Protein AF-0000000072982745 (afdb_homodimer)

Organism: Lacticaseibacillus paracasei (strain ATCC 334 / BCRC 17002 / CCUG 31169 / CIP 107868 / KCTC 3260 / NRRL B-441) (NCBI:txid321967)

Solvent-accessible surface area (backbone atoms only — not comparable to full-atom values): 36542 Å² total; per-residue (Å²): 115,51,32,34,25,36,32,66,61,39,81,75,46,74,99,35,74,64,31,53,52,52,49,51,51,50,49,48,46,58,71,74,31,54,87,50,39,45,79,38,74,70,51,89,58,75,29,40,25,26,40,28,63,46,82,43,60,72,55,54,62,47,67,76,43,86,42,35,50,31,30,34,32,49,54,87,74,50,70,87,73,48,62,64,61,42,76,58,57,64,68,56,49,50,43,41,42,52,41,52,49,56,51,58,69,69,33,65,31,33,41,26,55,40,71,76,48,50,66,56,44,35,74,74,71,41,58,64,92,33,50,41,75,55,64,69,61,41,53,56,89,74,29,46,62,68,50,70,67,56,34,52,50,52,29,50,76,71,74,43,59,94,81,54,51,28,39,28,30,69,49,56,64,38,75,52,42,20,48,67,52,54,50,50,50,39,65,73,34,70,82,37,37,32,37,37,37,31,31,70,77,73,56,89,66,54,80,64,41,53,66,53,54,51,49,61,75,62,46,53,92,40,43,44,74,68,26,73,69,58,71,75,58,46,47,51,50,42,48,52,24,61,30,35,44,45,51,34,76,66,72,72,73,61,61,64,58,48,46,26,16,31,24,32,18,19,40,36,33,42,67,46,80,63,31,58,88,77,42,47,88,34,36,49,68,20,85,45,66,69,46,41,52,54,51,50,53,49,41,76,75,27,66,65,58,41,50,52,28,22,49,29,9,43,53,46,25,60,73,30,20,36,77,60,48,47,53,52,51,52,54,46,53,53,51,46,42,56,56,47,78,101,114,50,33,34,24,36,32,67,62,38,82,76,44,76,97,34,74,63,31,54,53,52,49,51,52,49,50,50,46,58,72,74,32,54,86,51,38,46,77,38,74,69,52,90,58,74,30,39,27,25,40,28,62,47,83,42,60,70,55,54,63,47,69,76,44,86,41,33,51,30,31,33,30,48,55,86,74,51,69,88,71,49,63,63,62,42,75,59,55,64,69,58,50,50,43,41,41,51,41,52,50,54,51,58,68,68,33,66,31,34,38,27,54,39,70,74,48,51,65,55,43,36,75,74,72,41,58,64,92,33,50,42,76,56,64,69,60,42,53,56,87,76,31,46,62,70,51,72,67,55,35,52,51,51,29,51,76,70,73,44,58,95,81,55,51,28,39,29,28,69,47,56,65,39,75,51,42,19,49,66,52,53,50,50,51,39,65,73,35,70,83,37,38,33,37,38,38,31,30,71,78,71,57,90,67,51,79,63,40,53,66,55,52,52,49,60,75,62,44,52,93,40,42,45,75,67,27,72,67,58,70,74,58,47,48,51,48,41,49,53,23,62,30,35,46,45,53,34,76,64,71,72,74,61,63,64,57,48,46,25,15,32,23,33,18,18,38,34,33,40,66,45,80,61,31,58,87,76,42,48,88,35,36,49,69,21,88,46,63,67,45,41,51,54,50,50,54,51,42,76,74,26,67,66,58,41,51,52,28,21,51,29,9,42,54,46,25,59,73,31,19,35,77,61,50,47,53,52,52,52,53,47,52,53,50,45,42,57,56,47,80,101

Radius of gyration: 29.01 Å; Cα contacts (8 Å, |Δi|>4): 1207; chains: 2; bounding box: 67×76×63 Å

Sequence (684 aa):
MIVINMFSSANKVAGQGVGAVYTELMGLLKHDFSNEFEVNVNRYTRSDISHYHTIDPKFYLSTFSKKRGRKIGFVHFVPSTLDASLKLPRVARWTLDKYTLAFYKRMDQLVVVNPNFIPKLEAYGISRDKVTYIPNFVSQRTFHPVSTEKRQALRHANGFKPDDFVIFGAGQVQDRKGVSDFIKLAKQNPEFRFVWAGGFSFGRITEGYDHLKKAVAEAPANLDFTGIMPRETMIDYYNMADVFLLPSYEELFPMSVLEAFATGTPVMVRDLELYHQIITPYAITAVDVDDMQSRLRALADDHDLLATYATKSRQAAEVYDESRLEKVWHDFYLHQAALGKHMIVINMFSSANKVAGQGVGAVYTELMGLLKHDFSNEFEVNVNRYTRSDISHYHTIDPKFYLSTFSKKRGRKIGFVHFVPSTLDASLKLPRVARWTLDKYTLAFYKRMDQLVVVNPNFIPKLEAYGISRDKVTYIPNFVSQRTFHPVSTEKRQALRHANGFKPDDFVIFGAGQVQDRKGVSDFIKLAKQNPEFRFVWAGGFSFGRITEGYDHLKKAVAEAPANLDFTGIMPRETMIDYYNMADVFLLPSYEELFPMSVLEAFATGTPVMVRDLELYHQIITPYAITAVDVDDMQSRLRALADDHDLLATYATKSRQAAEVYDESRLEKVWHDFYLHQAALGKH

pLDDT: mean 91.13, std 11.52, range [41.47, 98.88]

Foldseek 3Di:
DFEEEEEDPVVVVPQDPLVVQVVLVVCLCVPPPVVPYHYHYPDLAAGQAYEYSDQDPVVQVSLVDPRHRAYEYEDPDALVQPDPVPPDDPVVSVVVNVSVLSSLVSHQAYEYQFPVCLVVNVVVVDDSVRYHYQHAFDALVQFAADDPVVLCVLCVVVPHDPLAQEEEEEDAQDVQQVVVLLLVLCVVCVRHAYEYEAYHPDDPPCPVCPVSVVSQVPRDPRYYYPHHDDSNVVSSSLNNHLEYEGAGNDDQHDPVLLSNLSNLHAYEYEDDPSCVVQPVQQHHYAPDSVRVNVVSVVCSVDVVVSNSSSVSSPVSNVVRYSVVSSVVVVVVSVVSSVVSVD/DFEEEEEDPVVVVPQDQLVVQVVLVVCLCVPPPVVPYHYHYPDLAAGQAYEYSDQDPVVQVSLVDPRHRAYEYEDPDALVQPDPVPPDDPVVSVVVNVSVLSSVVSHQAYEYQFPVCLVVNVVVVDDSVRYHYQHAFDALVQFAADDPVVLCVLCVVVPHDPLAQEEEEEGAQDVQQVVVLLLVLCVVCVRHAYEYEAYHPDDPPCPVCPVVVVSQVVRDPRYYYPHHDDSNVVSSSLNNHLEYEGAGNDDQHDVVLLSNLSNLHAYEYEDDPSCVVQPVQQHHYAPDSVRVNVVSVVCSVDVVVSNSSSVSSPVSNVVRYSVVSSVVVVVVSVVSSVVSVD

Structure (mmCIF, N/CA/C/O backbone):
data_AF-0000000072982745-model_v1
#
loop_
_entity.id
_entity.type
_entity.pdbx_description
1 polymer Glycosyltransferase
#
loop_
_atom_site.group_PDB
_atom_site.id
_atom_site.type_symbol
_atom_site.label_atom_id
_atom_site.label_alt_id
_atom_site.label_comp_id
_atom_site.label_asym_id
_atom_site.label_entity_id
_atom_site.label_seq_id
_atom_site.pdbx_PDB_ins_code
_atom_site.Cartn_x
_atom_site.Cartn_y
_atom_site.Cartn_z
_atom_site.occupancy
_atom_site.B_iso_or_equiv
_atom_site.auth_seq_id
_atom_site.auth_comp_id
_atom_site.auth_asym_id
_atom_site.auth_atom_id
_atom_site.pdbx_PDB_model_num
ATOM 1 N N . MET A 1 1 ? -25.141 -32.125 -8.477 1 93.06 1 MET A N 1
ATOM 2 C CA . MET A 1 1 ? -23.984 -31.281 -8.812 1 93.06 1 MET A CA 1
ATOM 3 C C . MET A 1 1 ? -23.75 -30.219 -7.746 1 93.06 1 MET A C 1
ATOM 5 O O . MET A 1 1 ? -24.703 -29.656 -7.207 1 93.06 1 MET A O 1
ATOM 9 N N . ILE A 1 2 ? -22.562 -30.125 -7.34 1 96.88 2 ILE A N 1
ATOM 10 C CA . ILE A 1 2 ? -22.188 -29.062 -6.414 1 96.88 2 ILE A CA 1
ATOM 11 C C . ILE A 1 2 ? -22.047 -27.75 -7.172 1 96.88 2 ILE A C 1
ATOM 13 O O . ILE A 1 2 ? -21.312 -27.656 -8.156 1 96.88 2 ILE A O 1
ATOM 17 N N . VAL A 1 3 ? -22.766 -26.734 -6.77 1 97.62 3 VAL A N 1
ATOM 18 C CA . VAL A 1 3 ? -22.719 -25.438 -7.414 1 97.62 3 VAL A CA 1
ATOM 19 C C . VAL A 1 3 ? -21.656 -24.562 -6.766 1 97.62 3 VAL A C 1
ATOM 21 O O . VAL A 1 3 ? -21.688 -24.312 -5.559 1 97.62 3 VAL A O 1
ATOM 24 N N . ILE A 1 4 ? -20.672 -24.172 -7.547 1 98.06 4 ILE A N 1
ATOM 25 C CA . ILE A 1 4 ? -19.578 -23.344 -7.082 1 98.06 4 ILE A CA 1
ATOM 26 C C . ILE A 1 4 ? -19.609 -22 -7.809 1 98.06 4 ILE A C 1
ATOM 28 O O . ILE A 1 4 ? -19.438 -21.938 -9.031 1 98.06 4 ILE A O 1
ATOM 32 N N . ASN A 1 5 ? -19.875 -20.891 -7.109 1 97.94 5 ASN A N 1
ATOM 33 C CA . ASN A 1 5 ? -19.703 -19.547 -7.645 1 97.94 5 ASN A CA 1
ATOM 34 C C . ASN A 1 5 ? -18.281 -19.031 -7.398 1 97.94 5 ASN A C 1
ATOM 36 O O . ASN A 1 5 ? -17.859 -18.891 -6.246 1 97.94 5 ASN A O 1
ATOM 40 N N . MET A 1 6 ? -17.594 -18.828 -8.484 1 97.12 6 MET A N 1
ATOM 41 C CA . MET A 1 6 ? -16.25 -18.234 -8.438 1 97.12 6 MET A CA 1
ATOM 42 C C . MET A 1 6 ? -16.328 -16.719 -8.523 1 97.12 6 MET A C 1
ATOM 44 O O . MET A 1 6 ? -16.922 -16.172 -9.453 1 97.12 6 MET A O 1
ATOM 48 N N . PHE A 1 7 ? -15.711 -16.031 -7.516 1 96.5 7 PHE A N 1
ATOM 49 C CA . PHE A 1 7 ? -15.688 -14.578 -7.508 1 96.5 7 PHE A CA 1
ATOM 50 C C . PHE A 1 7 ? -14.281 -14.047 -7.746 1 96.5 7 PHE A C 1
ATOM 52 O O . PHE A 1 7 ? -13.383 -14.273 -6.93 1 96.5 7 PHE A O 1
ATOM 59 N N . SER A 1 8 ? -14.07 -13.43 -8.883 1 94.19 8 SER A N 1
ATOM 60 C CA . SER A 1 8 ? -12.75 -12.922 -9.227 1 94.19 8 SER A CA 1
ATOM 61 C C . SER A 1 8 ? -12.852 -11.695 -10.141 1 94.19 8 SER A C 1
ATOM 63 O O . SER A 1 8 ? -13.688 -11.664 -11.047 1 94.19 8 SER A O 1
ATOM 65 N N . SER A 1 9 ? -12.062 -10.695 -9.758 1 88.56 9 SER A N 1
ATOM 66 C CA . SER A 1 9 ? -11.844 -9.578 -10.672 1 88.56 9 SER A CA 1
ATOM 67 C C . SER A 1 9 ? -10.445 -9.625 -11.273 1 88.56 9 SER A C 1
ATOM 69 O O . SER A 1 9 ? -9.922 -8.609 -11.734 1 88.56 9 SER A O 1
ATOM 71 N N . ALA A 1 10 ? -9.773 -10.758 -11.172 1 71.62 10 ALA A N 1
ATOM 72 C CA . ALA A 1 10 ? -8.383 -10.984 -11.539 1 71.62 10 ALA A CA 1
ATOM 73 C C . ALA A 1 10 ? -8.125 -10.578 -12.992 1 71.62 10 ALA A C 1
ATOM 75 O O . ALA A 1 10 ? -7.016 -10.172 -13.344 1 71.62 10 ALA A O 1
ATOM 76 N N . ASN A 1 11 ? -9.039 -10.859 -13.836 1 65 11 ASN A N 1
ATOM 77 C CA . ASN A 1 11 ? -8.836 -10.5 -15.234 1 65 11 ASN A CA 1
ATOM 78 C C . ASN A 1 11 ? -8.68 -8.992 -15.406 1 65 11 ASN A C 1
ATOM 80 O O . ASN A 1 11 ? -8.188 -8.523 -16.438 1 65 11 ASN A O 1
ATOM 84 N N . LYS A 1 12 ? -9.008 -8.297 -14.406 1 56.19 12 LYS A N 1
ATOM 85 C CA . LYS A 1 12 ? -8.898 -6.844 -14.453 1 56.19 12 LYS A CA 1
ATOM 86 C C . LYS A 1 12 ? -7.512 -6.379 -14.031 1 56.19 12 LYS A C 1
ATOM 88 O O . LYS A 1 12 ? -7.152 -5.219 -14.234 1 56.19 12 LYS A O 1
ATOM 93 N N . VAL A 1 13 ? -6.832 -7.32 -13.602 1 53.06 13 VAL A N 1
ATOM 94 C CA . VAL A 1 13 ? -5.449 -7.043 -13.227 1 53.06 13 VAL A CA 1
ATOM 95 C C . VAL A 1 13 ? -4.504 -7.789 -14.164 1 53.06 13 VAL A C 1
ATOM 97 O O . VAL A 1 13 ? -4.258 -8.984 -13.992 1 53.06 13 VAL A O 1
ATOM 100 N N . ALA A 1 14 ? -4.363 -7.469 -15.562 1 45.66 14 ALA A N 1
ATOM 101 C CA . ALA A 1 14 ? -3.574 -8.133 -16.594 1 45.66 14 ALA A CA 1
ATOM 102 C C . ALA A 1 14 ? -2.164 -8.438 -16.109 1 45.66 14 ALA A C 1
ATOM 104 O O . ALA A 1 14 ? -1.559 -7.629 -15.398 1 45.66 14 ALA A O 1
ATOM 105 N N . GLY A 1 15 ? -1.65 -9.68 -16.641 1 47.94 15 GLY A N 1
ATOM 106 C CA . GLY A 1 15 ? -0.237 -10 -16.531 1 47.94 15 GLY A CA 1
ATOM 107 C C . GLY A 1 15 ? 0.178 -10.383 -15.117 1 47.94 15 GLY A C 1
ATOM 108 O O . GLY A 1 15 ? 1.363 -10.336 -14.781 1 47.94 15 GLY A O 1
ATOM 109 N N . GLN A 1 16 ? -0.94 -10.75 -14.242 1 55.97 16 GLN A N 1
ATOM 110 C CA . GLN A 1 16 ? -0.576 -10.875 -12.836 1 55.97 16 GLN A CA 1
ATOM 111 C C . GLN A 1 16 ? -0.688 -12.32 -12.359 1 55.97 16 GLN A C 1
ATOM 113 O O . GLN A 1 16 ? -1.409 -13.125 -12.961 1 55.97 16 GLN A O 1
ATOM 118 N N . GLY A 1 17 ? 0.248 -12.75 -11.562 1 63.53 17 GLY A N 1
ATOM 119 C CA . GLY A 1 17 ? 0.296 -14.062 -10.93 1 63.53 17 GLY A CA 1
ATOM 120 C C . GLY A 1 17 ? -1.056 -14.531 -10.422 1 63.53 17 GLY A C 1
ATOM 121 O O . GLY A 1 17 ? -1.412 -15.695 -10.586 1 63.53 17 GLY A O 1
ATOM 122 N N . VAL A 1 18 ? -1.959 -13.547 -10.125 1 66.44 18 VAL A N 1
ATOM 123 C CA . VAL A 1 18 ? -3.264 -13.906 -9.57 1 66.44 18 VAL A CA 1
ATOM 124 C C . VAL A 1 18 ? -4.18 -14.391 -10.695 1 66.44 18 VAL A C 1
ATOM 126 O O . VAL A 1 18 ? -4.941 -15.344 -10.508 1 66.44 18 VAL A O 1
ATOM 129 N N . GLY A 1 19 ? -3.992 -13.797 -11.805 1 74.06 19 GLY A N 1
ATOM 130 C CA . GLY A 1 19 ? -4.777 -14.219 -12.953 1 74.06 19 GLY A CA 1
ATOM 131 C C . GLY A 1 19 ? -4.414 -15.602 -13.461 1 74.06 19 GLY A C 1
ATOM 132 O O . GLY A 1 19 ? -5.293 -16.391 -13.812 1 74.06 19 GLY A O 1
ATOM 133 N N . ALA A 1 20 ? -3.15 -15.875 -13.406 1 74.62 20 ALA A N 1
ATOM 134 C CA . ALA A 1 20 ? -2.684 -17.172 -13.875 1 74.62 20 ALA A CA 1
ATOM 135 C C . ALA A 1 20 ? -3.178 -18.297 -12.977 1 74.62 20 ALA A C 1
ATOM 137 O O . ALA A 1 20 ? -3.594 -19.359 -13.453 1 74.62 20 ALA A O 1
ATOM 138 N N . VAL A 1 21 ? -3.188 -18.047 -11.711 1 79.94 21 VAL A N 1
ATOM 139 C CA . VAL A 1 21 ? -3.633 -19.047 -10.742 1 79.94 21 VAL A CA 1
ATOM 140 C C . VAL A 1 21 ? -5.121 -19.328 -10.93 1 79.94 21 VAL A C 1
ATOM 142 O O . VAL A 1 21 ? -5.543 -20.484 -10.984 1 79.94 21 VAL A O 1
ATOM 145 N N . TYR A 1 22 ? -5.891 -18.266 -11.055 1 84.94 22 TYR A N 1
ATOM 146 C CA . TYR A 1 22 ? -7.328 -18.375 -11.281 1 84.94 22 TYR A CA 1
ATOM 147 C C . TYR A 1 22 ? -7.625 -19.125 -12.57 1 84.94 22 TYR A C 1
ATOM 149 O O . TYR A 1 22 ? -8.461 -20.031 -12.594 1 84.94 22 TYR A O 1
ATOM 157 N N . THR A 1 23 ? -6.863 -18.844 -13.578 1 81.81 23 THR A N 1
ATOM 158 C CA . THR A 1 23 ? -7.07 -19.453 -14.891 1 81.81 23 THR A CA 1
ATOM 159 C C . THR A 1 23 ? -6.75 -20.953 -14.844 1 81.81 23 THR A C 1
ATOM 161 O O . THR A 1 23 ? -7.477 -21.766 -15.414 1 81.81 23 THR A O 1
ATOM 164 N N . GLU A 1 24 ? -5.684 -21.312 -14.18 1 83.31 24 GLU A N 1
ATOM 165 C CA . GLU A 1 24 ? -5.309 -22.719 -14.07 1 83.31 24 GLU A CA 1
ATOM 166 C C . GLU A 1 24 ? -6.363 -23.516 -13.312 1 83.31 24 GLU A C 1
ATOM 168 O O . GLU A 1 24 ? -6.723 -24.625 -13.719 1 83.31 24 GLU A O 1
ATOM 173 N N . LEU A 1 25 ? -6.824 -22.922 -12.273 1 89.06 25 LEU A N 1
ATOM 174 C CA . LEU A 1 25 ? -7.836 -23.609 -11.484 1 89.06 25 LEU A CA 1
ATOM 175 C C . LEU A 1 25 ? -9.141 -23.75 -12.266 1 89.06 25 LEU A C 1
ATOM 177 O O . LEU A 1 25 ? -9.75 -24.812 -12.281 1 89.06 25 LEU A O 1
ATOM 181 N N . MET A 1 26 ? -9.539 -22.719 -12.922 1 88.75 26 MET A N 1
ATOM 182 C CA . MET A 1 26 ? -10.758 -22.734 -13.734 1 88.75 26 MET A CA 1
ATOM 183 C C . MET A 1 26 ? -10.656 -23.781 -14.836 1 88.75 26 MET A C 1
ATOM 185 O O . MET A 1 26 ? -11.609 -24.531 -15.086 1 88.75 26 MET A O 1
ATOM 189 N N . GLY A 1 27 ? -9.492 -23.781 -15.453 1 85.88 27 GLY A N 1
ATOM 190 C CA . GLY A 1 27 ? -9.266 -24.781 -16.469 1 85.88 27 GLY A CA 1
ATOM 191 C C . GLY A 1 27 ? -9.391 -26.203 -15.945 1 85.88 27 GLY A C 1
ATOM 192 O O . GLY A 1 27 ? -10.016 -27.062 -16.578 1 85.88 27 GLY A O 1
ATOM 193 N N . LEU A 1 28 ? -8.836 -26.391 -14.828 1 87.62 28 LEU A N 1
ATOM 194 C CA . LEU A 1 28 ? -8.883 -27.688 -14.18 1 87.62 28 LEU A CA 1
ATOM 195 C C . LEU A 1 28 ? -10.32 -28.109 -13.883 1 87.62 28 LEU A C 1
ATOM 197 O O . LEU A 1 28 ? -10.727 -29.219 -14.188 1 87.62 28 LEU A O 1
ATOM 201 N N . LEU A 1 29 ? -11.156 -27.219 -13.32 1 90.69 29 LEU A N 1
ATOM 202 C CA . LEU A 1 29 ? -12.523 -27.516 -12.906 1 90.69 29 LEU A CA 1
ATOM 203 C C . LEU A 1 29 ? -13.414 -27.75 -14.117 1 90.69 29 LEU A C 1
ATOM 205 O O . LEU A 1 29 ? -14.25 -28.656 -14.109 1 90.69 29 LEU A O 1
ATOM 209 N N . LYS A 1 30 ? -13.172 -27.016 -15.148 1 87 30 LYS A N 1
ATOM 210 C CA . LYS A 1 30 ? -14 -27.109 -16.344 1 87 30 LYS A CA 1
ATOM 211 C C . LYS A 1 30 ? -13.648 -28.359 -17.156 1 87 30 LYS A C 1
ATOM 213 O O . LYS A 1 30 ? -14.523 -29 -17.734 1 87 30 LYS A O 1
ATOM 218 N N . HIS A 1 31 ? -12.453 -28.641 -17.188 1 85.44 31 HIS A N 1
ATOM 219 C CA . HIS A 1 31 ? -12 -29.75 -18.016 1 85.44 31 HIS A CA 1
ATOM 220 C C . HIS A 1 31 ? -12.234 -31.094 -17.328 1 85.44 31 HIS A C 1
ATOM 222 O O . HIS A 1 31 ? -12.648 -32.062 -17.984 1 85.44 31 HIS A O 1
ATOM 228 N N . ASP A 1 32 ? -12.094 -31.141 -16.062 1 88.06 32 ASP A N 1
ATOM 229 C CA . ASP A 1 32 ? -11.977 -32.469 -15.445 1 88.06 32 ASP A CA 1
ATOM 230 C C . ASP A 1 32 ? -13.195 -32.75 -14.57 1 88.06 32 ASP A C 1
ATOM 232 O O . ASP A 1 32 ? -13.445 -33.906 -14.227 1 88.06 32 ASP A O 1
ATOM 236 N N . PHE A 1 33 ? -13.984 -31.703 -14.219 1 92 33 PHE A N 1
ATOM 237 C CA . PHE A 1 33 ? -15.023 -31.984 -13.234 1 92 33 PHE A CA 1
ATOM 238 C C . PHE A 1 33 ? -16.344 -31.344 -13.656 1 92 33 PHE A C 1
ATOM 240 O O . PHE A 1 33 ? -17.156 -30.984 -12.805 1 92 33 PHE A O 1
ATOM 247 N N . SER A 1 34 ? -16.531 -31.156 -14.875 1 90 34 SER A N 1
ATOM 248 C CA . SER A 1 34 ? -17.719 -30.484 -15.375 1 90 34 SER A CA 1
ATOM 249 C C . SER A 1 34 ? -18.984 -31.281 -15.078 1 90 34 SER A C 1
ATOM 251 O O . SER A 1 34 ? -20.094 -30.734 -15.062 1 90 34 SER A O 1
ATOM 253 N N . ASN A 1 35 ? -18.844 -32.531 -14.836 1 93.31 35 ASN A N 1
ATOM 254 C CA . ASN A 1 35 ? -19.984 -33.375 -14.547 1 93.31 35 ASN A CA 1
ATOM 255 C C . ASN A 1 35 ? -20.312 -33.375 -13.055 1 93.31 35 ASN A C 1
ATOM 257 O O . ASN A 1 35 ? -21.391 -33.844 -12.656 1 93.31 35 ASN A O 1
ATOM 261 N N . GLU A 1 36 ? -19.469 -32.875 -12.227 1 96 36 GLU A N 1
ATOM 262 C CA . GLU A 1 36 ? -19.641 -32.906 -10.781 1 96 36 GLU A CA 1
ATOM 263 C C . GLU A 1 36 ? -19.844 -31.5 -10.211 1 96 36 GLU A C 1
ATOM 265 O O . GLU A 1 36 ? -20.516 -31.328 -9.195 1 96 36 GLU A O 1
ATOM 270 N N . PHE A 1 37 ? -19.25 -30.609 -10.867 1 97.25 37 PHE A N 1
ATOM 271 C CA . PHE A 1 37 ? -19.281 -29.234 -10.375 1 97.25 37 PHE A CA 1
ATOM 272 C C . PHE A 1 37 ? -19.906 -28.312 -11.406 1 97.25 37 PHE A C 1
ATOM 274 O O . PHE A 1 37 ? -19.516 -28.328 -12.578 1 97.25 37 PHE A O 1
ATOM 281 N N . GLU A 1 38 ? -20.891 -27.562 -11.016 1 96.94 38 GLU A N 1
ATOM 282 C CA . GLU A 1 38 ? -21.375 -26.422 -11.781 1 96.94 38 GLU A CA 1
ATOM 283 C C . GLU A 1 38 ? -20.672 -25.141 -11.352 1 96.94 38 GLU A C 1
ATOM 285 O O . GLU A 1 38 ? -20.922 -24.609 -10.266 1 96.94 38 GLU A O 1
ATOM 290 N N . VAL A 1 39 ? -19.844 -24.672 -12.219 1 96.88 39 VAL A N 1
ATOM 291 C CA . VAL A 1 39 ? -19.016 -23.531 -11.867 1 96.88 39 VAL A CA 1
ATOM 292 C C . VAL A 1 39 ? -19.562 -22.266 -12.539 1 96.88 39 VAL A C 1
ATOM 294 O O . VAL A 1 39 ? -19.719 -22.234 -13.758 1 96.88 39 VAL A O 1
ATOM 297 N N . ASN A 1 40 ? -19.922 -21.25 -11.75 1 96.12 40 ASN A N 1
ATOM 298 C CA . ASN A 1 40 ? -20.359 -19.938 -12.227 1 96.12 40 ASN A CA 1
ATOM 299 C C . ASN A 1 40 ? -19.375 -18.844 -11.828 1 96.12 40 ASN A C 1
ATOM 301 O O . ASN A 1 40 ? -18.75 -18.922 -10.773 1 96.12 40 ASN A O 1
ATOM 305 N N . VAL A 1 41 ? -19.266 -17.875 -12.727 1 95.94 41 VAL A N 1
ATOM 306 C CA . VAL A 1 41 ? -18.312 -16.812 -12.477 1 95.94 41 VAL A CA 1
ATOM 307 C C . VAL A 1 41 ? -19.062 -15.516 -12.133 1 95.94 41 VAL A C 1
ATOM 309 O O . VAL A 1 41 ? -19.906 -15.055 -12.906 1 95.94 41 VAL A O 1
ATOM 312 N N . ASN A 1 42 ? -18.812 -15.031 -10.992 1 96.69 42 ASN A N 1
ATOM 313 C CA . ASN A 1 42 ? -19.312 -13.742 -10.523 1 96.69 42 ASN A CA 1
ATOM 314 C C . ASN A 1 42 ? -20.844 -13.688 -10.57 1 96.69 42 ASN A C 1
ATOM 316 O O . ASN A 1 42 ? -21.422 -12.695 -11.031 1 96.69 42 ASN A O 1
ATOM 320 N N . ARG A 1 43 ? -21.438 -14.766 -10.305 1 97.25 43 ARG A N 1
ATOM 321 C CA . ARG A 1 43 ? -22.875 -14.828 -10.148 1 97.25 43 ARG A CA 1
ATOM 322 C C . ARG A 1 43 ? -23.266 -14.844 -8.672 1 97.25 43 ARG A C 1
ATOM 324 O O . ARG A 1 43 ? -22.641 -15.531 -7.867 1 97.25 43 ARG A O 1
ATOM 331 N N . TYR A 1 44 ? -24.266 -14.094 -8.383 1 97.44 44 TYR A N 1
ATOM 332 C CA . TYR A 1 44 ? -24.672 -13.945 -6.984 1 97.44 44 TYR A CA 1
ATOM 333 C C . TYR A 1 44 ? -25.859 -14.844 -6.664 1 97.44 44 TYR A C 1
ATOM 335 O O . TYR A 1 44 ? -26.578 -14.602 -5.691 1 97.44 44 TYR A O 1
ATOM 343 N N . THR A 1 45 ? -26.062 -15.828 -7.445 1 97.69 45 THR A N 1
ATOM 344 C CA . THR A 1 45 ? -27.109 -16.812 -7.215 1 97.69 45 THR A CA 1
ATOM 345 C C . THR A 1 45 ? -26.734 -17.75 -6.074 1 97.69 45 THR A C 1
ATOM 347 O O . THR A 1 45 ? -25.594 -17.734 -5.609 1 97.69 45 THR A O 1
ATOM 350 N N . ARG A 1 46 ? -27.719 -18.484 -5.672 1 97.81 46 ARG A N 1
ATOM 351 C CA . ARG A 1 46 ? -27.469 -19.438 -4.602 1 97.81 46 ARG A CA 1
ATOM 352 C C . ARG A 1 46 ? -26.422 -20.469 -5.023 1 97.81 46 ARG A C 1
ATOM 354 O O . ARG A 1 46 ? -26.438 -20.953 -6.156 1 97.81 46 ARG A O 1
ATOM 361 N N . SER A 1 47 ? -25.531 -20.844 -4.109 1 98.25 47 SER A N 1
ATOM 362 C CA . SER A 1 47 ? -24.469 -21.797 -4.375 1 98.25 47 SER A CA 1
ATOM 363 C C . SER A 1 47 ? -24.172 -22.656 -3.143 1 98.25 47 SER A C 1
ATOM 365 O O . SER A 1 47 ? -24.578 -22.312 -2.031 1 98.25 47 SER A O 1
ATOM 367 N N . ASP A 1 48 ? -23.578 -23.797 -3.402 1 98.25 48 ASP A N 1
ATOM 368 C CA . ASP A 1 48 ? -23.047 -24.594 -2.305 1 98.25 48 ASP A CA 1
ATOM 369 C C . ASP A 1 48 ? -21.75 -24.016 -1.769 1 98.25 48 ASP A C 1
ATOM 371 O O . ASP A 1 48 ? -21.484 -24.062 -0.566 1 98.25 48 ASP A O 1
ATOM 375 N N . ILE A 1 49 ? -20.938 -23.547 -2.688 1 98.44 49 ILE A N 1
ATOM 376 C CA . ILE A 1 49 ? -19.641 -22.953 -2.369 1 98.44 49 ILE A CA 1
ATOM 377 C C . ILE A 1 49 ? -19.484 -21.625 -3.096 1 98.44 49 ILE A C 1
ATOM 379 O O . ILE A 1 49 ? -19.859 -21.5 -4.27 1 98.44 49 ILE A O 1
ATOM 383 N N . SER A 1 50 ? -19.062 -20.594 -2.432 1 98.56 50 SER A N 1
ATOM 384 C CA . SER A 1 50 ? -18.562 -19.359 -3.016 1 98.56 50 SER A CA 1
ATOM 385 C C . SER A 1 50 ? -17.062 -19.203 -2.797 1 98.56 50 SER A C 1
ATOM 387 O O . SER A 1 50 ? -16.594 -19.109 -1.657 1 98.56 50 SER A O 1
ATOM 389 N N . HIS A 1 51 ? -16.312 -19.297 -3.857 1 98.38 51 HIS A N 1
ATOM 390 C CA . HIS A 1 51 ? -14.859 -19.203 -3.805 1 98.38 51 HIS A CA 1
ATOM 391 C C . HIS A 1 51 ? -14.367 -17.844 -4.281 1 98.38 51 HIS A C 1
ATOM 393 O O . HIS A 1 51 ? -14.43 -17.547 -5.477 1 98.38 51 HIS A O 1
ATOM 399 N N . TYR A 1 52 ? -13.852 -17.062 -3.33 1 97.5 52 TYR A N 1
ATOM 400 C CA . TYR A 1 52 ? -13.406 -15.703 -3.604 1 97.5 52 TYR A CA 1
ATOM 401 C C . TYR A 1 52 ? -11.914 -15.672 -3.928 1 97.5 52 TYR A C 1
ATOM 403 O O . TYR A 1 52 ? -11.078 -15.977 -3.072 1 97.5 52 TYR A O 1
ATOM 411 N N . HIS A 1 53 ? -11.609 -15.234 -5.105 1 95.06 53 HIS A N 1
ATOM 412 C CA . HIS A 1 53 ? -10.227 -15.188 -5.566 1 95.06 53 HIS A CA 1
ATOM 413 C C . HIS A 1 53 ? -9.648 -13.781 -5.434 1 95.06 53 HIS A C 1
ATOM 415 O O . HIS A 1 53 ? -8.43 -13.602 -5.5 1 95.06 53 HIS A O 1
ATOM 421 N N . THR A 1 54 ? -10.469 -12.82 -5.352 1 93.94 54 THR A N 1
ATOM 422 C CA . THR A 1 54 ? -10.109 -11.445 -5.035 1 93.94 54 THR A CA 1
ATOM 423 C C . THR A 1 54 ? -11.023 -10.883 -3.947 1 93.94 54 THR A C 1
ATOM 425 O O . THR A 1 54 ? -12.078 -11.445 -3.664 1 93.94 54 THR A O 1
ATOM 428 N N . ILE A 1 55 ? -10.586 -9.797 -3.334 1 95.81 55 ILE A N 1
ATOM 429 C CA . ILE A 1 55 ? -11.312 -9.32 -2.162 1 95.81 55 ILE A CA 1
ATOM 430 C C . ILE A 1 55 ? -11.93 -7.957 -2.455 1 95.81 55 ILE A C 1
ATOM 432 O O . ILE A 1 55 ? -11.781 -7.02 -1.665 1 95.81 55 ILE A O 1
ATOM 436 N N . ASP A 1 56 ? -12.797 -7.949 -3.443 1 94.31 56 ASP A N 1
ATOM 437 C CA . ASP A 1 56 ? -13.539 -6.762 -3.855 1 94.31 56 ASP A CA 1
ATOM 438 C C . ASP A 1 56 ? -14.555 -6.348 -2.791 1 94.31 56 ASP A C 1
ATOM 440 O O . ASP A 1 56 ? -15.148 -7.199 -2.129 1 94.31 56 ASP A O 1
ATOM 444 N N . PRO A 1 57 ? -14.812 -5.016 -2.766 1 95.38 57 PRO A N 1
ATOM 445 C CA . PRO A 1 57 ? -15.836 -4.57 -1.82 1 95.38 57 PRO A CA 1
ATOM 446 C C . PRO A 1 57 ? -17.219 -5.176 -2.109 1 95.38 57 PRO A C 1
ATOM 448 O O . PRO A 1 57 ? -17.953 -5.496 -1.181 1 95.38 57 PRO A O 1
ATOM 451 N N . LYS A 1 58 ? -17.547 -5.297 -3.383 1 95.69 58 LYS A N 1
ATOM 452 C CA . LYS A 1 58 ? -18.812 -5.934 -3.73 1 95.69 58 LYS A CA 1
ATOM 453 C C . LYS A 1 58 ? -18.844 -7.387 -3.262 1 95.69 58 LYS A C 1
ATOM 455 O O . LYS A 1 58 ? -19.891 -7.875 -2.809 1 95.69 58 LYS A O 1
ATOM 460 N N . PHE A 1 59 ? -17.703 -8.07 -3.43 1 97.69 59 PHE A N 1
ATOM 461 C CA . PHE A 1 59 ? -17.609 -9.438 -2.932 1 97.69 59 PHE A CA 1
ATOM 462 C C . PHE A 1 59 ? -17.75 -9.477 -1.415 1 97.69 59 PHE A C 1
ATOM 464 O O . PHE A 1 59 ? -18.453 -10.336 -0.871 1 97.69 59 PHE A O 1
ATOM 471 N N . TYR A 1 60 ? -17.109 -8.531 -0.736 1 97.88 60 TYR A N 1
ATOM 472 C CA . TYR A 1 60 ? -17.203 -8.438 0.716 1 97.88 60 TYR A CA 1
ATOM 473 C C . TYR A 1 60 ? -18.656 -8.344 1.163 1 97.88 60 TYR A C 1
ATOM 475 O O . TYR A 1 60 ? -19.094 -9.086 2.045 1 97.88 60 TYR A O 1
ATOM 483 N N . LEU A 1 61 ? -19.438 -7.438 0.49 1 96.94 61 LEU A N 1
ATOM 484 C CA . LEU A 1 61 ? -20.859 -7.246 0.818 1 96.94 61 LEU A CA 1
ATOM 485 C C . LEU A 1 61 ? -21.641 -8.531 0.583 1 96.94 61 LEU A C 1
ATOM 487 O O . LEU A 1 61 ? -22.562 -8.844 1.344 1 96.94 61 LEU A O 1
ATOM 491 N N . SER A 1 62 ? -21.219 -9.312 -0.421 1 97.44 62 SER A N 1
ATOM 492 C CA . SER A 1 62 ? -21.953 -10.523 -0.771 1 97.44 62 SER A CA 1
ATOM 493 C C . SER A 1 62 ? -21.797 -11.602 0.298 1 97.44 62 SER A C 1
ATOM 495 O O . SER A 1 62 ? -22.609 -12.516 0.39 1 97.44 62 SER A O 1
ATOM 497 N N . THR A 1 63 ? -20.703 -11.492 1.109 1 97.88 63 THR A N 1
ATOM 498 C CA . THR A 1 63 ? -20.422 -12.539 2.09 1 97.88 63 THR A CA 1
ATOM 499 C C . THR A 1 63 ? -21.469 -12.539 3.199 1 97.88 63 THR A C 1
ATOM 501 O O . THR A 1 63 ? -21.562 -13.492 3.975 1 97.88 63 THR A O 1
ATOM 504 N N . PHE A 1 64 ? -22.281 -11.508 3.27 1 97.06 64 PHE A N 1
ATOM 505 C CA . PHE A 1 64 ? -23.281 -11.422 4.328 1 97.06 64 PHE A CA 1
ATOM 506 C C . PHE A 1 64 ? -24.578 -12.078 3.895 1 97.06 64 PHE A C 1
ATOM 508 O O . PHE A 1 64 ? -25.5 -12.242 4.703 1 97.06 64 PHE A O 1
ATOM 515 N N . SER A 1 65 ? -24.656 -12.492 2.637 1 96.62 65 SER A N 1
ATOM 516 C CA . SER A 1 65 ? -25.844 -13.172 2.117 1 96.62 65 SER A CA 1
ATOM 517 C C . SER A 1 65 ? -25.875 -14.641 2.537 1 96.62 65 SER A C 1
ATOM 519 O O . SER A 1 65 ? -24.844 -15.312 2.525 1 96.62 65 SER A O 1
ATOM 521 N N . LYS A 1 66 ? -27 -15.156 2.77 1 95.19 66 LYS A N 1
ATOM 522 C CA . LYS A 1 66 ? -27.172 -16.562 3.115 1 95.19 66 LYS A CA 1
ATOM 523 C C . LYS A 1 66 ? -27.109 -17.453 1.872 1 95.19 66 LYS A C 1
ATOM 525 O O . LYS A 1 66 ? -27.094 -18.672 1.977 1 95.19 66 LYS A O 1
ATOM 530 N N . LYS A 1 67 ? -26.984 -16.844 0.746 1 96.88 67 LYS A N 1
ATOM 531 C CA . LYS A 1 67 ? -26.984 -17.578 -0.518 1 96.88 67 LYS A CA 1
ATOM 532 C C . LYS A 1 67 ? -25.578 -18.031 -0.893 1 96.88 67 LYS A C 1
ATOM 534 O O . LYS A 1 67 ? -25.391 -18.719 -1.899 1 96.88 67 LYS A O 1
ATOM 539 N N . ARG A 1 68 ? -24.578 -17.75 -0.095 1 97.69 68 ARG A N 1
ATOM 540 C CA . ARG A 1 68 ? -23.188 -17.922 -0.504 1 97.69 68 ARG A CA 1
ATOM 541 C C . ARG A 1 68 ? -22.688 -19.328 -0.17 1 97.69 68 ARG A C 1
ATOM 543 O O . ARG A 1 68 ? -21.641 -19.766 -0.664 1 97.69 68 ARG A O 1
ATOM 550 N N . GLY A 1 69 ? -23.5 -20.141 0.625 1 97.44 69 GLY A N 1
ATOM 551 C CA . GLY A 1 69 ? -23 -21.422 1.058 1 97.44 69 GLY A CA 1
ATOM 552 C C . GLY A 1 69 ? -21.688 -21.328 1.817 1 97.44 69 GLY A C 1
ATOM 553 O O . GLY A 1 69 ? -21.516 -20.438 2.648 1 97.44 69 GLY A O 1
ATOM 554 N N . ARG A 1 70 ? -20.812 -22.391 1.612 1 98.38 70 ARG A N 1
ATOM 555 C CA . ARG A 1 70 ? -19.484 -22.359 2.209 1 98.38 70 ARG A CA 1
ATOM 556 C C . ARG A 1 70 ? -18.594 -21.328 1.53 1 98.38 70 ARG A C 1
ATOM 558 O O . ARG A 1 70 ? -18.391 -21.375 0.315 1 98.38 70 ARG A O 1
ATOM 565 N N . LYS A 1 71 ? -18.094 -20.422 2.271 1 98.5 71 LYS A N 1
ATOM 566 C CA . LYS A 1 71 ? -17.281 -19.344 1.718 1 98.5 71 LYS A CA 1
ATOM 567 C C . LYS A 1 71 ? -15.797 -19.688 1.799 1 98.5 71 LYS A C 1
ATOM 569 O O . LYS A 1 71 ? -15.25 -19.844 2.893 1 98.5 71 LYS A O 1
ATOM 574 N N . ILE A 1 72 ? -15.164 -19.75 0.632 1 98.75 72 ILE A N 1
ATOM 575 C CA . ILE A 1 72 ? -13.734 -20.047 0.521 1 98.75 72 ILE A CA 1
ATOM 576 C C . ILE A 1 72 ? -12.992 -18.812 0.03 1 98.75 72 ILE A C 1
ATOM 578 O O . ILE A 1 72 ? -13.422 -18.156 -0.919 1 98.75 72 ILE A O 1
ATOM 582 N N . GLY A 1 73 ? -11.922 -18.469 0.715 1 98 73 GLY A N 1
ATOM 583 C CA . GLY A 1 73 ? -11.102 -17.344 0.285 1 98 73 GLY A CA 1
ATOM 584 C C . GLY A 1 73 ? -9.703 -17.766 -0.138 1 98 73 GLY A C 1
ATOM 585 O O . GLY A 1 73 ? -9.055 -18.562 0.541 1 98 73 GLY A O 1
ATOM 586 N N . PHE A 1 74 ? -9.352 -17.25 -1.259 1 94.94 74 PHE A N 1
ATOM 587 C CA . PHE A 1 74 ? -7.977 -17.438 -1.712 1 94.94 74 PHE A CA 1
ATOM 588 C C . PHE A 1 74 ? -7.086 -16.312 -1.2 1 94.94 74 PHE A C 1
ATOM 590 O O . PHE A 1 74 ? -7.41 -15.125 -1.37 1 94.94 74 PHE A O 1
ATOM 597 N N . VAL A 1 75 ? -5.977 -16.625 -0.568 1 93.94 75 VAL A N 1
ATOM 598 C CA . VAL A 1 75 ? -5.117 -15.633 0.061 1 93.94 75 VAL A CA 1
ATOM 599 C C . VAL A 1 75 ? -3.947 -15.305 -0.864 1 93.94 75 VAL A C 1
ATOM 601 O O . VAL A 1 75 ? -3.072 -16.141 -1.094 1 93.94 75 VAL A O 1
ATOM 604 N N . HIS A 1 76 ? -3.941 -14.062 -1.28 1 86.69 76 HIS A N 1
ATOM 605 C CA . HIS A 1 76 ? -2.869 -13.625 -2.168 1 86.69 76 HIS A CA 1
ATOM 606 C C . HIS A 1 76 ? -1.774 -12.898 -1.394 1 86.69 76 HIS A C 1
ATOM 608 O O . HIS A 1 76 ? -0.651 -12.758 -1.883 1 86.69 76 HIS A O 1
ATOM 614 N N . PHE A 1 77 ? -2.088 -12.391 -0.344 1 86.62 77 PHE A N 1
ATOM 615 C CA . PHE A 1 77 ? -1.136 -11.695 0.514 1 86.62 77 PHE A CA 1
ATOM 616 C C . PHE A 1 77 ? -1.644 -11.633 1.949 1 86.62 77 PHE A C 1
ATOM 618 O O . PHE A 1 77 ? -2.836 -11.828 2.201 1 86.62 77 PHE A O 1
ATOM 625 N N . VAL A 1 78 ? -0.72 -11.516 2.818 1 89.81 78 VAL A N 1
ATOM 626 C CA . VAL A 1 78 ? -1.006 -11.258 4.227 1 89.81 78 VAL A CA 1
ATOM 627 C C . VAL A 1 78 ? -0.38 -9.938 4.652 1 89.81 78 VAL A C 1
ATOM 629 O O . VAL A 1 78 ? 0.762 -9.633 4.293 1 89.81 78 VAL A O 1
ATOM 632 N N . PRO A 1 79 ? -1.119 -9.117 5.355 1 86.94 79 PRO A N 1
ATOM 633 C CA . PRO A 1 79 ? -0.637 -7.777 5.711 1 86.94 79 PRO A CA 1
ATOM 634 C C . PRO A 1 79 ? 0.789 -7.789 6.254 1 86.94 79 PRO A C 1
ATOM 636 O O . PRO A 1 79 ? 1.611 -6.957 5.863 1 86.94 79 PRO A O 1
ATOM 639 N N . SER A 1 80 ? 1.099 -8.742 7.023 1 82.38 80 SER A N 1
ATOM 640 C CA . SER A 1 80 ? 2.408 -8.789 7.668 1 82.38 80 SER A CA 1
ATOM 641 C C . SER A 1 80 ? 3.504 -9.133 6.66 1 82.38 80 SER A C 1
ATOM 643 O O . SER A 1 80 ? 4.691 -8.977 6.953 1 82.38 80 SER A O 1
ATOM 645 N N . THR A 1 81 ? 3.088 -9.609 5.512 1 76.94 81 THR A N 1
ATOM 646 C CA . THR A 1 81 ? 4.082 -10 4.52 1 76.94 81 THR A CA 1
ATOM 647 C C . THR A 1 81 ? 4.371 -8.852 3.561 1 76.94 81 THR A C 1
ATOM 649 O O . THR A 1 81 ? 5.297 -8.93 2.748 1 76.94 81 THR A O 1
ATOM 652 N N . LEU A 1 82 ? 3.549 -7.855 3.6 1 75.81 82 LEU A N 1
ATOM 653 C CA . LEU A 1 82 ? 3.779 -6.68 2.764 1 75.81 82 LEU A CA 1
ATOM 654 C C . LEU A 1 82 ? 4.965 -5.871 3.277 1 75.81 82 LEU A C 1
ATOM 656 O O . LEU A 1 82 ? 5.168 -5.758 4.488 1 75.81 82 LEU A O 1
ATOM 660 N N . ASP A 1 83 ? 5.719 -5.422 2.285 1 64.81 83 ASP A N 1
ATOM 661 C CA . ASP A 1 83 ? 6.926 -4.676 2.631 1 64.81 83 ASP A CA 1
ATOM 662 C C . ASP A 1 83 ? 6.598 -3.49 3.537 1 64.81 83 ASP A C 1
ATOM 664 O O . ASP A 1 83 ? 5.781 -2.637 3.18 1 64.81 83 ASP A O 1
ATOM 668 N N . ALA A 1 84 ? 7.18 -3.541 4.664 1 55.69 84 ALA A N 1
ATOM 669 C CA . ALA A 1 84 ? 6.961 -2.502 5.664 1 55.69 84 ALA A CA 1
ATOM 670 C C . ALA A 1 84 ? 7.574 -1.176 5.227 1 55.69 84 ALA A C 1
ATOM 672 O O . ALA A 1 84 ? 7.195 -0.114 5.723 1 55.69 84 ALA A O 1
ATOM 673 N N . SER A 1 85 ? 8.578 -1.448 4.391 1 51.16 85 SER A N 1
ATOM 674 C CA . SER A 1 85 ? 9.25 -0.226 3.969 1 51.16 85 SER A CA 1
ATOM 675 C C . SER A 1 85 ? 8.398 0.565 2.984 1 51.16 85 SER A C 1
ATOM 677 O O . SER A 1 85 ? 8.781 1.662 2.568 1 51.16 85 SER A O 1
ATOM 679 N N . LEU A 1 86 ? 7.23 -0.011 2.793 1 56.59 86 LEU A N 1
ATOM 680 C CA . LEU A 1 86 ? 6.32 0.622 1.844 1 56.59 86 LEU A CA 1
ATOM 681 C C . LEU A 1 86 ? 6.004 2.055 2.264 1 56.59 86 LEU A C 1
ATOM 683 O O . LEU A 1 86 ? 5.785 2.324 3.447 1 56.59 86 LEU A O 1
ATOM 687 N N . LYS A 1 87 ? 6.293 2.943 1.384 1 62.97 87 LYS A N 1
ATOM 688 C CA . LYS A 1 87 ? 6.102 4.387 1.501 1 62.97 87 LYS A CA 1
ATOM 689 C C . LYS A 1 87 ? 4.617 4.746 1.491 1 62.97 87 LYS A C 1
ATOM 691 O O . LYS A 1 87 ? 4.23 5.797 0.974 1 62.97 87 LYS A O 1
ATOM 696 N N . LEU A 1 88 ? 3.762 3.785 1.963 1 71.75 88 LEU A N 1
ATOM 697 C CA . LEU A 1 88 ? 2.34 4.102 2.055 1 71.75 88 LEU A CA 1
ATOM 698 C C . LEU A 1 88 ? 2.053 4.961 3.281 1 71.75 88 LEU A C 1
ATOM 700 O O . LEU A 1 88 ? 2.625 4.738 4.352 1 71.75 88 LEU A O 1
ATOM 704 N N . PRO A 1 89 ? 1.214 6 3.059 1 75.94 89 PRO A N 1
ATOM 705 C CA . PRO A 1 89 ? 0.737 6.672 4.27 1 75.94 89 PRO A CA 1
ATOM 706 C C . PRO A 1 89 ? 0.15 5.703 5.293 1 75.94 89 PRO A C 1
ATOM 708 O O . PRO A 1 89 ? -0.503 4.727 4.918 1 75.94 89 PRO A O 1
ATOM 711 N N . ARG A 1 90 ? 0.417 5.887 6.48 1 78.56 90 ARG A N 1
ATOM 712 C CA . ARG A 1 90 ? 0.027 4.984 7.559 1 78.56 90 ARG A CA 1
ATOM 713 C C . ARG A 1 90 ? -1.468 4.691 7.512 1 78.56 90 ARG A C 1
ATOM 715 O O . ARG A 1 90 ? -1.891 3.557 7.746 1 78.56 90 ARG A O 1
ATOM 722 N N . VAL A 1 91 ? -2.225 5.723 7.25 1 82.31 91 VAL A N 1
ATOM 723 C CA . VAL A 1 91 ? -3.672 5.551 7.23 1 82.31 91 VAL A CA 1
ATOM 724 C C . VAL A 1 91 ? -4.062 4.598 6.102 1 82.31 91 VAL A C 1
ATOM 726 O O . VAL A 1 91 ? -4.977 3.783 6.254 1 82.31 91 VAL A O 1
ATOM 729 N N . ALA A 1 92 ? -3.461 4.738 5.012 1 86.06 92 ALA A N 1
ATOM 730 C CA . ALA A 1 92 ? -3.734 3.852 3.883 1 86.06 92 ALA A CA 1
ATOM 731 C C . ALA A 1 92 ? -3.34 2.414 4.207 1 86.06 92 ALA A C 1
ATOM 733 O O . ALA A 1 92 ? -4.09 1.478 3.92 1 86.06 92 ALA A O 1
ATOM 734 N N . ARG A 1 93 ? -2.146 2.219 4.766 1 85.31 93 ARG A N 1
ATOM 735 C CA . ARG A 1 93 ? -1.688 0.892 5.168 1 85.31 93 ARG A CA 1
ATOM 736 C C . ARG A 1 93 ? -2.648 0.261 6.172 1 85.31 93 ARG A C 1
ATOM 738 O O . ARG A 1 93 ? -3.027 -0.904 6.027 1 85.31 93 ARG A O 1
ATOM 745 N N . TRP A 1 94 ? -2.99 1.04 7.109 1 87.31 94 TRP A N 1
ATOM 746 C CA . TRP A 1 94 ? -3.922 0.581 8.133 1 87.31 94 TRP A CA 1
ATOM 747 C C . TRP A 1 94 ? -5.246 0.148 7.512 1 87.31 94 TRP A C 1
ATOM 749 O O . TRP A 1 94 ? -5.793 -0.896 7.867 1 87.31 94 TRP A O 1
ATOM 759 N N . THR A 1 95 ? -5.738 0.915 6.602 1 91.06 95 THR A N 1
ATOM 760 C CA . THR A 1 95 ? -6.984 0.623 5.902 1 91.06 95 THR A CA 1
ATOM 761 C C . THR A 1 95 ? -6.883 -0.697 5.145 1 91.06 95 THR A C 1
ATOM 763 O O . THR A 1 95 ? -7.773 -1.547 5.25 1 91.06 95 THR A O 1
ATOM 766 N N . LEU A 1 96 ? -5.816 -0.83 4.438 1 91.56 96 LEU A N 1
ATOM 767 C CA . LEU A 1 96 ? -5.605 -2.055 3.676 1 91.56 96 LEU A CA 1
ATOM 768 C C . LEU A 1 96 ? -5.594 -3.271 4.594 1 91.56 96 LEU A C 1
ATOM 770 O O . LEU A 1 96 ? -6.266 -4.27 4.32 1 91.56 96 LEU A O 1
ATOM 774 N N . ASP A 1 97 ? -4.84 -3.191 5.676 1 91.69 97 ASP A N 1
ATOM 775 C CA . ASP A 1 97 ? -4.715 -4.297 6.621 1 91.69 97 ASP A CA 1
ATOM 776 C C . ASP A 1 97 ? -6.07 -4.656 7.227 1 91.69 97 ASP A C 1
ATOM 778 O O . ASP A 1 97 ? -6.453 -5.828 7.246 1 91.69 97 ASP A O 1
ATOM 782 N N . LYS A 1 98 ? -6.781 -3.658 7.668 1 93.88 98 LYS A N 1
ATOM 783 C CA . LYS A 1 98 ? -8.07 -3.881 8.32 1 93.88 98 LYS A CA 1
ATOM 784 C C . LYS A 1 98 ? -9.078 -4.496 7.355 1 93.88 98 LYS A C 1
ATOM 786 O O . LYS A 1 98 ? -9.805 -5.422 7.715 1 93.88 98 LYS A O 1
ATOM 791 N N . TYR A 1 99 ? -9.086 -3.977 6.148 1 96.75 99 TYR A N 1
ATOM 792 C CA . TYR A 1 99 ? -10.023 -4.492 5.16 1 96.75 99 TYR A CA 1
ATOM 793 C C . TYR A 1 99 ? -9.688 -5.93 4.785 1 96.75 99 TYR A C 1
ATOM 795 O O . TYR A 1 99 ? -10.578 -6.789 4.734 1 96.75 99 TYR A O 1
ATOM 803 N N . THR A 1 100 ? -8.43 -6.156 4.527 1 96.81 100 THR A N 1
ATOM 804 C CA . THR A 1 100 ? -7.992 -7.492 4.145 1 96.81 100 THR A CA 1
ATOM 805 C C . THR A 1 100 ? -8.367 -8.508 5.215 1 96.81 100 THR A C 1
ATOM 807 O O . THR A 1 100 ? -8.969 -9.547 4.914 1 96.81 100 THR A O 1
ATOM 810 N N . LEU A 1 101 ? -8.117 -8.172 6.473 1 96.69 101 LEU A N 1
ATOM 811 C CA . LEU A 1 101 ? -8.391 -9.086 7.574 1 96.69 101 LEU A CA 1
ATOM 812 C C . LEU A 1 101 ? -9.891 -9.266 7.777 1 96.69 101 LEU A C 1
ATOM 814 O O . LEU A 1 101 ? -10.352 -10.375 8.078 1 96.69 101 LEU A O 1
ATOM 818 N N . ALA A 1 102 ? -10.641 -8.18 7.613 1 97.44 102 ALA A N 1
ATOM 819 C CA . ALA A 1 102 ? -12.094 -8.289 7.715 1 97.44 102 ALA A CA 1
ATOM 820 C C . ALA A 1 102 ? -12.641 -9.273 6.684 1 97.44 102 ALA A C 1
ATOM 822 O O . ALA A 1 102 ? -13.523 -10.078 6.992 1 97.44 102 ALA A O 1
ATOM 823 N N . PHE A 1 103 ? -12.078 -9.188 5.469 1 98.06 103 PHE A N 1
ATOM 824 C CA . PHE A 1 103 ? -12.516 -10.086 4.406 1 98.06 103 PHE A CA 1
ATOM 825 C C . PHE A 1 103 ? -12.148 -11.531 4.734 1 98.06 103 PHE A C 1
ATOM 827 O O . PHE A 1 103 ? -13 -12.422 4.66 1 98.06 103 PHE A O 1
ATOM 834 N N . TYR A 1 104 ? -10.891 -11.766 5.133 1 98.19 104 TYR A N 1
ATOM 835 C CA . TYR A 1 104 ? -10.414 -13.109 5.43 1 98.19 104 TYR A CA 1
ATOM 836 C C . TYR A 1 104 ? -11.203 -13.734 6.574 1 98.19 104 TYR A C 1
ATOM 838 O O . TYR A 1 104 ? -11.531 -14.922 6.539 1 98.19 104 TYR A O 1
ATOM 846 N N . LYS A 1 105 ? -11.586 -12.898 7.527 1 97.69 105 LYS A N 1
ATOM 847 C CA . LYS A 1 105 ? -12.289 -13.406 8.703 1 97.69 105 LYS A CA 1
ATOM 848 C C . LYS A 1 105 ? -13.734 -13.773 8.367 1 97.69 105 LYS A C 1
ATOM 850 O O . LYS A 1 105 ? -14.383 -14.508 9.117 1 97.69 105 LYS A O 1
ATOM 855 N N . ARG A 1 106 ? -14.266 -13.305 7.223 1 97.5 106 ARG A N 1
ATOM 856 C CA . ARG A 1 106 ? -15.617 -13.633 6.773 1 97.5 106 ARG A CA 1
ATOM 857 C C . ARG A 1 106 ? -15.648 -15.008 6.105 1 97.5 106 ARG A C 1
ATOM 859 O O . ARG A 1 106 ? -16.719 -15.57 5.871 1 97.5 106 ARG A O 1
ATOM 866 N N . MET A 1 107 ? -14.492 -15.57 5.758 1 98.38 107 MET A N 1
ATOM 867 C CA . MET A 1 107 ? -14.43 -16.859 5.07 1 98.38 107 MET A CA 1
ATOM 868 C C . MET A 1 107 ? -14.578 -18.016 6.055 1 98.38 107 MET A C 1
ATOM 870 O O . MET A 1 107 ? -14.148 -17.906 7.203 1 98.38 107 MET A O 1
ATOM 874 N N . ASP A 1 108 ? -15.188 -19.047 5.559 1 98.19 108 ASP A N 1
ATOM 875 C CA . ASP A 1 108 ? -15.25 -20.281 6.328 1 98.19 108 ASP A CA 1
ATOM 876 C C . ASP A 1 108 ? -13.938 -21.047 6.227 1 98.19 108 ASP A C 1
ATOM 878 O O . ASP A 1 108 ? -13.555 -21.766 7.156 1 98.19 108 ASP A O 1
ATOM 882 N N . GLN A 1 109 ? -13.305 -20.953 5.145 1 98.44 109 GLN A N 1
ATOM 883 C CA . GLN A 1 109 ? -12.023 -21.578 4.855 1 98.44 109 GLN A CA 1
ATOM 884 C C . GLN A 1 109 ? -11.156 -20.688 3.969 1 98.44 109 GLN A C 1
ATOM 886 O O . GLN A 1 109 ? -11.656 -20.078 3.021 1 98.44 109 GLN A O 1
ATOM 891 N N . LEU A 1 110 ? -9.906 -20.641 4.309 1 98.62 110 LEU A N 1
ATOM 892 C CA . LEU A 1 110 ? -8.922 -19.953 3.48 1 98.62 110 LEU A CA 1
ATOM 893 C C . LEU A 1 110 ? -7.984 -20.953 2.807 1 98.62 110 LEU A C 1
ATOM 895 O O . LEU A 1 110 ? -7.617 -21.969 3.402 1 98.62 110 LEU A O 1
ATOM 899 N N . VAL A 1 111 ? -7.684 -20.656 1.549 1 97.75 111 VAL A N 1
ATOM 900 C CA . VAL A 1 111 ? -6.684 -21.438 0.828 1 97.75 111 VAL A CA 1
ATOM 901 C C . VAL A 1 111 ? -5.426 -20.594 0.619 1 97.75 111 VAL A C 1
ATOM 903 O O . VAL A 1 111 ? -5.496 -19.484 0.086 1 97.75 111 VAL A O 1
ATOM 906 N N . VAL A 1 112 ? -4.285 -21.094 1.082 1 95.94 112 VAL A N 1
ATOM 907 C CA . VAL A 1 112 ? -3.004 -20.422 0.883 1 95.94 112 VAL A CA 1
ATOM 908 C C . VAL A 1 112 ? -2.137 -21.234 -0.07 1 95.94 112 VAL A C 1
ATOM 910 O O . VAL A 1 112 ? -2.205 -22.469 -0.077 1 95.94 112 VAL A O 1
ATOM 913 N N . VAL A 1 113 ? -1.354 -20.531 -0.828 1 92 113 VAL A N 1
ATOM 914 C CA . VAL A 1 113 ? -0.484 -21.219 -1.771 1 92 113 VAL A CA 1
ATOM 915 C C . VAL A 1 113 ? 0.904 -21.406 -1.16 1 92 113 VAL A C 1
ATOM 917 O O . VAL A 1 113 ? 1.762 -22.078 -1.738 1 92 113 VAL A O 1
ATOM 920 N N . ASN A 1 114 ? 1.151 -20.766 -0.05 1 92.88 114 ASN A N 1
ATOM 921 C CA . ASN A 1 114 ? 2.393 -20.844 0.713 1 92.88 114 ASN A CA 1
ATOM 922 C C . ASN A 1 114 ? 2.129 -21.156 2.182 1 92.88 114 ASN A C 1
ATOM 924 O O . ASN A 1 114 ? 1.453 -20.406 2.877 1 92.88 114 ASN A O 1
ATOM 928 N N . PRO A 1 115 ? 2.627 -22.328 2.625 1 93.75 115 PRO A N 1
ATOM 929 C CA . PRO A 1 115 ? 2.342 -22.734 4.004 1 93.75 115 PRO A CA 1
ATOM 930 C C . PRO A 1 115 ? 2.869 -21.75 5.035 1 93.75 115 PRO A C 1
ATOM 932 O O . PRO A 1 115 ? 2.404 -21.734 6.18 1 93.75 115 PRO A O 1
ATOM 935 N N . ASN A 1 116 ? 3.754 -20.875 4.668 1 91.19 116 ASN A N 1
ATOM 936 C CA . ASN A 1 116 ? 4.297 -19.859 5.57 1 91.19 116 ASN A CA 1
ATOM 937 C C . ASN A 1 116 ? 3.232 -18.859 5.992 1 91.19 116 ASN A C 1
ATOM 939 O O . ASN A 1 116 ? 3.424 -18.109 6.953 1 91.19 116 ASN A O 1
ATOM 943 N N . PHE A 1 117 ? 2.141 -18.844 5.277 1 92.75 117 PHE A N 1
ATOM 944 C CA . PHE A 1 117 ? 1.074 -17.906 5.586 1 92.75 117 PHE A CA 1
ATOM 945 C C . PHE A 1 117 ? 0.247 -18.391 6.77 1 92.75 117 PHE A C 1
ATOM 947 O O . PHE A 1 117 ? -0.441 -17.594 7.422 1 92.75 117 PHE A O 1
ATOM 954 N N . ILE A 1 118 ? 0.307 -19.672 7.039 1 95.75 118 ILE A N 1
ATOM 955 C CA . ILE A 1 118 ? -0.595 -20.281 8.023 1 95.75 118 ILE A CA 1
ATOM 956 C C . ILE A 1 118 ? -0.318 -19.688 9.398 1 95.75 118 ILE A C 1
ATOM 958 O O . ILE A 1 118 ? -1.217 -19.125 10.039 1 95.75 118 ILE A O 1
ATOM 962 N N . PRO A 1 119 ? 0.961 -19.672 9.883 1 95.06 119 PRO A N 1
ATOM 963 C CA . PRO A 1 119 ? 1.203 -19.062 11.195 1 95.06 119 PRO A CA 1
ATOM 964 C C . PRO A 1 119 ? 0.911 -17.562 11.227 1 95.06 119 PRO A C 1
ATOM 966 O O . PRO A 1 119 ? 0.505 -17.031 12.266 1 95.06 119 PRO A O 1
ATOM 969 N N . LYS A 1 120 ? 1.077 -16.922 10.141 1 93.25 120 LYS A N 1
ATOM 970 C CA . LYS A 1 120 ? 0.82 -15.484 10.078 1 93.25 120 LYS A CA 1
ATOM 971 C C . LYS A 1 120 ? -0.671 -15.188 10.203 1 93.25 120 LYS A C 1
ATOM 973 O O . LYS A 1 120 ? -1.066 -14.266 10.914 1 93.25 120 LYS A O 1
ATOM 978 N N . LEU A 1 121 ? -1.468 -15.953 9.516 1 96.75 121 LEU A N 1
ATOM 979 C CA . LEU A 1 121 ? -2.916 -15.812 9.617 1 96.75 121 LEU A CA 1
ATOM 980 C C . LEU A 1 121 ? -3.404 -16.156 11.016 1 96.75 121 LEU A C 1
ATOM 982 O O . LEU A 1 121 ? -4.305 -15.508 11.547 1 96.75 121 LEU A O 1
ATOM 986 N N . GLU A 1 122 ? -2.766 -17.156 11.648 1 97.19 122 GLU A N 1
ATOM 987 C CA . GLU A 1 122 ? -3.092 -17.516 13.023 1 97.19 122 GLU A CA 1
ATOM 988 C C . GLU A 1 122 ? -2.816 -16.359 13.984 1 97.19 122 GLU A C 1
ATOM 990 O O . GLU A 1 122 ? -3.6 -16.109 14.898 1 97.19 122 GLU A O 1
ATOM 995 N N . ALA A 1 123 ? -1.77 -15.695 13.734 1 95.38 123 ALA A N 1
ATOM 996 C CA . ALA A 1 123 ? -1.389 -14.555 14.57 1 95.38 123 ALA A CA 1
ATOM 997 C C . ALA A 1 123 ? -2.428 -13.438 14.484 1 95.38 123 ALA A C 1
ATOM 999 O O . ALA A 1 123 ? -2.543 -12.625 15.398 1 95.38 123 ALA A O 1
ATOM 1000 N N . TYR A 1 124 ? -3.174 -13.414 13.383 1 95.38 124 TYR A N 1
ATOM 1001 C CA . TYR A 1 124 ? -4.211 -12.398 13.211 1 95.38 124 TYR A CA 1
ATOM 1002 C C . TYR A 1 124 ? -5.547 -12.891 13.758 1 95.38 124 TYR A C 1
ATOM 1004 O O . TYR A 1 124 ? -6.582 -12.25 13.547 1 95.38 124 TYR A O 1
ATOM 1012 N N . GLY A 1 125 ? -5.578 -14.086 14.344 1 96.62 125 GLY A N 1
ATOM 1013 C CA . GLY A 1 125 ? -6.777 -14.594 14.992 1 96.62 125 GLY A CA 1
ATOM 1014 C C . GLY A 1 125 ? -7.586 -15.516 14.102 1 96.62 125 GLY A C 1
ATOM 1015 O O . GLY A 1 125 ? -8.742 -15.82 14.398 1 96.62 125 GLY A O 1
ATOM 1016 N N . ILE A 1 126 ? -7.051 -15.953 12.992 1 97.5 126 ILE A N 1
ATOM 1017 C CA . ILE A 1 126 ? -7.699 -16.922 12.125 1 97.5 126 ILE A CA 1
ATOM 1018 C C . ILE A 1 126 ? -7.203 -18.328 12.469 1 97.5 126 ILE A C 1
ATOM 1020 O O . ILE A 1 126 ? -6.02 -18.641 12.305 1 97.5 126 ILE A O 1
ATOM 1024 N N . SER A 1 127 ? -8.094 -19.109 12.906 1 97.19 127 SER A N 1
ATOM 1025 C CA . SER A 1 127 ? -7.727 -20.438 13.383 1 97.19 127 SER A CA 1
ATOM 1026 C C . SER A 1 127 ? -7.035 -21.25 12.281 1 97.19 127 SER A C 1
ATOM 1028 O O . SER A 1 127 ? -7.438 -21.188 11.117 1 97.19 127 SER A O 1
ATOM 1030 N N . ARG A 1 128 ? -6.086 -22.078 12.68 1 96.5 128 ARG A N 1
ATOM 1031 C CA . ARG A 1 128 ? -5.332 -22.906 11.75 1 96.5 128 ARG A CA 1
ATOM 1032 C C . ARG A 1 128 ? -6.258 -23.859 11 1 96.5 128 ARG A C 1
ATOM 1034 O O . ARG A 1 128 ? -6.027 -24.156 9.828 1 96.5 128 ARG A O 1
ATOM 1041 N N . ASP A 1 129 ? -7.297 -24.344 11.641 1 96.25 129 ASP A N 1
ATOM 1042 C CA . ASP A 1 129 ? -8.227 -25.297 11.039 1 96.25 129 ASP A CA 1
ATOM 1043 C C . ASP A 1 129 ? -9.008 -24.656 9.891 1 96.25 129 ASP A C 1
ATOM 1045 O O . ASP A 1 129 ? -9.609 -25.359 9.078 1 96.25 129 ASP A O 1
ATOM 1049 N N . LYS A 1 130 ? -8.93 -23.344 9.773 1 97.5 130 LYS A N 1
ATOM 1050 C CA . LYS A 1 130 ? -9.641 -22.609 8.719 1 97.5 130 LYS A CA 1
ATOM 1051 C C . LYS A 1 130 ? -8.711 -22.281 7.555 1 97.5 130 LYS A C 1
ATOM 1053 O O . LYS A 1 130 ? -9.086 -21.547 6.641 1 97.5 130 LYS A O 1
ATOM 1058 N N . VAL A 1 131 ? -7.523 -22.797 7.59 1 98.25 131 VAL A N 1
ATOM 1059 C CA . VAL A 1 131 ? -6.559 -22.5 6.539 1 98.25 131 VAL A CA 1
ATOM 1060 C C . VAL A 1 131 ? -6.031 -23.781 5.926 1 98.25 131 VAL A C 1
ATOM 1062 O O . VAL A 1 131 ? -5.559 -24.672 6.641 1 98.25 131 VAL A O 1
ATOM 1065 N N . THR A 1 132 ? -6.191 -23.922 4.66 1 97.88 132 THR A N 1
ATOM 1066 C CA . THR A 1 132 ? -5.711 -25.078 3.922 1 97.88 132 THR A CA 1
ATOM 1067 C C . THR A 1 132 ? -4.633 -24.672 2.922 1 97.88 132 THR A C 1
ATOM 1069 O O . THR A 1 132 ? -4.781 -23.688 2.211 1 97.88 132 THR A O 1
ATOM 1072 N N . TYR A 1 133 ? -3.557 -25.438 2.949 1 96.5 133 TYR A N 1
ATOM 1073 C CA . TYR A 1 133 ? -2.5 -25.234 1.967 1 96.5 133 TYR A CA 1
ATOM 1074 C C . TYR A 1 133 ? -2.748 -26.062 0.711 1 96.5 133 TYR A C 1
ATOM 1076 O O . TYR A 1 133 ? -2.811 -27.281 0.771 1 96.5 133 TYR A O 1
ATOM 1084 N N . ILE A 1 134 ? -2.975 -25.406 -0.418 1 95.88 134 ILE A N 1
ATOM 1085 C CA . ILE A 1 134 ? -2.99 -26.016 -1.747 1 95.88 134 ILE A CA 1
ATOM 1086 C C . ILE A 1 134 ? -2.066 -25.234 -2.68 1 95.88 134 ILE A C 1
ATOM 1088 O O . ILE A 1 134 ? -2.381 -24.109 -3.076 1 95.88 134 ILE A O 1
ATOM 1092 N N . PRO A 1 135 ? -0.92 -25.766 -3.031 1 94.25 135 PRO A N 1
ATOM 1093 C CA . PRO A 1 135 ? 0.042 -25.016 -3.846 1 94.25 135 PRO A CA 1
ATOM 1094 C C . PRO A 1 135 ? -0.461 -24.75 -5.266 1 94.25 135 PRO A C 1
ATOM 1096 O O . PRO A 1 135 ? -1.411 -25.406 -5.715 1 94.25 135 PRO A O 1
ATOM 1099 N N . ASN A 1 136 ? 0.185 -23.797 -5.914 1 91.88 136 ASN A N 1
ATOM 1100 C CA . ASN A 1 136 ? -0.031 -23.609 -7.344 1 91.88 136 ASN A CA 1
ATOM 1101 C C . ASN A 1 136 ? 0.459 -24.812 -8.148 1 91.88 136 ASN A C 1
ATOM 1103 O O . ASN A 1 136 ? 1.225 -25.641 -7.637 1 91.88 136 ASN A O 1
ATOM 1107 N N . PHE A 1 137 ? -0.034 -24.922 -9.258 1 92.75 137 PHE A N 1
ATOM 1108 C CA . PHE A 1 137 ? 0.356 -26.016 -10.133 1 92.75 137 PHE A CA 1
ATOM 1109 C C . PHE A 1 137 ? 0.496 -25.531 -11.57 1 92.75 137 PHE A C 1
ATOM 1111 O O . PHE A 1 137 ? 0.022 -24.453 -11.922 1 92.75 137 PHE A O 1
ATOM 1118 N N . VAL A 1 138 ? 1.208 -26.266 -12.289 1 89.31 138 VAL A N 1
ATOM 1119 C CA . VAL A 1 138 ? 1.386 -26.031 -13.719 1 89.31 138 VAL A CA 1
ATOM 1120 C C . VAL A 1 138 ? 1.044 -27.297 -14.5 1 89.31 138 VAL A C 1
ATOM 1122 O O . VAL A 1 138 ? 1.389 -28.406 -14.086 1 89.31 138 VAL A O 1
ATOM 1125 N N . SER A 1 139 ? 0.32 -27.062 -15.602 1 87.19 139 SER A N 1
ATOM 1126 C CA . SER A 1 139 ? -0.008 -28.203 -16.453 1 87.19 139 SER A CA 1
ATOM 1127 C C . SER A 1 139 ? 1.225 -28.719 -17.188 1 87.19 139 SER A C 1
ATOM 1129 O O . SER A 1 139 ? 1.837 -27.984 -17.969 1 87.19 139 SER A O 1
ATOM 1131 N N . GLN A 1 140 ? 1.447 -29.969 -17.062 1 88.5 140 GLN A N 1
ATOM 1132 C CA . GLN A 1 140 ? 2.592 -30.562 -17.75 1 88.5 140 GLN A CA 1
ATOM 1133 C C . GLN A 1 140 ? 2.242 -30.922 -19.188 1 88.5 140 GLN A C 1
ATOM 1135 O O . GLN A 1 140 ? 3.121 -31.266 -19.984 1 88.5 140 GLN A O 1
ATOM 1140 N N . ARG A 1 141 ? 0.994 -30.797 -19.469 1 86.31 141 ARG A N 1
ATOM 1141 C CA . ARG A 1 141 ? 0.6 -30.922 -20.875 1 86.31 141 ARG A CA 1
ATOM 1142 C C . ARG A 1 141 ? 1.119 -29.75 -21.703 1 86.31 141 ARG A C 1
ATOM 1144 O O . ARG A 1 141 ? 1.447 -29.906 -22.875 1 86.31 141 ARG A O 1
ATOM 1151 N N . THR A 1 142 ? 1.187 -28.672 -21.031 1 87.56 142 THR A N 1
ATOM 1152 C CA . THR A 1 142 ? 1.63 -27.438 -21.688 1 87.56 142 THR A CA 1
ATOM 1153 C C . THR A 1 142 ? 3.121 -27.219 -21.453 1 87.56 142 THR A C 1
ATOM 1155 O O . THR A 1 142 ? 3.869 -26.953 -22.391 1 87.56 142 THR A O 1
ATOM 1158 N N . PHE A 1 143 ? 3.523 -27.328 -20.219 1 92.75 143 PHE A N 1
ATOM 1159 C CA . PHE A 1 143 ? 4.922 -27.125 -19.859 1 92.75 143 PHE A CA 1
ATOM 1160 C C . PHE A 1 143 ? 5.605 -28.469 -19.609 1 92.75 143 PHE A C 1
ATOM 1162 O O . PHE A 1 143 ? 5.32 -29.141 -18.609 1 92.75 143 PHE A O 1
ATOM 1169 N N . HIS A 1 144 ? 6.441 -28.812 -20.453 1 94.88 144 HIS A N 1
ATOM 1170 C CA . HIS A 1 144 ? 7.184 -30.062 -20.344 1 94.88 144 HIS A CA 1
ATOM 1171 C C . HIS A 1 144 ? 8.492 -30 -21.125 1 94.88 144 HIS A C 1
ATOM 1173 O O . HIS A 1 144 ? 8.625 -29.203 -22.062 1 94.88 144 HIS A O 1
ATOM 1179 N N . PRO A 1 145 ? 9.43 -30.875 -20.734 1 96.75 145 PRO A N 1
ATOM 1180 C CA . PRO A 1 145 ? 10.688 -30.891 -21.469 1 96.75 145 PRO A CA 1
ATOM 1181 C C . PRO A 1 145 ? 10.516 -31.344 -22.922 1 96.75 145 PRO A C 1
ATOM 1183 O O . PRO A 1 145 ? 9.609 -32.125 -23.219 1 96.75 145 PRO A O 1
ATOM 1186 N N . VAL A 1 146 ? 11.328 -30.828 -23.766 1 96.38 146 VAL A N 1
ATOM 1187 C CA . VAL A 1 146 ? 11.352 -31.266 -25.156 1 96.38 146 VAL A CA 1
ATOM 1188 C C . VAL A 1 146 ? 12.594 -32.125 -25.406 1 96.38 146 VAL A C 1
ATOM 1190 O O . VAL A 1 146 ? 13.5 -32.156 -24.578 1 96.38 146 VAL A O 1
ATOM 1193 N N . SER A 1 147 ? 12.617 -32.656 -26.562 1 96.12 147 SER A N 1
ATOM 1194 C CA . SER A 1 147 ? 13.773 -33.469 -26.922 1 96.12 147 SER A CA 1
ATOM 1195 C C . SER A 1 147 ? 15.008 -32.594 -27.141 1 96.12 147 SER A C 1
ATOM 1197 O O . SER A 1 147 ? 14.898 -31.406 -27.375 1 96.12 147 SER A O 1
ATOM 1199 N N . THR A 1 148 ? 16.141 -33.281 -27.016 1 94.31 148 THR A N 1
ATOM 1200 C CA . THR A 1 148 ? 17.406 -32.562 -27.25 1 94.31 148 THR A CA 1
ATOM 1201 C C . THR A 1 148 ? 17.438 -31.969 -28.656 1 94.31 148 THR A C 1
ATOM 1203 O O . THR A 1 148 ? 17.906 -30.859 -28.844 1 94.31 148 THR A O 1
ATOM 1206 N N . GLU A 1 149 ? 16.938 -32.719 -29.594 1 96.06 149 GLU A N 1
ATOM 1207 C CA . GLU A 1 149 ? 16.906 -32.25 -30.984 1 96.06 149 GLU A CA 1
ATOM 1208 C C . GLU A 1 149 ? 16.031 -31.016 -31.125 1 96.06 149 GLU A C 1
ATOM 1210 O O . GLU A 1 149 ? 16.422 -30.031 -31.766 1 96.06 149 GLU A O 1
ATOM 1215 N N . LYS A 1 150 ? 14.875 -31.062 -30.531 1 96.56 150 LYS A N 1
ATOM 1216 C CA . LYS A 1 150 ? 13.969 -29.922 -30.594 1 96.56 150 LYS A CA 1
ATOM 1217 C C . LYS A 1 150 ? 14.562 -28.703 -29.875 1 96.56 150 LYS A C 1
ATOM 1219 O O . LYS A 1 150 ? 14.422 -27.578 -30.328 1 96.56 150 LYS A O 1
ATOM 1224 N N . ARG A 1 151 ? 15.18 -28.969 -28.734 1 96.75 151 ARG A N 1
ATOM 1225 C CA . ARG A 1 151 ? 15.844 -27.891 -28 1 96.75 151 ARG A CA 1
ATOM 1226 C C . ARG A 1 151 ? 16.891 -27.203 -28.875 1 96.75 151 ARG A C 1
ATOM 1228 O O . ARG A 1 151 ? 16.938 -25.969 -28.922 1 96.75 151 ARG A O 1
ATOM 1235 N N . GLN A 1 152 ? 17.672 -27.938 -29.578 1 95.94 152 GLN A N 1
ATOM 1236 C CA . GLN A 1 152 ? 18.703 -27.375 -30.438 1 95.94 152 GLN A CA 1
ATOM 1237 C C . GLN A 1 152 ? 18.094 -26.594 -31.594 1 95.94 152 GLN A C 1
ATOM 1239 O O . GLN A 1 152 ? 18.594 -25.547 -31.984 1 95.94 152 GLN A O 1
ATOM 1244 N N . ALA A 1 153 ? 17.047 -27.141 -32.125 1 96.88 153 ALA A N 1
ATOM 1245 C CA . ALA A 1 153 ? 16.344 -26.453 -33.219 1 96.88 153 ALA A CA 1
ATOM 1246 C C . ALA A 1 153 ? 15.789 -25.109 -32.75 1 96.88 153 ALA A C 1
ATOM 1248 O O . ALA A 1 153 ? 15.867 -24.109 -33.469 1 96.88 153 ALA A O 1
ATOM 1249 N N . LEU A 1 154 ? 15.203 -25.109 -31.562 1 96.44 154 LEU A N 1
ATOM 1250 C CA . LEU A 1 154 ? 14.664 -23.875 -30.984 1 96.44 154 LEU A CA 1
ATOM 1251 C C . LEU A 1 154 ? 15.766 -22.859 -30.766 1 96.44 154 LEU A C 1
ATOM 1253 O O . LEU A 1 154 ? 15.594 -21.672 -31.062 1 96.44 154 LEU A O 1
ATOM 1257 N N . ARG A 1 155 ? 16.906 -23.297 -30.203 1 97.25 155 ARG A N 1
ATOM 1258 C CA . ARG A 1 155 ? 18.031 -22.406 -29.969 1 97.25 155 ARG A CA 1
ATOM 1259 C C . ARG A 1 155 ? 18.531 -21.781 -31.281 1 97.25 155 ARG A C 1
ATOM 1261 O O . ARG A 1 155 ? 18.719 -20.578 -31.375 1 97.25 155 ARG A O 1
ATOM 1268 N N . HIS A 1 156 ? 18.625 -22.609 -32.312 1 96.62 156 HIS A N 1
ATOM 1269 C CA . HIS A 1 156 ? 19.047 -22.125 -33.625 1 96.62 156 HIS A CA 1
ATOM 1270 C C . HIS A 1 156 ? 18.062 -21.109 -34.188 1 96.62 156 HIS A C 1
ATOM 1272 O O . HIS A 1 156 ? 18.469 -20.047 -34.656 1 96.62 156 HIS A O 1
ATOM 1278 N N . ALA A 1 157 ? 16.844 -21.391 -34.094 1 95.62 157 ALA A N 1
ATOM 1279 C CA . ALA A 1 157 ? 15.781 -20.531 -34.625 1 95.62 157 ALA A CA 1
ATOM 1280 C C . ALA A 1 157 ? 15.75 -19.188 -33.906 1 95.62 157 ALA A C 1
ATOM 1282 O O . ALA A 1 157 ? 15.305 -18.188 -34.469 1 95.62 157 ALA A O 1
ATOM 1283 N N . ASN A 1 158 ? 16.266 -19.172 -32.656 1 94.69 158 ASN A N 1
ATOM 1284 C CA . ASN A 1 158 ? 16.219 -17.938 -31.859 1 94.69 158 ASN A CA 1
ATOM 1285 C C . ASN A 1 158 ? 17.594 -17.281 -31.766 1 94.69 158 ASN A C 1
ATOM 1287 O O . ASN A 1 158 ? 17.812 -16.438 -30.891 1 94.69 158 ASN A O 1
ATOM 1291 N N . GLY A 1 159 ? 18.547 -17.75 -32.594 1 94.69 159 GLY A N 1
ATOM 1292 C CA . GLY A 1 159 ? 19.812 -17.078 -32.75 1 94.69 159 GLY A CA 1
ATOM 1293 C C . GLY A 1 159 ? 20.844 -17.453 -31.703 1 94.69 159 GLY A C 1
ATOM 1294 O O . GLY A 1 159 ? 21.812 -16.719 -31.5 1 94.69 159 GLY A O 1
ATOM 1295 N N . PHE A 1 160 ? 20.609 -18.516 -31.016 1 96.81 160 PHE A N 1
ATOM 1296 C CA . PHE A 1 160 ? 21.578 -18.984 -30.031 1 96.81 160 PHE A CA 1
ATOM 1297 C C . PHE A 1 160 ? 22.562 -19.953 -30.672 1 96.81 160 PHE A C 1
ATOM 1299 O O . PHE A 1 160 ? 22.203 -20.734 -31.547 1 96.81 160 PHE A O 1
ATOM 1306 N N . LYS A 1 161 ? 23.75 -19.906 -30.219 1 95.56 161 LYS A N 1
ATOM 1307 C CA . LYS A 1 161 ? 24.734 -20.906 -30.594 1 95.56 161 LYS A CA 1
ATOM 1308 C C . LYS A 1 161 ? 24.562 -22.188 -29.766 1 95.56 161 LYS A C 1
ATOM 1310 O O . LYS A 1 161 ? 24.047 -22.141 -28.641 1 95.56 161 LYS A O 1
ATOM 1315 N N . PRO A 1 162 ? 25.031 -23.281 -30.234 1 92.12 162 PRO A N 1
ATOM 1316 C CA . PRO A 1 162 ? 24.859 -24.562 -29.531 1 92.12 162 PRO A CA 1
ATOM 1317 C C . PRO A 1 162 ? 25.531 -24.562 -28.156 1 92.1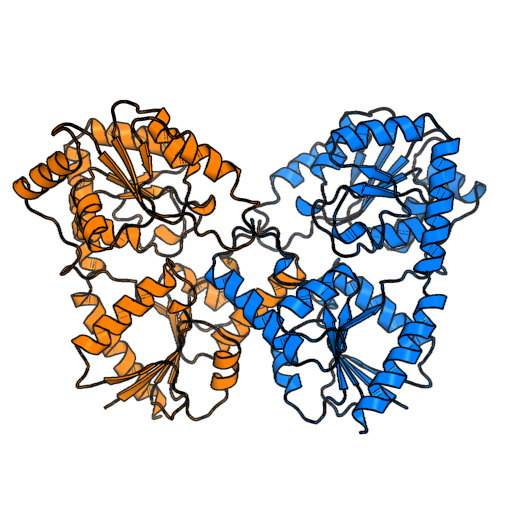2 162 PRO A C 1
ATOM 1319 O O . PRO A 1 162 ? 25.047 -25.234 -27.234 1 92.12 162 PRO A O 1
ATOM 1322 N N . ASP A 1 163 ? 26.594 -23.781 -28.062 1 92.31 163 ASP A N 1
ATOM 1323 C CA . ASP A 1 163 ? 27.344 -23.844 -26.812 1 92.31 163 ASP A CA 1
ATOM 1324 C C . ASP A 1 163 ? 27.047 -22.641 -25.922 1 92.31 163 ASP A C 1
ATOM 1326 O O . ASP A 1 163 ? 27.688 -22.469 -24.891 1 92.31 163 ASP A O 1
ATOM 1330 N N . AS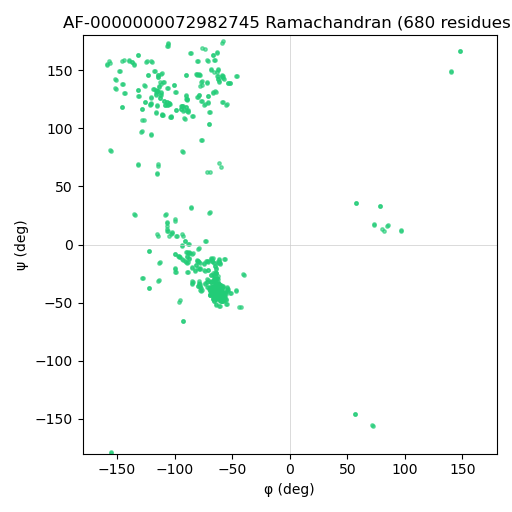P A 1 164 ? 26.078 -21.844 -26.281 1 97.19 164 ASP A N 1
ATOM 1331 C CA . ASP A 1 164 ? 25.719 -20.703 -25.453 1 97.19 164 ASP A CA 1
ATOM 1332 C C . ASP A 1 164 ? 25.172 -21.156 -24.094 1 97.19 164 ASP A C 1
ATOM 1334 O O . ASP A 1 164 ? 24.406 -22.109 -24.016 1 97.19 164 ASP A O 1
ATOM 1338 N N . PHE A 1 165 ? 25.656 -20.578 -23.078 1 98.44 165 PHE A N 1
ATOM 1339 C CA . PHE A 1 165 ? 25.016 -20.719 -21.766 1 98.44 165 PHE A CA 1
ATOM 1340 C C . PHE A 1 165 ? 23.891 -19.703 -21.609 1 98.44 165 PHE A C 1
ATOM 1342 O O . PHE A 1 165 ? 24.141 -18.5 -21.484 1 98.44 165 PHE A O 1
ATOM 1349 N N . VAL A 1 166 ? 22.625 -20.141 -21.594 1 98.69 166 VAL A N 1
ATOM 1350 C CA . VAL A 1 166 ? 21.469 -19.266 -21.703 1 98.69 166 VAL A CA 1
ATOM 1351 C C . VAL A 1 166 ? 20.781 -19.141 -20.344 1 98.69 166 VAL A C 1
ATOM 1353 O O . VAL A 1 166 ? 20.391 -20.141 -19.75 1 98.69 166 VAL A O 1
ATOM 1356 N N . ILE A 1 167 ? 20.703 -17.938 -19.844 1 98.88 167 ILE A N 1
ATOM 1357 C CA . ILE A 1 167 ? 19.984 -17.609 -18.609 1 98.88 167 ILE A CA 1
ATOM 1358 C C . ILE A 1 167 ? 18.672 -16.906 -18.938 1 98.88 167 ILE A C 1
ATOM 1360 O O . ILE A 1 167 ? 18.656 -15.883 -19.625 1 98.88 167 ILE A O 1
ATOM 1364 N N . PHE A 1 168 ? 17.578 -17.516 -18.469 1 98.69 168 PHE A N 1
ATOM 1365 C CA . PHE A 1 168 ? 16.25 -17 -18.75 1 98.69 168 PHE A CA 1
ATOM 1366 C C . PHE A 1 168 ? 15.586 -16.469 -17.484 1 98.69 168 PHE A C 1
ATOM 1368 O O . PHE A 1 168 ? 15.641 -17.125 -16.438 1 98.69 168 PHE A O 1
ATOM 1375 N N . GLY A 1 169 ? 15.086 -15.273 -17.516 1 97.88 169 GLY A N 1
ATOM 1376 C CA . GLY A 1 169 ? 14.242 -14.695 -16.484 1 97.88 169 GLY A CA 1
ATOM 1377 C C . GLY A 1 169 ? 12.883 -14.281 -16.984 1 97.88 169 GLY A C 1
ATOM 1378 O O . GLY A 1 169 ? 12.695 -14.086 -18.188 1 97.88 169 GLY A O 1
ATOM 1379 N N . ALA A 1 170 ? 11.945 -14.188 -16.016 1 94.62 170 ALA A N 1
ATOM 1380 C CA . ALA A 1 170 ? 10.594 -13.812 -16.438 1 94.62 170 ALA A CA 1
ATOM 1381 C C . ALA A 1 170 ? 9.859 -13.094 -15.305 1 94.62 170 ALA A C 1
ATOM 1383 O O . ALA A 1 170 ? 9.977 -13.461 -14.141 1 94.62 170 ALA A O 1
ATOM 1384 N N . GLY A 1 171 ? 9.086 -12.102 -15.711 1 89.5 171 GLY A N 1
ATOM 1385 C CA . GLY A 1 171 ? 8.281 -11.297 -14.805 1 89.5 171 GLY A CA 1
ATOM 1386 C C . GLY A 1 171 ? 8.125 -9.859 -15.266 1 89.5 171 GLY A C 1
ATOM 1387 O O . GLY A 1 171 ? 8.844 -9.406 -16.156 1 89.5 171 GLY A O 1
ATOM 1388 N N . GLN A 1 172 ? 7.234 -9.234 -14.656 1 83.94 172 GLN A N 1
ATOM 1389 C CA . GLN A 1 172 ? 7.113 -7.812 -14.953 1 83.94 172 GLN A CA 1
ATOM 1390 C C . GLN A 1 172 ? 8.414 -7.078 -14.641 1 83.94 172 GLN A C 1
ATOM 1392 O O . GLN A 1 172 ? 9.094 -7.391 -13.656 1 83.94 172 GLN A O 1
ATOM 1397 N N . VAL A 1 173 ? 8.656 -6.098 -15.492 1 87.56 173 VAL A N 1
ATOM 1398 C CA . VAL A 1 173 ? 9.867 -5.309 -15.281 1 87.56 173 VAL A CA 1
ATOM 1399 C C . VAL A 1 173 ? 9.648 -4.328 -14.133 1 87.56 173 VAL A C 1
ATOM 1401 O O . VAL A 1 173 ? 9.188 -3.209 -14.344 1 87.56 173 VAL A O 1
ATOM 1404 N N . GLN A 1 174 ? 9.969 -4.809 -12.93 1 81.75 174 GLN A N 1
ATOM 1405 C CA . GLN A 1 174 ? 9.836 -4.051 -11.695 1 81.75 174 GLN A CA 1
ATOM 1406 C C . GLN A 1 174 ? 11.047 -4.246 -10.789 1 81.75 174 GLN A C 1
ATOM 1408 O O . GLN A 1 174 ? 11.719 -5.277 -10.859 1 81.75 174 GLN A O 1
ATOM 1413 N N . ASP A 1 175 ? 11.234 -3.285 -9.938 1 80.31 175 ASP A N 1
ATOM 1414 C CA . ASP A 1 175 ? 12.359 -3.359 -9.016 1 80.31 175 ASP A CA 1
ATOM 1415 C C . ASP A 1 175 ? 12.258 -4.59 -8.117 1 80.31 175 ASP A C 1
ATOM 1417 O O . ASP A 1 175 ? 13.25 -5.262 -7.852 1 80.31 175 ASP A O 1
ATOM 1421 N N . ARG A 1 176 ? 11.07 -4.891 -7.656 1 80.62 176 ARG A N 1
ATOM 1422 C CA . ARG A 1 176 ? 10.906 -5.988 -6.711 1 80.62 176 ARG A CA 1
ATOM 1423 C C . ARG A 1 176 ? 11.258 -7.324 -7.359 1 80.62 176 ARG A C 1
ATOM 1425 O O . ARG A 1 176 ? 11.531 -8.305 -6.664 1 80.62 176 ARG A O 1
ATOM 1432 N N . LYS A 1 177 ? 11.273 -7.352 -8.672 1 87.56 177 LYS A N 1
ATOM 1433 C CA . LYS A 1 177 ? 11.586 -8.586 -9.383 1 87.56 177 LYS A CA 1
ATOM 1434 C C . LYS A 1 177 ? 13.086 -8.75 -9.578 1 87.56 177 LYS A C 1
ATOM 1436 O O . LYS A 1 177 ? 13.547 -9.781 -10.07 1 87.56 177 LYS A O 1
ATOM 1441 N N . GLY A 1 178 ? 13.867 -7.766 -9.242 1 91.75 178 GLY A N 1
ATOM 1442 C CA . GLY A 1 178 ? 15.312 -7.863 -9.289 1 91.75 178 GLY A CA 1
ATOM 1443 C C . GLY A 1 178 ? 15.883 -7.723 -10.688 1 91.75 178 GLY A C 1
ATOM 1444 O O . GLY A 1 178 ? 16.906 -8.328 -11.008 1 91.75 178 GLY A O 1
ATOM 1445 N N . VAL A 1 179 ? 15.227 -6.922 -11.477 1 92.81 179 VAL A N 1
ATOM 1446 C CA . VAL A 1 179 ? 15.633 -6.762 -12.867 1 92.81 179 VAL A CA 1
ATOM 1447 C C . VAL A 1 179 ? 17.016 -6.113 -12.93 1 92.81 179 VAL A C 1
ATOM 1449 O O . VAL A 1 179 ? 17.844 -6.488 -13.766 1 92.81 179 VAL A O 1
ATOM 1452 N N . SER A 1 180 ? 17.297 -5.203 -12.039 1 93 180 SER A N 1
ATOM 1453 C CA . SER A 1 180 ? 18.594 -4.547 -12.008 1 93 180 SER A CA 1
ATOM 1454 C C . SER A 1 180 ? 19.719 -5.555 -11.766 1 93 180 SER A C 1
ATOM 1456 O O . SER A 1 180 ? 20.781 -5.457 -12.367 1 93 180 SER A O 1
ATOM 1458 N N . ASP A 1 181 ? 19.469 -6.461 -10.875 1 96.56 181 ASP A N 1
ATOM 1459 C CA . ASP A 1 181 ? 20.453 -7.5 -10.602 1 96.56 181 ASP A CA 1
ATOM 1460 C C . ASP A 1 181 ? 20.656 -8.398 -11.82 1 96.56 181 ASP A C 1
ATOM 1462 O O . ASP A 1 181 ? 21.781 -8.805 -12.117 1 96.56 181 ASP A O 1
ATOM 1466 N N . PHE A 1 182 ? 19.594 -8.703 -12.5 1 97.94 182 PHE A N 1
ATOM 1467 C CA . PHE A 1 182 ? 19.656 -9.5 -13.719 1 97.94 182 PHE A CA 1
ATOM 1468 C C . PHE A 1 182 ? 20.531 -8.82 -14.766 1 97.94 182 PHE A C 1
ATOM 1470 O O . PHE A 1 182 ? 21.375 -9.469 -15.383 1 97.94 182 PHE A O 1
ATOM 1477 N N . ILE A 1 183 ? 20.359 -7.527 -14.898 1 97.69 183 ILE A N 1
ATOM 1478 C CA . ILE A 1 183 ? 21.125 -6.73 -15.844 1 97.69 183 ILE A CA 1
ATOM 1479 C C . ILE A 1 183 ? 22.594 -6.727 -15.43 1 97.69 183 ILE A C 1
ATOM 1481 O O . ILE A 1 183 ? 23.484 -6.887 -16.266 1 97.69 183 ILE A O 1
ATOM 1485 N N . LYS A 1 184 ? 22.812 -6.559 -14.172 1 97.81 184 LYS A N 1
ATOM 1486 C CA . LYS A 1 184 ? 24.172 -6.562 -13.648 1 97.81 184 LYS A CA 1
ATOM 1487 C C . LYS A 1 184 ? 24.875 -7.875 -13.977 1 97.81 184 LYS A C 1
ATOM 1489 O O . LYS A 1 184 ? 26.047 -7.875 -14.391 1 97.81 184 LYS A O 1
ATOM 1494 N N . LEU A 1 185 ? 24.234 -8.953 -13.789 1 98.75 185 LEU A N 1
ATOM 1495 C CA . LEU A 1 185 ? 24.812 -10.258 -14.086 1 98.75 185 LEU A CA 1
ATOM 1496 C C . LEU A 1 185 ? 25.125 -10.391 -15.57 1 98.75 185 LEU A C 1
ATOM 1498 O O . LEU A 1 185 ? 26.156 -10.961 -15.945 1 98.75 185 LEU A O 1
ATOM 1502 N N . ALA A 1 186 ? 24.25 -9.906 -16.422 1 98.62 186 ALA A N 1
ATOM 1503 C CA . ALA A 1 186 ? 24.5 -9.938 -17.859 1 98.62 186 ALA A CA 1
ATOM 1504 C C . ALA A 1 186 ? 25.766 -9.148 -18.219 1 98.62 186 ALA A C 1
ATOM 1506 O O . ALA A 1 186 ? 26.594 -9.609 -19 1 98.62 186 ALA A O 1
ATOM 1507 N N . LYS A 1 187 ? 25.875 -7.977 -17.625 1 98.12 187 LYS A N 1
ATOM 1508 C CA . LYS A 1 187 ? 27.047 -7.137 -17.859 1 98.12 187 LYS A CA 1
ATOM 1509 C C . LYS A 1 187 ? 28.328 -7.828 -17.406 1 98.12 187 LYS A C 1
ATOM 1511 O O . LYS A 1 187 ? 29.375 -7.703 -18.062 1 98.12 187 LYS A O 1
ATOM 1516 N N . GLN A 1 188 ? 28.219 -8.578 -16.375 1 98.06 188 GLN A N 1
ATOM 1517 C CA . GLN A 1 188 ? 29.391 -9.234 -15.789 1 98.06 188 GLN A CA 1
ATOM 1518 C C . GLN A 1 188 ? 29.766 -10.484 -16.578 1 98.06 188 GLN A C 1
ATOM 1520 O O . GLN A 1 188 ? 30.859 -11.016 -16.422 1 98.06 188 GLN A O 1
ATOM 1525 N N . ASN A 1 189 ? 28.906 -10.961 -17.422 1 98.44 189 ASN A N 1
ATOM 1526 C CA . ASN A 1 189 ? 29.141 -12.188 -18.156 1 98.44 189 ASN A CA 1
ATOM 1527 C C . ASN A 1 189 ? 28.844 -12.008 -19.641 1 98.44 189 ASN A C 1
ATOM 1529 O O . ASN A 1 189 ? 27.922 -12.641 -20.172 1 98.44 189 ASN A O 1
ATOM 1533 N N . PRO A 1 190 ? 29.641 -11.258 -20.359 1 97.88 190 PRO A N 1
ATOM 1534 C CA . PRO A 1 190 ? 29.359 -10.992 -21.766 1 97.88 190 PRO A CA 1
ATOM 1535 C C . PRO A 1 190 ? 29.375 -12.258 -22.625 1 97.88 190 PRO A C 1
ATOM 1537 O O . PRO A 1 190 ? 28.859 -12.266 -23.734 1 97.88 190 PRO A O 1
ATOM 1540 N N . GLU A 1 191 ? 29.938 -13.344 -22.078 1 97.5 191 GLU A N 1
ATOM 1541 C CA . GLU A 1 191 ? 30.031 -14.586 -22.828 1 97.5 191 GLU A CA 1
ATOM 1542 C C . GLU A 1 191 ? 28.75 -15.406 -22.719 1 97.5 191 GLU A C 1
ATOM 1544 O O . GLU A 1 191 ? 28.531 -16.344 -23.484 1 97.5 191 GLU A O 1
ATOM 1549 N N . PHE A 1 192 ? 27.891 -15.164 -21.719 1 98.44 192 PHE A N 1
ATOM 1550 C CA . PHE A 1 192 ? 26.594 -15.828 -21.562 1 98.44 192 PHE A CA 1
ATOM 1551 C C . PHE A 1 192 ? 25.516 -15.102 -22.344 1 98.44 192 PHE A C 1
ATOM 1553 O O . PHE A 1 192 ? 25.719 -13.969 -22.797 1 98.44 192 PHE A O 1
ATOM 1560 N N . ARG A 1 193 ? 24.391 -15.742 -22.547 1 98.62 193 ARG A N 1
ATOM 1561 C CA . ARG A 1 193 ? 23.219 -15.141 -23.156 1 98.62 193 ARG A CA 1
ATOM 1562 C C . ARG A 1 193 ? 22.078 -15.016 -22.156 1 98.62 193 ARG A C 1
ATOM 1564 O O . ARG A 1 193 ? 21.719 -15.992 -21.484 1 98.62 193 ARG A O 1
ATOM 1571 N N . PHE A 1 194 ? 21.578 -13.789 -22.031 1 98.69 194 PHE A N 1
ATOM 1572 C CA . PHE A 1 194 ? 20.516 -13.5 -21.094 1 98.69 194 PHE A CA 1
ATOM 1573 C C . PHE A 1 194 ? 19.234 -13.102 -21.812 1 98.69 194 PHE A C 1
ATOM 1575 O O . PHE A 1 194 ? 19.281 -12.367 -22.812 1 98.69 194 PHE A O 1
ATOM 1582 N N . VAL A 1 195 ? 18.094 -13.641 -21.375 1 98.19 195 VAL A N 1
ATOM 1583 C CA . VAL A 1 195 ? 16.781 -13.25 -21.875 1 98.19 195 VAL A CA 1
ATOM 1584 C C . VAL A 1 195 ? 15.844 -12.977 -20.703 1 98.19 195 VAL A C 1
ATOM 1586 O O . VAL A 1 195 ? 15.773 -13.758 -19.766 1 98.19 195 VAL A O 1
ATOM 1589 N N . TRP A 1 196 ? 15.211 -11.844 -20.688 1 97.25 196 TRP A N 1
ATOM 1590 C CA . TRP A 1 196 ? 14.156 -11.539 -19.734 1 97.25 196 TRP A CA 1
ATOM 1591 C C . TRP A 1 196 ? 12.812 -11.359 -20.438 1 97.25 196 TRP A C 1
ATOM 1593 O O . TRP A 1 196 ? 12.664 -10.484 -21.297 1 97.25 196 TRP A O 1
ATOM 1603 N N . ALA A 1 197 ? 11.875 -12.203 -20.062 1 94.81 197 ALA A N 1
ATOM 1604 C CA . ALA A 1 197 ? 10.531 -12.094 -20.625 1 94.81 197 ALA A CA 1
ATOM 1605 C C . ALA A 1 197 ? 9.594 -11.359 -19.672 1 94.81 197 ALA A C 1
ATOM 1607 O O . ALA A 1 197 ? 9.523 -11.688 -18.484 1 94.81 197 ALA A O 1
ATOM 1608 N N . GLY A 1 198 ? 8.891 -10.398 -20.188 1 89.38 198 GLY A N 1
ATOM 1609 C CA . GLY A 1 198 ? 7.934 -9.625 -19.422 1 89.38 198 GLY A CA 1
ATOM 1610 C C . GLY A 1 198 ? 7.945 -8.148 -19.766 1 89.38 198 GLY A C 1
ATOM 1611 O O . GLY A 1 198 ? 8.969 -7.613 -20.203 1 89.38 198 GLY A O 1
ATOM 1612 N N . GLY A 1 199 ? 6.844 -7.559 -19.656 1 80.69 199 GLY A N 1
ATOM 1613 C CA . GLY A 1 199 ? 6.73 -6.148 -20 1 80.69 199 GLY A CA 1
ATOM 1614 C C . GLY A 1 199 ? 6.625 -5.242 -18.781 1 80.69 199 GLY A C 1
ATOM 1615 O O . GLY A 1 199 ? 6.727 -5.707 -17.641 1 80.69 199 GLY A O 1
ATOM 1616 N N . PHE A 1 200 ? 6.734 -3.941 -19.203 1 70.44 200 PHE A N 1
ATOM 1617 C CA . PHE A 1 200 ? 6.469 -2.932 -18.188 1 70.44 200 PHE A CA 1
ATOM 1618 C C . PHE A 1 200 ? 4.992 -2.91 -17.812 1 70.44 200 PHE A C 1
ATOM 1620 O O . PHE A 1 200 ? 4.129 -3.119 -18.672 1 70.44 200 PHE A O 1
ATOM 1627 N N . SER A 1 201 ? 4.672 -3.26 -16.609 1 58.03 201 SER A N 1
ATOM 1628 C CA . SER A 1 201 ? 3.27 -3.115 -16.219 1 58.03 201 SER A CA 1
ATOM 1629 C C . SER A 1 201 ? 2.881 -1.646 -16.094 1 58.03 201 SER A C 1
ATOM 1631 O O . SER A 1 201 ? 3.273 -0.977 -15.133 1 58.03 201 SER A O 1
ATOM 1633 N N . PHE A 1 202 ? 2.969 -0.898 -17.219 1 49.88 202 PHE A N 1
ATOM 1634 C CA . PHE A 1 202 ? 2.791 0.548 -17.156 1 49.88 202 PHE A CA 1
ATOM 1635 C C . PHE A 1 202 ? 1.414 0.9 -16.609 1 49.88 202 PHE A C 1
ATOM 1637 O O . PHE A 1 202 ? 0.394 0.499 -17.172 1 49.88 202 PHE A O 1
ATOM 1644 N N . GLY A 1 203 ? 1.127 0.677 -15.539 1 45.09 203 GLY A N 1
ATOM 1645 C CA . GLY A 1 203 ? -0.01 1.518 -15.195 1 45.09 203 GLY A CA 1
ATOM 1646 C C . GLY A 1 203 ? 0.281 3 -15.336 1 45.09 203 GLY A C 1
ATOM 1647 O O . GLY A 1 203 ? 1.348 3.385 -15.82 1 45.09 203 GLY A O 1
ATOM 1648 N N . ARG A 1 204 ? -0.656 3.867 -15.188 1 41.47 204 ARG A N 1
ATOM 1649 C CA . ARG A 1 204 ? -0.623 5.316 -15.344 1 41.47 204 ARG A CA 1
ATOM 1650 C C . ARG A 1 204 ? 0.647 5.906 -14.734 1 41.47 204 ARG A C 1
ATOM 1652 O O . ARG A 1 204 ? 1.106 6.969 -15.156 1 41.47 204 ARG A O 1
ATOM 1659 N N . ILE A 1 205 ? 1.015 5.695 -13.531 1 41.5 205 ILE A N 1
ATOM 1660 C CA . ILE A 1 205 ? 1.986 6.562 -12.867 1 41.5 205 ILE A CA 1
ATOM 1661 C C . ILE A 1 205 ? 3.389 5.98 -13.031 1 41.5 205 ILE A C 1
ATOM 1663 O O . ILE A 1 205 ? 3.686 4.906 -12.508 1 41.5 205 ILE A O 1
ATOM 1667 N N . THR A 1 206 ? 4.059 6.125 -14.078 1 45.31 206 THR A N 1
ATOM 1668 C CA . THR A 1 206 ? 5.348 5.789 -14.68 1 45.31 206 THR A CA 1
ATOM 1669 C C . THR A 1 206 ? 6.492 6.285 -13.805 1 45.31 206 THR A C 1
ATOM 1671 O O . THR A 1 206 ? 7.66 6.02 -14.094 1 45.31 206 THR A O 1
ATOM 1674 N N . GLU A 1 207 ? 6.277 7.086 -12.859 1 47.62 207 GLU A N 1
ATOM 1675 C CA . GLU A 1 207 ? 7.387 7.895 -12.359 1 47.62 207 GLU A CA 1
ATOM 1676 C C . GLU A 1 207 ? 8.438 7.027 -11.664 1 47.62 207 GLU A C 1
ATOM 1678 O O . GLU A 1 207 ? 9.633 7.32 -11.734 1 47.62 207 GLU A O 1
ATOM 1683 N N . GLY A 1 208 ? 8.086 5.773 -11.352 1 52.53 208 GLY A N 1
ATOM 1684 C CA . GLY A 1 208 ? 9.086 4.988 -10.641 1 52.53 208 GLY A CA 1
ATOM 1685 C C . GLY A 1 208 ? 9.805 3.996 -11.531 1 52.53 208 GLY A C 1
ATOM 1686 O O . GLY A 1 208 ? 10.688 3.27 -11.07 1 52.53 208 GLY A O 1
ATOM 1687 N N . TYR A 1 209 ? 9.5 4.25 -12.711 1 62.16 209 TYR A N 1
ATOM 1688 C CA . TYR A 1 209 ? 10.062 3.242 -13.609 1 62.16 209 TYR A CA 1
ATOM 1689 C C . TYR A 1 209 ? 11.109 3.854 -14.523 1 62.16 209 TYR A C 1
ATOM 1691 O O . TYR A 1 209 ? 11.727 3.15 -15.336 1 62.16 209 TYR A O 1
ATOM 1699 N N . ASP A 1 210 ? 11.359 5.039 -14.203 1 71.31 210 ASP A N 1
ATOM 1700 C CA . ASP A 1 210 ? 12.25 5.703 -15.148 1 71.31 210 ASP A CA 1
ATOM 1701 C C . ASP A 1 210 ? 13.633 5.059 -15.148 1 71.31 210 ASP A C 1
ATOM 1703 O O . ASP A 1 210 ? 14.234 4.852 -16.203 1 71.31 210 ASP A O 1
ATOM 1707 N N . HIS A 1 211 ? 14.023 4.68 -14.023 1 76.62 211 HIS A N 1
ATOM 1708 C CA . HIS A 1 211 ? 15.359 4.09 -13.961 1 76.62 211 HIS A CA 1
ATOM 1709 C C . HIS A 1 211 ? 15.375 2.709 -14.617 1 76.62 211 HIS A C 1
ATOM 1711 O O . HIS A 1 211 ? 16.359 2.34 -15.266 1 76.62 211 HIS A O 1
ATOM 1717 N N . LEU A 1 212 ? 14.367 2.014 -14.602 1 81.25 212 LEU A N 1
ATOM 1718 C CA . LEU A 1 212 ? 14.32 0.692 -15.211 1 81.25 212 LEU A CA 1
ATOM 1719 C C . LEU A 1 212 ? 14.172 0.804 -16.734 1 81.25 212 LEU A C 1
ATOM 1721 O O . LEU A 1 212 ? 14.75 0.009 -17.469 1 81.25 212 LEU A O 1
ATOM 1725 N N . LYS A 1 213 ? 13.406 1.815 -17.094 1 83.12 213 LYS A N 1
ATOM 1726 C CA . LYS A 1 213 ? 13.297 2.051 -18.531 1 83.12 213 LYS A CA 1
ATOM 1727 C C . LYS A 1 213 ? 14.664 2.346 -19.141 1 83.12 213 LYS A C 1
ATOM 1729 O O . LYS A 1 213 ? 15.008 1.802 -20.188 1 83.12 213 LYS A O 1
ATOM 1734 N N . LYS A 1 214 ? 15.336 3.15 -18.438 1 85.56 214 LYS A N 1
ATOM 1735 C CA . LYS A 1 214 ? 16.688 3.484 -18.891 1 85.56 214 LYS A CA 1
ATOM 1736 C C . LYS A 1 214 ? 17.594 2.258 -18.875 1 85.56 214 LYS A C 1
ATOM 1738 O O . LYS A 1 214 ? 18.344 2.021 -19.828 1 85.56 214 LYS A O 1
ATOM 1743 N N . ALA A 1 215 ? 17.484 1.525 -17.859 1 87.19 215 ALA A N 1
ATOM 1744 C CA . ALA A 1 215 ? 18.328 0.339 -17.719 1 87.19 215 ALA A CA 1
ATOM 1745 C C . ALA A 1 215 ? 18.031 -0.672 -18.828 1 87.19 215 ALA A C 1
ATOM 1747 O O . ALA A 1 215 ? 18.953 -1.301 -19.359 1 87.19 215 ALA A O 1
ATOM 1748 N N . VAL A 1 216 ? 16.781 -0.813 -19.188 1 87.69 216 VAL A N 1
ATOM 1749 C CA . VAL A 1 216 ? 16.375 -1.741 -20.234 1 87.69 216 VAL A CA 1
ATOM 1750 C C . VAL A 1 216 ? 16.875 -1.238 -21.594 1 87.69 216 VAL A C 1
ATOM 1752 O O . VAL A 1 216 ? 17.375 -2.016 -22.406 1 87.69 216 VAL A O 1
ATOM 1755 N N . ALA A 1 217 ? 16.766 0.043 -21.75 1 89.25 217 ALA A N 1
ATOM 1756 C CA . ALA A 1 217 ? 17.203 0.647 -23 1 89.25 217 ALA A CA 1
ATOM 1757 C C . ALA A 1 217 ? 18.719 0.51 -23.172 1 89.25 217 ALA A C 1
ATOM 1759 O O . ALA A 1 217 ? 19.219 0.413 -24.297 1 89.25 217 ALA A O 1
ATOM 1760 N N . GLU A 1 218 ? 19.422 0.411 -22.078 1 93.25 218 GLU A N 1
ATOM 1761 C CA . GLU A 1 218 ? 20.875 0.354 -22.109 1 93.25 218 GLU A CA 1
ATOM 1762 C C . GLU A 1 218 ? 21.375 -1.053 -21.797 1 93.25 218 GLU A C 1
ATOM 1764 O O . GLU A 1 218 ? 22.531 -1.229 -21.375 1 93.25 218 GLU A O 1
ATOM 1769 N N . ALA A 1 219 ? 20.484 -1.945 -21.953 1 93.44 219 ALA A N 1
ATOM 1770 C CA . ALA A 1 219 ? 20.875 -3.326 -21.672 1 93.44 219 ALA A CA 1
ATOM 1771 C C . ALA A 1 219 ? 22.062 -3.756 -22.531 1 93.44 219 ALA A C 1
ATOM 1773 O O . ALA A 1 219 ? 22.188 -3.332 -23.688 1 93.44 219 ALA A O 1
ATOM 1774 N N . PRO A 1 220 ? 22.953 -4.555 -21.953 1 96.75 220 PRO A N 1
ATOM 1775 C CA . PRO A 1 220 ? 24.094 -5.027 -22.75 1 96.75 220 PRO A CA 1
ATOM 1776 C C . PRO A 1 220 ? 23.656 -5.902 -23.938 1 96.75 220 PRO A C 1
ATOM 1778 O O . PRO A 1 220 ? 22.531 -6.414 -23.938 1 96.75 220 PRO A O 1
ATOM 1781 N N . ALA A 1 221 ? 24.516 -6.168 -24.922 1 96.19 221 ALA A N 1
ATOM 1782 C CA . ALA A 1 221 ? 24.203 -6.84 -26.188 1 96.19 221 ALA A CA 1
ATOM 1783 C C . ALA A 1 221 ? 23.812 -8.297 -25.938 1 96.19 221 ALA A C 1
ATOM 1785 O O . ALA A 1 221 ? 23.078 -8.883 -26.734 1 96.19 221 ALA A O 1
ATOM 1786 N N . ASN A 1 222 ? 24.266 -8.844 -24.844 1 98.12 222 ASN A N 1
ATOM 1787 C CA . ASN A 1 222 ? 24 -10.25 -24.578 1 98.12 222 ASN A CA 1
ATOM 1788 C C . ASN A 1 222 ? 22.734 -10.438 -23.75 1 98.12 222 ASN A C 1
ATOM 1790 O O . ASN A 1 222 ? 22.5 -11.523 -23.219 1 98.12 222 ASN A O 1
ATOM 1794 N N . LEU A 1 223 ? 21.938 -9.406 -23.484 1 98.19 223 LEU A N 1
ATOM 1795 C CA . LEU A 1 223 ? 20.672 -9.477 -22.766 1 98.19 223 LEU A CA 1
ATOM 1796 C C . LEU A 1 223 ? 19.516 -8.969 -23.625 1 98.19 223 LEU A C 1
ATOM 1798 O O . LEU A 1 223 ? 19.516 -7.816 -24.047 1 98.19 223 LEU A O 1
ATOM 1802 N N . ASP A 1 224 ? 18.547 -9.805 -23.844 1 96.19 224 ASP A N 1
ATOM 1803 C CA . ASP A 1 224 ? 17.344 -9.453 -24.594 1 96.19 224 ASP A CA 1
ATOM 1804 C C . ASP A 1 224 ? 16.141 -9.305 -23.688 1 96.19 224 ASP A C 1
ATOM 1806 O O . ASP A 1 224 ? 15.789 -10.234 -22.953 1 96.19 224 ASP A O 1
ATOM 1810 N N . PHE A 1 225 ? 15.523 -8.164 -23.719 1 95.31 225 PHE A N 1
ATOM 1811 C CA . PHE A 1 225 ? 14.195 -7.984 -23.141 1 95.31 225 PHE A CA 1
ATOM 1812 C C . PHE A 1 225 ? 13.117 -8.227 -24.188 1 95.31 225 PHE A C 1
ATOM 1814 O O . PHE A 1 225 ? 12.93 -7.41 -25.094 1 95.31 225 PHE A O 1
ATOM 1821 N N . THR A 1 226 ? 12.328 -9.234 -23.984 1 92.5 226 THR A N 1
ATOM 1822 C CA . THR A 1 226 ? 11.438 -9.664 -25.062 1 92.5 226 THR A CA 1
ATOM 1823 C C . THR A 1 226 ? 10.094 -8.945 -24.969 1 92.5 226 THR A C 1
ATOM 1825 O O . THR A 1 226 ? 9.312 -8.961 -25.922 1 92.5 226 THR A O 1
ATOM 1828 N N . GLY A 1 227 ? 9.859 -8.312 -23.797 1 89.44 227 GLY A N 1
ATOM 1829 C CA . GLY A 1 227 ? 8.5 -7.871 -23.531 1 89.44 227 GLY A CA 1
ATOM 1830 C C . GLY A 1 227 ? 7.547 -9.016 -23.234 1 89.44 227 GLY A C 1
ATOM 1831 O O . GLY A 1 227 ? 7.961 -10.055 -22.719 1 89.44 227 GLY A O 1
ATOM 1832 N N . ILE A 1 228 ? 6.266 -8.75 -23.484 1 85.88 228 ILE A N 1
ATOM 1833 C CA . ILE A 1 228 ? 5.25 -9.766 -23.234 1 85.88 228 ILE A CA 1
ATOM 1834 C C . ILE A 1 228 ? 5.23 -10.789 -24.359 1 85.88 228 ILE A C 1
ATOM 1836 O O . ILE A 1 228 ? 5.289 -10.422 -25.531 1 85.88 228 ILE A O 1
ATOM 1840 N N . MET A 1 229 ? 5.301 -12 -24.016 1 86.56 229 MET A N 1
ATOM 1841 C CA . MET A 1 229 ? 5.266 -13.086 -24.984 1 86.56 229 MET A CA 1
ATOM 1842 C C . MET A 1 229 ? 4.043 -13.969 -24.781 1 86.56 229 MET A C 1
ATOM 1844 O O . MET A 1 229 ? 3.584 -14.141 -23.641 1 86.56 229 MET A O 1
ATOM 1848 N N . PRO A 1 230 ? 3.592 -14.531 -25.906 1 84.75 230 PRO A N 1
ATOM 1849 C CA . PRO A 1 230 ? 2.562 -15.555 -25.734 1 84.75 230 PRO A CA 1
ATOM 1850 C C . PRO A 1 230 ? 3.055 -16.766 -24.922 1 84.75 230 PRO A C 1
ATOM 1852 O O . PRO A 1 230 ? 4.254 -17.047 -24.922 1 84.75 230 PRO A O 1
ATOM 1855 N N . ARG A 1 231 ? 2.238 -17.422 -24.234 1 79.69 231 ARG A N 1
ATOM 1856 C CA . ARG A 1 231 ? 2.541 -18.547 -23.359 1 79.69 231 ARG A CA 1
ATOM 1857 C C . ARG A 1 231 ? 3.295 -19.641 -24.109 1 79.69 231 ARG A C 1
ATOM 1859 O O . ARG A 1 231 ? 4.242 -20.219 -23.578 1 79.69 231 ARG A O 1
ATOM 1866 N N . GLU A 1 232 ? 2.85 -19.812 -25.359 1 82.06 232 GLU A N 1
ATOM 1867 C CA . GLU A 1 232 ? 3.455 -20.859 -26.172 1 82.06 232 GLU A CA 1
ATOM 1868 C C . GLU A 1 232 ? 4.918 -20.547 -26.484 1 82.06 232 GLU A C 1
ATOM 1870 O O . GLU A 1 232 ? 5.754 -21.453 -26.531 1 82.06 232 GLU A O 1
ATOM 1875 N N . THR A 1 233 ? 5.133 -19.328 -26.672 1 89.69 233 THR A N 1
ATOM 1876 C CA . THR A 1 233 ? 6.504 -18.906 -26.953 1 89.69 233 THR A CA 1
ATOM 1877 C C . THR A 1 233 ? 7.348 -18.969 -25.688 1 89.69 233 THR A C 1
ATOM 1879 O O . THR A 1 233 ? 8.531 -19.297 -25.734 1 89.69 233 THR A O 1
ATOM 1882 N N . MET A 1 234 ? 6.719 -18.703 -24.625 1 91.94 234 MET A N 1
ATOM 1883 C CA . MET A 1 234 ? 7.422 -18.703 -23.344 1 91.94 234 MET A CA 1
ATOM 1884 C C . MET A 1 234 ? 7.945 -20.094 -23 1 91.94 234 MET A C 1
ATOM 1886 O O . MET A 1 234 ? 9.039 -20.234 -22.453 1 91.94 234 MET A O 1
ATOM 1890 N N . ILE A 1 235 ? 7.223 -21.109 -23.359 1 93.94 235 ILE A N 1
ATOM 1891 C CA . ILE A 1 235 ? 7.602 -22.484 -23.078 1 93.94 235 ILE A CA 1
ATOM 1892 C C . ILE A 1 235 ? 8.922 -22.812 -23.766 1 93.94 235 ILE A C 1
ATOM 1894 O O . ILE A 1 235 ? 9.766 -23.516 -23.203 1 93.94 235 ILE A O 1
ATOM 1898 N N . ASP A 1 236 ? 9.062 -22.25 -24.938 1 95.81 236 ASP A N 1
ATOM 1899 C CA . ASP A 1 236 ? 10.289 -22.484 -25.703 1 95.81 236 ASP A CA 1
ATOM 1900 C C . ASP A 1 236 ? 11.5 -21.906 -24.969 1 95.81 236 ASP A C 1
ATOM 1902 O O . ASP A 1 236 ? 12.562 -22.531 -24.922 1 95.81 236 ASP A O 1
ATOM 1906 N N . TYR A 1 237 ? 11.312 -20.797 -24.375 1 97.19 237 TYR A N 1
ATOM 1907 C CA . TYR A 1 237 ? 12.422 -20.141 -23.703 1 97.19 237 TYR A CA 1
ATOM 1908 C C . TYR A 1 237 ? 12.812 -20.906 -22.438 1 97.19 237 TYR A C 1
ATOM 1910 O O . TYR A 1 237 ? 14 -21 -22.094 1 97.19 237 TYR A O 1
ATOM 1918 N N . TYR A 1 238 ? 11.852 -21.438 -21.766 1 98 238 TYR A N 1
ATOM 1919 C CA . TYR A 1 238 ? 12.195 -22.297 -20.625 1 98 238 TYR A CA 1
ATOM 1920 C C . TYR A 1 238 ? 13.023 -23.484 -21.078 1 98 238 TYR A C 1
ATOM 1922 O O . TYR A 1 238 ? 14.031 -23.828 -20.453 1 98 238 TYR A O 1
ATOM 1930 N N . ASN A 1 239 ? 12.633 -24.062 -22.203 1 97.62 239 ASN A N 1
ATOM 1931 C CA . ASN A 1 239 ? 13.305 -25.25 -22.719 1 97.62 239 ASN A CA 1
ATOM 1932 C C . ASN A 1 239 ? 14.688 -24.922 -23.266 1 97.62 239 ASN A C 1
ATOM 1934 O O . ASN A 1 239 ? 15.609 -25.734 -23.172 1 97.62 239 ASN A O 1
ATOM 1938 N N . MET A 1 240 ? 14.836 -23.734 -23.797 1 97.56 240 MET A N 1
ATOM 1939 C CA . MET A 1 240 ? 16.109 -23.328 -24.391 1 97.56 240 MET A CA 1
ATOM 1940 C C . MET A 1 240 ? 17.109 -22.938 -23.297 1 97.56 240 MET A C 1
ATOM 1942 O O . MET A 1 240 ? 18.312 -22.953 -23.531 1 97.56 240 MET A O 1
ATOM 1946 N N . ALA A 1 241 ? 16.656 -22.609 -22.141 1 98.5 241 ALA A N 1
ATOM 1947 C CA . ALA A 1 241 ? 17.516 -22.047 -21.094 1 98.5 241 ALA A CA 1
ATOM 1948 C C . ALA A 1 241 ? 18.328 -23.141 -20.406 1 98.5 241 ALA A C 1
ATOM 1950 O O . ALA A 1 241 ? 17.859 -24.266 -20.266 1 98.5 241 ALA A O 1
ATOM 1951 N N . ASP A 1 242 ? 19.547 -22.781 -20 1 98.62 242 ASP A N 1
ATOM 1952 C CA . ASP A 1 242 ? 20.344 -23.641 -19.125 1 98.62 242 ASP A CA 1
ATOM 1953 C C . ASP A 1 242 ? 19.969 -23.422 -17.656 1 98.62 242 ASP A C 1
ATOM 1955 O O . ASP A 1 242 ? 20.047 -24.344 -16.844 1 98.62 242 ASP A O 1
ATOM 1959 N N . VAL A 1 243 ? 19.609 -22.203 -17.391 1 98.81 243 VAL A N 1
ATOM 1960 C CA . VAL A 1 243 ? 19.203 -21.812 -16.031 1 98.81 243 VAL A CA 1
ATOM 1961 C C . VAL A 1 243 ? 18.062 -20.797 -16.094 1 98.81 243 VAL A C 1
ATOM 1963 O O . VAL A 1 243 ? 18.094 -19.875 -16.922 1 98.81 243 VAL A O 1
ATOM 1966 N N . PHE A 1 244 ? 17.031 -21.047 -15.352 1 98.81 244 PHE A N 1
ATOM 1967 C CA . PHE A 1 244 ? 16.047 -20.016 -15.078 1 98.81 244 PHE A CA 1
ATOM 1968 C C . PHE A 1 244 ? 16.422 -19.234 -13.82 1 98.81 244 PHE A C 1
ATOM 1970 O O . PHE A 1 244 ? 16.641 -19.828 -12.758 1 98.81 244 PHE A O 1
ATOM 1977 N N . LEU A 1 245 ? 16.516 -17.953 -13.945 1 98.88 245 LEU A N 1
ATOM 1978 C CA . LEU A 1 245 ? 16.938 -17.109 -12.828 1 98.88 245 LEU A CA 1
ATOM 1979 C C . LEU A 1 245 ? 15.867 -16.094 -12.477 1 98.88 245 LEU A C 1
ATOM 1981 O O . LEU A 1 245 ? 15.484 -15.281 -13.328 1 98.88 245 LEU A O 1
ATOM 1985 N N . LEU A 1 246 ? 15.375 -16.125 -11.242 1 98.12 246 LEU A N 1
ATOM 1986 C CA . LEU A 1 246 ? 14.445 -15.141 -10.711 1 98.12 246 LEU A CA 1
ATOM 1987 C C . LEU A 1 246 ? 15.039 -14.445 -9.484 1 98.12 246 LEU A C 1
ATOM 1989 O O . LEU A 1 246 ? 14.859 -14.922 -8.359 1 98.12 246 LEU A O 1
ATOM 1993 N N . PRO A 1 247 ? 15.656 -13.336 -9.68 1 97.81 247 PRO A N 1
ATOM 1994 C CA . PRO A 1 247 ? 16.344 -12.648 -8.594 1 97.81 247 PRO A CA 1
ATOM 1995 C C . PRO A 1 247 ? 15.43 -11.734 -7.785 1 97.81 247 PRO A C 1
ATOM 1997 O O . PRO A 1 247 ? 15.875 -10.703 -7.266 1 97.81 247 PRO A O 1
ATOM 2000 N N . SER A 1 248 ? 14.18 -12.086 -7.648 1 93.19 248 SER A N 1
ATOM 2001 C CA . SER A 1 248 ? 13.148 -11.266 -7.016 1 93.19 248 SER A CA 1
ATOM 2002 C C . SER A 1 248 ? 13.469 -11.023 -5.543 1 93.19 248 SER A C 1
ATOM 2004 O O . SER A 1 248 ? 13.961 -11.914 -4.852 1 93.19 248 SER A O 1
ATOM 2006 N N . TYR A 1 249 ? 13.094 -9.828 -5.102 1 87 249 TYR A N 1
ATOM 2007 C CA . TYR A 1 249 ? 13.219 -9.477 -3.691 1 87 249 TYR A CA 1
ATOM 2008 C C . TYR A 1 249 ? 11.969 -9.867 -2.92 1 87 249 TYR A C 1
ATOM 2010 O O . TYR A 1 249 ? 12 -9.992 -1.694 1 87 249 TYR A O 1
ATOM 2018 N N . GLU A 1 250 ? 10.852 -9.984 -3.611 1 81.94 250 GLU A N 1
ATOM 2019 C CA . GLU A 1 250 ? 9.562 -10.281 -2.996 1 81.94 250 GLU A CA 1
ATOM 2020 C C . GLU A 1 250 ? 8.695 -11.141 -3.914 1 81.94 250 GLU A C 1
ATOM 2022 O O . GLU A 1 250 ? 8.438 -10.766 -5.059 1 81.94 250 GLU A O 1
ATOM 2027 N N . GLU A 1 251 ? 8.375 -12.266 -3.475 1 82.31 251 GLU A N 1
ATOM 2028 C CA . GLU A 1 251 ? 7.5 -13.211 -4.164 1 82.31 251 GLU A CA 1
ATOM 2029 C C . GLU A 1 251 ? 6.691 -14.039 -3.174 1 82.31 251 GLU A C 1
ATOM 2031 O O . GLU A 1 251 ? 7.109 -14.227 -2.029 1 82.31 251 GLU A O 1
ATOM 2036 N N . LEU A 1 252 ? 5.496 -14.445 -3.57 1 79.94 252 LEU A N 1
ATOM 2037 C CA . LEU A 1 252 ? 4.73 -15.414 -2.793 1 79.94 252 LEU A CA 1
ATOM 2038 C C . LEU A 1 252 ? 4.992 -16.828 -3.283 1 79.94 252 LEU A C 1
ATOM 2040 O O . LEU A 1 252 ? 5.629 -17.625 -2.586 1 79.94 252 LEU A O 1
ATOM 2044 N N . PHE A 1 253 ? 4.613 -17.141 -4.438 1 86.38 253 PHE A N 1
ATOM 2045 C CA . PHE A 1 253 ? 4.766 -18.406 -5.129 1 86.38 253 PHE A CA 1
ATOM 2046 C C . PHE A 1 253 ? 4.738 -18.219 -6.641 1 86.38 253 PHE A C 1
ATOM 2048 O O . PHE A 1 253 ? 3.738 -18.516 -7.293 1 86.38 253 PHE A O 1
ATOM 2055 N N . PRO A 1 254 ? 5.887 -17.812 -7.133 1 89.88 254 PRO A N 1
ATOM 2056 C CA . PRO A 1 254 ? 5.91 -17.375 -8.531 1 89.88 254 PRO A CA 1
ATOM 2057 C C . PRO A 1 254 ? 5.633 -18.516 -9.508 1 89.88 254 PRO A C 1
ATOM 2059 O O . PRO A 1 254 ? 6.336 -19.531 -9.492 1 89.88 254 PRO A O 1
ATOM 2062 N N . MET A 1 255 ? 4.711 -18.266 -10.414 1 90.25 255 MET A N 1
ATOM 2063 C CA . MET A 1 255 ? 4.32 -19.234 -11.422 1 90.25 255 MET A CA 1
ATOM 2064 C C . MET A 1 255 ? 5.473 -19.516 -12.383 1 90.25 255 MET A C 1
ATOM 2066 O O . MET A 1 255 ? 5.625 -20.641 -12.867 1 90.25 255 MET A O 1
ATOM 2070 N N . SER A 1 256 ? 6.309 -18.547 -12.586 1 94 256 SER A N 1
ATOM 2071 C CA . SER A 1 256 ? 7.414 -18.688 -13.531 1 94 256 SER A CA 1
ATOM 2072 C C . SER A 1 256 ? 8.398 -19.75 -13.055 1 94 256 SER A C 1
ATOM 2074 O O . SER A 1 256 ? 8.969 -20.5 -13.859 1 94 256 SER A O 1
ATOM 2076 N N . VAL A 1 257 ? 8.57 -19.859 -11.797 1 96.81 257 VAL A N 1
ATOM 2077 C CA . VAL A 1 257 ? 9.461 -20.859 -11.227 1 96.81 257 VAL A CA 1
ATOM 2078 C C . VAL A 1 257 ? 8.867 -22.25 -11.445 1 96.81 257 VAL A C 1
ATOM 2080 O O . VAL A 1 257 ? 9.578 -23.188 -11.828 1 96.81 257 VAL A O 1
ATOM 2083 N N . LEU A 1 258 ? 7.566 -22.359 -11.273 1 95.44 258 LEU A N 1
ATOM 2084 C CA . LEU A 1 258 ? 6.902 -23.641 -11.492 1 95.44 258 LEU A CA 1
ATOM 2085 C C . LEU A 1 258 ? 6.98 -24.047 -12.953 1 95.44 258 LEU A C 1
ATOM 2087 O O . LEU A 1 258 ? 7.148 -25.234 -13.266 1 95.44 258 LEU A O 1
ATOM 2091 N N . GLU A 1 259 ? 6.871 -23.109 -13.789 1 94.94 259 GLU A N 1
ATOM 2092 C CA . GLU A 1 259 ? 6.984 -23.359 -15.219 1 94.94 259 GLU A CA 1
ATOM 2093 C C . GLU A 1 259 ? 8.383 -23.859 -15.578 1 94.94 259 GLU A C 1
ATOM 2095 O O . GLU A 1 259 ? 8.531 -24.797 -16.375 1 94.94 259 GLU A O 1
ATOM 2100 N N . ALA A 1 260 ? 9.344 -23.281 -14.992 1 98 260 ALA A N 1
ATOM 2101 C CA . ALA A 1 260 ? 10.719 -23.719 -15.203 1 98 260 ALA A CA 1
ATOM 2102 C C . ALA A 1 260 ? 10.93 -25.141 -14.688 1 98 260 ALA A C 1
ATOM 2104 O O . ALA A 1 260 ? 11.523 -25.969 -15.375 1 98 260 ALA A O 1
ATOM 2105 N N . PHE A 1 261 ? 10.383 -25.422 -13.5 1 98.19 261 PHE A N 1
ATOM 2106 C CA . PHE A 1 261 ? 10.438 -26.766 -12.969 1 98.19 261 PHE A CA 1
ATOM 2107 C C . PHE A 1 261 ? 9.805 -27.766 -13.945 1 98.19 261 PHE A C 1
ATOM 2109 O O . PHE A 1 261 ? 10.383 -28.812 -14.242 1 98.19 261 PHE A O 1
ATOM 2116 N N . ALA A 1 262 ? 8.688 -27.422 -14.477 1 96.75 262 ALA A N 1
ATOM 2117 C CA . ALA A 1 262 ? 7.91 -28.312 -15.336 1 96.75 262 ALA A CA 1
ATOM 2118 C C . ALA A 1 262 ? 8.68 -28.656 -16.609 1 96.75 262 ALA A C 1
ATOM 2120 O O . ALA A 1 262 ? 8.523 -29.75 -17.156 1 96.75 262 ALA A O 1
ATOM 2121 N N . THR A 1 263 ? 9.531 -27.812 -17.062 1 97.62 263 THR A N 1
ATOM 2122 C CA . THR A 1 263 ? 10.297 -28.062 -18.281 1 97.62 263 THR A CA 1
ATOM 2123 C C . THR A 1 263 ? 11.648 -28.688 -17.953 1 97.62 263 THR A C 1
ATOM 2125 O O . THR A 1 263 ? 12.477 -28.891 -18.844 1 97.62 263 THR A O 1
ATOM 2128 N N . GLY A 1 264 ? 11.906 -28.891 -16.641 1 97.94 264 GLY A N 1
ATOM 2129 C CA . GLY A 1 264 ? 13.148 -29.516 -16.219 1 97.94 264 GLY A CA 1
ATOM 2130 C C . GLY A 1 264 ? 14.32 -28.562 -16.203 1 97.94 264 GLY A C 1
ATOM 2131 O O . GLY A 1 264 ? 15.477 -28.984 -16.141 1 97.94 264 GLY A O 1
ATOM 2132 N N . THR A 1 265 ? 14.102 -27.297 -16.297 1 98.5 265 THR A N 1
ATOM 2133 C CA . THR A 1 265 ? 15.156 -26.297 -16.328 1 98.5 265 THR A CA 1
ATOM 2134 C C . THR A 1 265 ? 15.648 -26 -14.914 1 98.5 265 THR A C 1
ATOM 2136 O O . THR A 1 265 ? 14.852 -25.703 -14.023 1 98.5 265 THR A O 1
ATOM 2139 N N . PRO A 1 266 ? 16.969 -26.094 -14.68 1 98.81 266 PRO A N 1
ATOM 2140 C CA . PRO A 1 266 ? 17.5 -25.688 -13.375 1 98.81 266 PRO A CA 1
ATOM 2141 C C . PRO A 1 266 ? 17.078 -24.266 -12.984 1 98.81 266 PRO A C 1
ATOM 2143 O O . PRO A 1 266 ? 17.047 -23.375 -13.828 1 98.81 266 PRO A O 1
ATOM 2146 N N . VAL A 1 267 ? 16.719 -24.109 -11.664 1 98.88 267 VAL A N 1
ATOM 2147 C CA . VAL A 1 267 ? 16.172 -22.844 -11.188 1 98.88 267 VAL A CA 1
ATOM 2148 C C . VAL A 1 267 ? 17.109 -22.219 -10.164 1 98.88 267 VAL A C 1
ATOM 2150 O O . VAL A 1 267 ? 17.609 -22.906 -9.266 1 98.88 267 VAL A O 1
ATOM 2153 N N . MET A 1 268 ? 17.438 -20.984 -10.375 1 98.88 268 MET A N 1
ATOM 2154 C CA . MET A 1 268 ? 18.109 -20.188 -9.367 1 98.88 268 MET A CA 1
ATOM 2155 C C . MET A 1 268 ? 17.234 -19.031 -8.898 1 98.88 268 MET A C 1
ATOM 2157 O O . MET A 1 268 ? 16.625 -18.344 -9.719 1 98.88 268 MET A O 1
ATOM 2161 N N . VAL A 1 269 ? 17.125 -18.859 -7.59 1 98.62 269 VAL A N 1
ATOM 2162 C CA . VAL A 1 269 ? 16.312 -17.797 -7.02 1 98.62 269 VAL A CA 1
ATOM 2163 C C . VAL A 1 269 ? 17.078 -17.109 -5.898 1 98.62 269 VAL A C 1
ATOM 2165 O O . VAL A 1 269 ? 18.031 -17.672 -5.34 1 98.62 269 VAL A O 1
ATOM 2168 N N . ARG A 1 270 ? 16.703 -15.836 -5.656 1 97.94 270 ARG A N 1
ATOM 2169 C CA . ARG A 1 270 ? 17.141 -15.227 -4.402 1 97.94 270 ARG A CA 1
ATOM 2170 C C . ARG A 1 270 ? 16.578 -15.977 -3.203 1 97.94 270 ARG A C 1
ATOM 2172 O O . ARG A 1 270 ? 15.422 -16.438 -3.234 1 97.94 270 ARG A O 1
ATOM 2179 N N . ASP A 1 271 ? 17.391 -16.094 -2.162 1 96.88 271 ASP A N 1
ATOM 2180 C CA . ASP A 1 271 ? 16.953 -16.781 -0.955 1 96.88 271 ASP A CA 1
ATOM 2181 C C . ASP A 1 271 ? 15.898 -15.961 -0.21 1 96.88 271 ASP A C 1
ATOM 2183 O O . ASP A 1 271 ? 16.234 -14.984 0.461 1 96.88 271 ASP A O 1
ATOM 2187 N N . LEU A 1 272 ? 14.664 -16.375 -0.334 1 92.44 272 LEU A N 1
ATOM 2188 C CA . LEU A 1 272 ? 13.547 -15.75 0.371 1 92.44 272 LEU A CA 1
ATOM 2189 C C . LEU A 1 272 ? 12.938 -16.719 1.38 1 92.44 272 LEU A C 1
ATOM 2191 O O . LEU A 1 272 ? 12.805 -17.906 1.101 1 92.44 272 LEU A O 1
ATOM 2195 N N . GLU A 1 273 ? 12.508 -16.172 2.486 1 89.81 273 GLU A N 1
ATOM 2196 C CA . GLU A 1 273 ? 11.891 -17 3.527 1 89.81 273 GLU A CA 1
ATOM 2197 C C . GLU A 1 273 ? 10.68 -17.766 2.986 1 89.81 273 GLU A C 1
ATOM 2199 O O . GLU A 1 273 ? 10.508 -18.938 3.277 1 89.81 273 GLU A O 1
ATOM 2204 N N . LEU A 1 274 ? 9.984 -17.203 2.166 1 89.44 274 LEU A N 1
ATOM 2205 C CA . LEU A 1 274 ? 8.75 -17.781 1.653 1 89.44 274 LEU A CA 1
ATOM 2206 C C . LEU A 1 274 ? 9.055 -18.969 0.738 1 89.44 274 LEU A C 1
ATOM 2208 O O . LEU A 1 274 ? 8.172 -19.766 0.431 1 89.44 274 LEU A O 1
ATOM 2212 N N . TYR A 1 275 ? 10.336 -19.109 0.291 1 94.44 275 TYR A N 1
ATOM 2213 C CA . TYR A 1 275 ? 10.711 -20.172 -0.633 1 94.44 275 TYR A CA 1
ATOM 2214 C C . TYR A 1 275 ? 11.133 -21.438 0.122 1 94.44 275 TYR A C 1
ATOM 2216 O O . TYR A 1 275 ? 11.211 -22.516 -0.458 1 94.44 275 TYR A O 1
ATOM 2224 N N . HIS A 1 276 ? 11.406 -21.328 1.36 1 94.69 276 HIS A N 1
ATOM 2225 C CA . HIS A 1 276 ? 12.141 -22.344 2.1 1 94.69 276 HIS A CA 1
ATOM 2226 C C . HIS A 1 276 ? 11.422 -23.688 2.049 1 94.69 276 HIS A C 1
ATOM 2228 O O . HIS A 1 276 ? 12.055 -24.734 1.871 1 94.69 276 HIS A O 1
ATOM 2234 N N . GLN A 1 277 ? 10.078 -23.656 2.062 1 93.81 277 GLN A N 1
ATOM 2235 C CA . GLN A 1 277 ? 9.352 -24.922 2.127 1 93.81 277 GLN A CA 1
ATOM 2236 C C . GLN A 1 277 ? 8.867 -25.344 0.744 1 93.81 277 GLN A C 1
ATOM 2238 O O . GLN A 1 277 ? 8.422 -26.484 0.559 1 93.81 277 GLN A O 1
ATOM 2243 N N . ILE A 1 278 ? 9.008 -24.484 -0.244 1 95.25 278 ILE A N 1
ATOM 2244 C CA . ILE A 1 278 ? 8.266 -24.797 -1.462 1 95.25 278 ILE A CA 1
ATOM 2245 C C . ILE A 1 278 ? 9.211 -24.766 -2.662 1 95.25 278 ILE A C 1
ATOM 2247 O O . ILE A 1 278 ? 8.992 -25.469 -3.65 1 95.25 278 ILE A O 1
ATOM 2251 N N . ILE A 1 279 ? 10.297 -23.953 -2.609 1 97.25 279 ILE A N 1
ATOM 2252 C CA . ILE A 1 279 ? 11.156 -23.797 -3.781 1 97.25 279 ILE A CA 1
ATOM 2253 C C . ILE A 1 279 ? 12.586 -24.188 -3.434 1 97.25 279 ILE A C 1
ATOM 2255 O O . ILE A 1 279 ? 13.227 -24.938 -4.172 1 97.25 279 ILE A O 1
ATOM 2259 N N . THR A 1 280 ? 13.031 -23.875 -2.256 1 97.38 280 THR A N 1
ATOM 2260 C CA . THR A 1 280 ? 14.43 -24 -1.842 1 97.38 280 THR A CA 1
ATOM 2261 C C . THR A 1 280 ? 14.898 -25.453 -1.968 1 97.38 280 THR A C 1
ATOM 2263 O O . THR A 1 280 ? 16.031 -25.703 -2.391 1 97.38 280 THR A O 1
ATOM 2266 N N . PRO A 1 281 ? 14.094 -26.438 -1.672 1 97.81 281 PRO A N 1
ATOM 2267 C CA . PRO A 1 281 ? 14.562 -27.828 -1.774 1 97.81 281 PRO A CA 1
ATOM 2268 C C . PRO A 1 281 ? 14.953 -28.203 -3.199 1 97.81 281 PRO A C 1
ATOM 2270 O O . PRO A 1 281 ? 15.68 -29.188 -3.398 1 97.81 281 PRO A O 1
ATOM 2273 N N . TYR A 1 282 ? 14.562 -27.438 -4.191 1 98.56 282 TYR A N 1
ATOM 2274 C CA . TYR A 1 282 ? 14.727 -27.891 -5.57 1 98.56 282 TYR A CA 1
ATOM 2275 C C . TYR A 1 282 ? 15.57 -26.891 -6.367 1 98.56 282 TYR A C 1
ATOM 2277 O O . TYR A 1 282 ? 15.883 -27.141 -7.535 1 98.56 282 TYR A O 1
ATOM 2285 N N . ALA A 1 283 ? 15.93 -25.75 -5.781 1 98.69 283 ALA A N 1
ATOM 2286 C CA . ALA A 1 283 ? 16.516 -24.656 -6.551 1 98.69 283 ALA A CA 1
ATOM 2287 C C . ALA A 1 283 ? 17.875 -24.25 -5.973 1 98.69 283 ALA A C 1
ATOM 2289 O O . ALA A 1 283 ? 18.172 -24.547 -4.812 1 98.69 283 ALA A O 1
ATOM 2290 N N . ILE A 1 284 ? 18.703 -23.609 -6.816 1 98.62 284 ILE A N 1
ATOM 2291 C CA . ILE A 1 284 ? 19.875 -22.906 -6.348 1 98.62 284 ILE A CA 1
ATOM 2292 C C . ILE A 1 284 ? 19.469 -21.594 -5.684 1 98.62 284 ILE A C 1
ATOM 2294 O O . ILE A 1 284 ? 18.75 -20.781 -6.281 1 98.62 284 ILE A O 1
ATOM 2298 N N . THR A 1 285 ? 19.812 -21.453 -4.434 1 98.31 285 THR A N 1
ATOM 2299 C CA . THR A 1 285 ? 19.469 -20.219 -3.736 1 98.31 285 THR A CA 1
ATOM 2300 C C . THR A 1 285 ? 20.703 -19.344 -3.539 1 98.31 285 THR A C 1
ATOM 2302 O O . THR A 1 285 ? 21.797 -19.859 -3.277 1 98.31 285 THR A O 1
ATOM 2305 N N . ALA A 1 286 ? 20.562 -18.078 -3.811 1 98.56 286 ALA A N 1
ATOM 2306 C CA . ALA A 1 286 ? 21.641 -17.094 -3.629 1 98.56 286 ALA A CA 1
ATOM 2307 C C . ALA A 1 286 ? 21.203 -15.969 -2.697 1 98.56 286 ALA A C 1
ATOM 2309 O O . ALA A 1 286 ? 20.047 -15.531 -2.74 1 98.56 286 ALA A O 1
ATOM 2310 N N . VAL A 1 287 ? 22.062 -15.453 -1.942 1 97.06 287 VAL A N 1
ATOM 2311 C CA . VAL A 1 287 ? 21.719 -14.461 -0.928 1 97.06 287 VAL A CA 1
ATOM 2312 C C . VAL A 1 287 ? 21.688 -13.07 -1.559 1 97.06 287 VAL A C 1
ATOM 2314 O O . VAL A 1 287 ? 20.953 -12.188 -1.093 1 97.06 287 VAL A O 1
ATOM 2317 N N . ASP A 1 288 ? 22.547 -12.844 -2.547 1 96.44 288 ASP A N 1
ATOM 2318 C CA . ASP A 1 288 ? 22.609 -11.57 -3.252 1 96.44 288 ASP A CA 1
ATOM 2319 C C . ASP A 1 288 ? 23.188 -11.734 -4.652 1 96.44 288 ASP A C 1
ATOM 2321 O O . ASP A 1 288 ? 23.453 -12.859 -5.094 1 96.44 288 ASP A O 1
ATOM 2325 N N . VAL A 1 289 ? 23.297 -10.625 -5.363 1 98.12 289 VAL A N 1
ATOM 2326 C CA . VAL A 1 289 ? 23.688 -10.672 -6.77 1 98.12 289 VAL A CA 1
ATOM 2327 C C . VAL A 1 289 ? 25.109 -11.203 -6.902 1 98.12 289 VAL A C 1
ATOM 2329 O O . VAL A 1 289 ? 25.422 -11.906 -7.863 1 98.12 289 VAL A O 1
ATOM 2332 N N . ASP A 1 290 ? 25.969 -10.922 -5.922 1 98.19 290 ASP A N 1
ATOM 2333 C CA . ASP A 1 290 ? 27.328 -11.438 -5.961 1 98.19 290 ASP A CA 1
ATOM 2334 C C . ASP A 1 290 ? 27.344 -12.953 -5.812 1 98.19 290 ASP A C 1
ATOM 2336 O O . ASP A 1 290 ? 28.109 -13.641 -6.492 1 98.19 290 ASP A O 1
ATOM 2340 N N . ASP A 1 291 ? 26.531 -13.391 -4.945 1 98.62 291 ASP A N 1
ATOM 2341 C CA . ASP A 1 291 ? 26.375 -14.836 -4.793 1 98.62 291 ASP A CA 1
ATOM 2342 C C . ASP A 1 291 ? 25.781 -15.469 -6.051 1 98.62 291 ASP A C 1
ATOM 2344 O O . ASP A 1 291 ? 26.203 -16.547 -6.457 1 98.62 291 ASP A O 1
ATOM 2348 N N . MET A 1 292 ? 24.812 -14.828 -6.688 1 98.81 292 MET A N 1
ATOM 2349 C CA . MET A 1 292 ? 24.25 -15.312 -7.945 1 98.81 292 MET A CA 1
ATOM 2350 C C . MET A 1 292 ? 25.344 -15.453 -9.008 1 98.81 292 MET A C 1
ATOM 2352 O O . MET A 1 292 ? 25.359 -16.422 -9.766 1 98.81 292 MET A O 1
ATOM 2356 N N . GLN A 1 293 ? 26.219 -14.461 -9.023 1 98.62 293 GLN A N 1
ATOM 2357 C CA . GLN A 1 293 ? 27.344 -14.484 -9.969 1 98.62 293 GLN A CA 1
ATOM 2358 C C . GLN A 1 293 ? 28.203 -15.727 -9.758 1 98.62 293 GLN A C 1
ATOM 2360 O O . GLN A 1 293 ? 28.531 -16.438 -10.719 1 98.62 293 GLN A O 1
ATOM 2365 N N . SER A 1 294 ? 28.516 -15.922 -8.508 1 98.5 294 SER A N 1
ATOM 2366 C CA . SER A 1 294 ? 29.359 -17.078 -8.18 1 98.5 294 SER A CA 1
ATOM 2367 C C . SER A 1 294 ? 28.672 -18.391 -8.562 1 98.5 294 SER A C 1
ATOM 2369 O O . SER A 1 294 ? 29.312 -19.281 -9.117 1 98.5 294 SER A O 1
ATOM 2371 N N . ARG A 1 295 ? 27.406 -18.469 -8.281 1 98.31 295 ARG A N 1
ATOM 2372 C CA . ARG A 1 295 ? 26.641 -19.688 -8.562 1 98.31 295 ARG A CA 1
ATOM 2373 C C . ARG A 1 295 ? 26.5 -19.906 -10.07 1 98.31 295 ARG A C 1
ATOM 2375 O O . ARG A 1 295 ? 26.578 -21.031 -10.547 1 98.31 295 ARG A O 1
ATOM 2382 N N . LEU A 1 296 ? 26.281 -18.875 -10.836 1 98.19 296 LEU A N 1
ATOM 2383 C CA . LEU A 1 296 ? 26.125 -18.984 -12.281 1 98.19 296 LEU A CA 1
ATOM 2384 C C . LEU A 1 296 ? 27.422 -19.5 -12.922 1 98.19 296 LEU A C 1
ATOM 2386 O O . LEU A 1 296 ? 27.375 -20.375 -13.789 1 98.19 296 LEU A O 1
ATOM 2390 N N . ARG A 1 297 ? 28.531 -18.984 -12.461 1 98 297 ARG A N 1
ATOM 2391 C CA . ARG A 1 297 ? 29.828 -19.422 -12.992 1 98 297 ARG A CA 1
ATOM 2392 C C . ARG A 1 297 ? 30.078 -20.891 -12.672 1 98 297 ARG A C 1
ATOM 2394 O O . ARG A 1 297 ? 30.547 -21.641 -13.523 1 98 297 ARG A O 1
ATOM 2401 N N . ALA A 1 298 ? 29.734 -21.219 -11.461 1 98.06 298 ALA A N 1
ATOM 2402 C CA . ALA A 1 298 ? 29.891 -22.609 -11.062 1 98.06 298 ALA A CA 1
ATOM 2403 C C . ALA A 1 298 ? 29.047 -23.531 -11.938 1 98.06 298 ALA A C 1
ATOM 2405 O O . ALA A 1 298 ? 29.516 -24.578 -12.375 1 98.06 298 ALA A O 1
ATOM 2406 N N . LEU A 1 299 ? 27.844 -23.156 -12.219 1 98.25 299 LEU A N 1
ATOM 2407 C CA . LEU A 1 299 ? 26.938 -23.953 -13.031 1 98.25 299 LEU A CA 1
ATOM 2408 C C . LEU A 1 299 ? 27.438 -24.062 -14.469 1 98.25 299 LEU A C 1
ATOM 2410 O O . LEU A 1 299 ? 27.344 -25.125 -15.086 1 98.25 299 LEU A O 1
ATOM 2414 N N . ALA A 1 300 ? 27.953 -22.984 -14.984 1 97.69 300 ALA A N 1
ATOM 2415 C CA . ALA A 1 300 ? 28.438 -22.969 -16.359 1 97.69 300 ALA A CA 1
ATOM 2416 C C . ALA A 1 300 ? 29.641 -23.891 -16.531 1 97.69 300 ALA A C 1
ATOM 2418 O O . ALA A 1 300 ? 29.844 -24.469 -17.594 1 97.69 300 ALA A O 1
ATOM 2419 N N . ASP A 1 301 ? 30.391 -24.047 -15.43 1 96.75 301 ASP A N 1
ATOM 2420 C CA . ASP A 1 301 ? 31.641 -24.797 -15.5 1 96.75 301 ASP A CA 1
ATOM 2421 C C . ASP A 1 301 ? 31.438 -26.25 -15.086 1 96.75 301 ASP A C 1
ATOM 2423 O O . ASP A 1 301 ? 32.344 -27.062 -15.242 1 96.75 301 ASP A O 1
ATOM 2427 N N . ASP A 1 302 ? 30.297 -26.516 -14.555 1 97.31 302 ASP A N 1
ATOM 2428 C CA . ASP A 1 302 ? 30.094 -27.844 -13.984 1 97.31 302 ASP A CA 1
ATOM 2429 C C . ASP A 1 302 ? 28.812 -28.484 -14.523 1 97.31 302 ASP A C 1
ATOM 2431 O O . ASP A 1 302 ? 27.75 -28.344 -13.93 1 97.31 302 ASP A O 1
ATOM 2435 N N . HIS A 1 303 ? 28.938 -29.297 -15.477 1 95.5 303 HIS A N 1
ATOM 2436 C CA . HIS A 1 303 ? 27.797 -29.922 -16.141 1 95.5 303 HIS A CA 1
ATOM 2437 C C . HIS A 1 303 ? 27.078 -30.875 -15.195 1 95.5 303 HIS A C 1
ATOM 2439 O O . HIS A 1 303 ? 25.859 -31.062 -15.305 1 95.5 303 HIS A O 1
ATOM 2445 N N . ASP A 1 304 ? 27.812 -31.453 -14.32 1 97.5 304 ASP A N 1
ATOM 2446 C CA . ASP A 1 304 ? 27.203 -32.344 -13.352 1 97.5 304 ASP A CA 1
ATOM 2447 C C . ASP A 1 304 ? 26.297 -31.578 -12.391 1 97.5 304 ASP A C 1
ATOM 2449 O O . ASP A 1 304 ? 25.234 -32.062 -12.008 1 97.5 304 ASP A O 1
ATOM 2453 N N . LEU A 1 305 ? 26.781 -30.469 -12.016 1 97.62 305 LEU A N 1
ATOM 2454 C CA . LEU A 1 305 ? 25.984 -29.609 -11.141 1 97.62 305 LEU A CA 1
ATOM 2455 C C . LEU A 1 305 ? 24.688 -29.188 -11.82 1 97.62 305 LEU A C 1
ATOM 2457 O O . LEU A 1 305 ? 23.625 -29.219 -11.203 1 97.62 305 LEU A O 1
ATOM 2461 N N . LEU A 1 306 ? 24.781 -28.875 -13.055 1 97.44 306 LEU A N 1
ATOM 2462 C CA . LEU A 1 306 ? 23.594 -28.516 -13.836 1 97.44 306 LEU A CA 1
ATOM 2463 C C . LEU A 1 306 ? 22.609 -29.672 -13.906 1 97.44 306 LEU A C 1
ATOM 2465 O O . LEU A 1 306 ? 21.406 -29.484 -13.734 1 97.44 306 LEU A O 1
ATOM 2469 N N . ALA A 1 307 ? 23.141 -30.812 -14.133 1 97.44 307 ALA A N 1
ATOM 2470 C CA . ALA A 1 307 ? 22.297 -32 -14.234 1 97.44 307 ALA A CA 1
ATOM 2471 C C . ALA A 1 307 ? 21.609 -32.312 -12.906 1 97.44 307 ALA A C 1
ATOM 2473 O O . ALA A 1 307 ? 20.469 -32.75 -12.883 1 97.44 307 ALA A O 1
ATOM 2474 N N . THR A 1 308 ? 22.312 -32.094 -11.844 1 98.38 308 THR A N 1
ATOM 2475 C CA . THR A 1 308 ? 21.734 -32.25 -10.516 1 98.38 308 THR A CA 1
ATOM 2476 C C . THR A 1 308 ? 20.5 -31.391 -10.336 1 98.38 308 THR A C 1
ATOM 2478 O O . THR A 1 308 ? 19.469 -31.859 -9.867 1 98.38 308 THR A O 1
ATOM 2481 N N . TYR A 1 309 ? 20.578 -30.203 -10.742 1 98.62 309 TYR A N 1
ATOM 2482 C CA . TYR A 1 309 ? 19.469 -29.297 -10.516 1 98.62 309 TYR A CA 1
ATOM 2483 C C . TYR A 1 309 ? 18.391 -29.469 -11.57 1 98.62 309 TYR A C 1
ATOM 2485 O O . TYR A 1 309 ? 17.234 -29.125 -11.344 1 98.62 309 TYR A O 1
ATOM 2493 N N . ALA A 1 310 ? 18.734 -30 -12.719 1 98.31 310 ALA A N 1
ATOM 2494 C CA . ALA A 1 310 ? 17.703 -30.438 -13.656 1 98.31 310 ALA A CA 1
ATOM 2495 C C . ALA A 1 310 ? 16.844 -31.562 -13.062 1 98.31 310 ALA A C 1
ATOM 2497 O O . ALA A 1 310 ? 15.625 -31.562 -13.211 1 98.31 310 ALA A O 1
ATOM 2498 N N . THR A 1 311 ? 17.516 -32.438 -12.391 1 98.44 311 THR A N 1
ATOM 2499 C CA . THR A 1 311 ? 16.812 -33.531 -11.719 1 98.44 311 THR A CA 1
ATOM 2500 C C . THR A 1 311 ? 15.914 -33 -10.609 1 98.44 311 THR A C 1
ATOM 2502 O O . THR A 1 311 ? 14.766 -33.438 -10.469 1 98.44 311 THR A O 1
ATOM 2505 N N . LYS A 1 312 ? 16.406 -32.062 -9.883 1 98.62 312 LYS A N 1
ATOM 2506 C CA . LYS A 1 312 ? 15.609 -31.438 -8.82 1 98.62 312 LYS A CA 1
ATOM 2507 C C . LYS A 1 312 ? 14.391 -30.719 -9.398 1 98.62 312 LYS A C 1
ATOM 2509 O O . LYS A 1 312 ? 13.312 -30.75 -8.812 1 98.62 312 LYS A O 1
ATOM 2514 N N . SER A 1 313 ? 14.609 -30.078 -10.547 1 98.62 313 SER A N 1
ATOM 2515 C CA . SER A 1 313 ? 13.484 -29.422 -11.211 1 98.62 313 SER A CA 1
ATOM 2516 C C . SER A 1 313 ? 12.414 -30.438 -11.594 1 98.62 313 SER A C 1
ATOM 2518 O O . SER A 1 313 ? 11.219 -30.172 -11.43 1 98.62 313 SER A O 1
ATOM 2520 N N . ARG A 1 314 ? 12.82 -31.562 -12.055 1 97.56 314 ARG A N 1
ATOM 2521 C CA . ARG A 1 314 ? 11.867 -32.625 -12.422 1 97.56 314 ARG A CA 1
ATOM 2522 C C . ARG A 1 314 ? 11.141 -33.125 -11.188 1 97.56 314 ARG A C 1
ATOM 2524 O O . ARG A 1 314 ? 9.945 -33.469 -11.258 1 97.56 314 ARG A O 1
ATOM 2531 N N . GLN A 1 315 ? 11.852 -33.25 -10.102 1 97.94 315 GLN A N 1
ATOM 2532 C CA . GLN A 1 315 ? 11.219 -33.625 -8.852 1 97.94 315 GLN A CA 1
ATOM 2533 C C . GLN A 1 315 ? 10.156 -32.625 -8.422 1 97.94 315 GLN A C 1
ATOM 2535 O O . GLN A 1 315 ? 9.047 -33 -8.039 1 97.94 315 GLN A O 1
ATOM 2540 N N . ALA A 1 316 ? 10.484 -31.391 -8.523 1 97.88 316 ALA A N 1
ATOM 2541 C CA . ALA A 1 316 ? 9.531 -30.328 -8.195 1 97.88 316 ALA A CA 1
ATOM 2542 C C . ALA A 1 316 ? 8.328 -30.375 -9.133 1 97.88 316 ALA A C 1
ATOM 2544 O O . ALA A 1 316 ? 7.188 -30.172 -8.695 1 97.88 316 ALA A O 1
ATOM 2545 N N . ALA A 1 317 ? 8.586 -30.594 -10.398 1 97.31 317 ALA A N 1
ATOM 2546 C CA . ALA A 1 317 ? 7.516 -30.672 -11.391 1 97.31 317 ALA A CA 1
ATOM 2547 C C . ALA A 1 317 ? 6.469 -31.719 -10.992 1 97.31 317 ALA A C 1
ATOM 2549 O O . ALA A 1 317 ? 5.273 -31.516 -11.219 1 97.31 317 ALA A O 1
ATOM 2550 N N . GLU A 1 318 ? 6.926 -32.781 -10.414 1 95.81 318 GLU A N 1
ATOM 2551 C CA . GLU A 1 318 ? 6.008 -33.812 -9.969 1 95.81 318 GLU A CA 1
ATOM 2552 C C . GLU A 1 318 ? 5.164 -33.344 -8.789 1 95.81 318 GLU A C 1
ATOM 2554 O O . GLU A 1 318 ? 3.965 -33.625 -8.727 1 95.81 318 GLU A O 1
ATOM 2559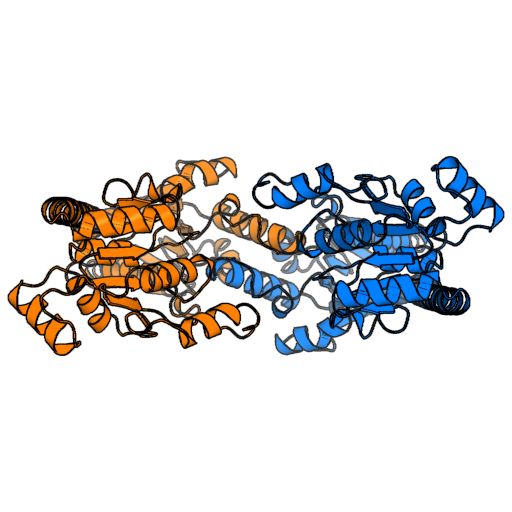 N N . VAL A 1 319 ? 5.789 -32.625 -7.934 1 95.06 319 VAL A N 1
ATOM 2560 C CA . VAL A 1 319 ? 5.125 -32.156 -6.734 1 95.06 319 VAL A CA 1
ATOM 2561 C C . VAL A 1 319 ? 4.043 -31.141 -7.117 1 95.06 319 VAL A C 1
ATOM 2563 O O . VAL A 1 319 ? 2.955 -31.141 -6.535 1 95.06 319 VAL A O 1
ATOM 2566 N N . TYR A 1 320 ? 4.293 -30.312 -8.125 1 95.25 320 TYR A N 1
ATOM 2567 C CA . TYR A 1 320 ? 3.398 -29.219 -8.484 1 95.25 320 TYR A CA 1
ATOM 2568 C C . TYR A 1 320 ? 2.666 -29.516 -9.789 1 95.25 320 TYR A C 1
ATOM 2570 O O . TYR A 1 320 ? 2.268 -28.594 -10.508 1 95.25 320 TYR A O 1
ATOM 2578 N N . ASP A 1 321 ? 2.541 -30.766 -10.039 1 93.62 321 ASP A N 1
ATOM 2579 C CA . ASP A 1 321 ? 1.874 -31.203 -11.258 1 93.62 321 ASP A CA 1
ATOM 2580 C C . ASP A 1 321 ? 0.358 -31.062 -11.141 1 93.62 321 ASP A C 1
ATOM 2582 O O . ASP A 1 321 ? -0.215 -31.344 -10.078 1 93.62 321 ASP A O 1
ATOM 2586 N N . GLU A 1 322 ? -0.253 -30.656 -12.195 1 91.12 322 GLU A N 1
ATOM 2587 C CA . GLU A 1 322 ? -1.698 -30.469 -12.273 1 91.12 322 GLU A CA 1
ATOM 2588 C C . GLU A 1 322 ? -2.447 -31.734 -11.898 1 91.12 322 GLU A C 1
ATOM 2590 O O . GLU A 1 322 ? -3.447 -31.688 -11.18 1 91.12 322 GLU A O 1
ATOM 2595 N N . SER A 1 323 ? -1.959 -32.875 -12.383 1 90.06 323 SER A N 1
ATOM 2596 C CA . SER A 1 323 ? -2.652 -34.156 -12.156 1 90.06 323 SER A CA 1
ATOM 2597 C C . SER A 1 323 ? -2.732 -34.469 -10.664 1 90.06 323 SER A C 1
ATOM 2599 O O . SER A 1 323 ? -3.754 -34.969 -10.188 1 90.06 323 SER A O 1
ATOM 2601 N N . ARG A 1 324 ? -1.713 -34.188 -9.945 1 91.12 324 ARG A N 1
ATOM 2602 C CA . ARG A 1 324 ? -1.698 -34.406 -8.508 1 91.12 324 ARG A CA 1
ATOM 2603 C C . ARG A 1 324 ? -2.633 -33.438 -7.793 1 91.12 324 ARG A C 1
ATOM 2605 O O . ARG A 1 324 ? -3.432 -33.844 -6.949 1 91.12 324 ARG A O 1
ATOM 2612 N N . LEU A 1 325 ? -2.617 -32.25 -8.164 1 92 325 LEU A N 1
ATOM 2613 C CA . LEU A 1 325 ? -3.359 -31.203 -7.449 1 92 325 LEU A CA 1
ATOM 2614 C C . LEU A 1 325 ? -4.824 -31.203 -7.871 1 92 325 LEU A C 1
ATOM 2616 O O . LEU A 1 325 ? -5.676 -30.656 -7.16 1 92 325 LEU A O 1
ATOM 2620 N N . GLU A 1 326 ? -5.094 -31.828 -9 1 92.75 326 GLU A N 1
ATOM 2621 C CA . GLU A 1 326 ? -6.48 -32.031 -9.406 1 92.75 326 GLU A CA 1
ATOM 2622 C C . GLU A 1 326 ? -7.27 -32.781 -8.344 1 92.75 326 GLU A C 1
ATOM 2624 O O . GLU A 1 326 ? -8.375 -32.375 -7.977 1 92.75 326 GLU A O 1
ATOM 2629 N N . LYS A 1 327 ? -6.684 -33.844 -7.895 1 93.31 327 LYS A N 1
ATOM 2630 C CA . LYS A 1 327 ? -7.336 -34.625 -6.863 1 93.31 327 LYS A CA 1
ATOM 2631 C C . LYS A 1 327 ? -7.469 -33.844 -5.559 1 93.31 327 LYS A C 1
ATOM 2633 O O . LYS A 1 327 ? -8.492 -33.938 -4.871 1 93.31 327 LYS A O 1
ATOM 2638 N N . VAL A 1 328 ? -6.523 -33.125 -5.246 1 95.94 328 VAL A N 1
ATOM 2639 C CA . VAL A 1 328 ? -6.52 -32.312 -4.02 1 95.94 328 VAL A CA 1
ATOM 2640 C C . VAL A 1 328 ? -7.672 -31.328 -4.051 1 95.94 328 VAL A C 1
ATOM 2642 O O . VAL A 1 328 ? -8.445 -31.219 -3.094 1 95.94 328 VAL A O 1
ATOM 2645 N N . TRP A 1 329 ? -7.848 -30.625 -5.145 1 96.25 329 TRP A N 1
ATOM 2646 C CA . TRP A 1 329 ? -8.914 -29.641 -5.289 1 96.25 329 TRP A CA 1
ATOM 2647 C C . TRP A 1 329 ? -10.281 -30.312 -5.289 1 96.25 329 TRP A C 1
ATOM 2649 O O . TRP A 1 329 ? -11.227 -29.812 -4.672 1 96.25 329 TRP A O 1
ATOM 2659 N N . HIS A 1 330 ? -10.328 -31.438 -6.027 1 96.38 330 HIS A N 1
ATOM 2660 C CA . HIS A 1 330 ? -11.57 -32.188 -6.066 1 96.38 330 HIS A CA 1
ATOM 2661 C C . HIS A 1 330 ? -12.031 -32.562 -4.66 1 96.38 330 HIS A C 1
ATOM 2663 O O . HIS A 1 330 ? -13.164 -32.281 -4.277 1 96.38 330 HIS A O 1
ATOM 2669 N N . ASP A 1 331 ? -11.133 -33.156 -3.867 1 97.31 331 ASP A N 1
ATOM 2670 C CA . ASP A 1 331 ? -11.461 -33.594 -2.51 1 97.31 331 ASP A CA 1
ATOM 2671 C C . ASP A 1 331 ? -11.781 -32.375 -1.622 1 97.31 331 ASP A C 1
ATOM 2673 O O . ASP A 1 331 ? -12.664 -32.469 -0.763 1 97.31 331 ASP A O 1
ATOM 2677 N N . PHE A 1 332 ? -11.094 -31.344 -1.841 1 97.94 332 PHE A N 1
ATOM 2678 C CA . PHE A 1 332 ? -11.312 -30.125 -1.071 1 97.94 332 PHE A CA 1
ATOM 2679 C C . PHE A 1 332 ? -12.727 -29.609 -1.266 1 97.94 332 PHE A C 1
ATOM 2681 O O . PHE A 1 332 ? -13.438 -29.359 -0.292 1 97.94 332 PHE A O 1
ATOM 2688 N N . TYR A 1 333 ? -13.164 -29.422 -2.506 1 97.75 333 TYR A N 1
ATOM 2689 C CA . TYR A 1 333 ? -14.492 -28.891 -2.791 1 97.75 333 TYR A CA 1
ATOM 2690 C C . TYR A 1 333 ? -15.578 -29.812 -2.277 1 97.75 333 TYR A C 1
ATOM 2692 O O . TYR A 1 333 ? -16.594 -29.359 -1.739 1 97.75 333 TYR A O 1
ATOM 2700 N N . LEU A 1 334 ? -15.352 -31.141 -2.426 1 97.56 334 LEU A N 1
ATOM 2701 C CA . LEU A 1 334 ? -16.328 -32.094 -1.907 1 97.56 334 LEU A CA 1
ATOM 2702 C C . LEU A 1 334 ? -16.469 -31.969 -0.396 1 97.56 334 LEU A C 1
ATOM 2704 O O . LEU A 1 334 ? -17.594 -31.938 0.123 1 97.56 334 LEU A O 1
ATOM 2708 N N . HIS A 1 335 ? -15.359 -31.844 0.251 1 97.75 335 HIS A N 1
ATOM 2709 C CA . HIS A 1 335 ? -15.352 -31.719 1.704 1 97.75 335 HIS A CA 1
ATOM 2710 C C . HIS A 1 335 ? -16.047 -30.438 2.148 1 97.75 335 HIS A C 1
ATOM 2712 O O . HIS A 1 335 ? -16.859 -30.453 3.07 1 97.75 335 HIS A O 1
ATOM 2718 N N . GLN A 1 336 ? -15.695 -29.328 1.476 1 97.94 336 GLN A N 1
ATOM 2719 C CA . GLN A 1 336 ? -16.281 -28.031 1.831 1 97.94 336 GLN A CA 1
ATOM 2720 C C . GLN A 1 336 ? -17.781 -28.031 1.583 1 97.94 336 GLN A C 1
ATOM 2722 O O . GLN A 1 336 ? -18.547 -27.484 2.385 1 97.94 336 GLN A O 1
ATOM 2727 N N . ALA A 1 337 ? -18.188 -28.594 0.465 1 97.56 337 ALA A N 1
ATOM 2728 C CA . ALA A 1 337 ? -19.625 -28.688 0.172 1 97.56 337 ALA A CA 1
ATOM 2729 C C . ALA A 1 337 ? -20.359 -29.469 1.252 1 97.56 337 ALA A C 1
ATOM 2731 O O . ALA A 1 337 ? -21.469 -29.094 1.655 1 97.56 337 ALA A O 1
ATOM 2732 N N . ALA A 1 338 ? -19.75 -30.516 1.695 1 96.94 338 ALA A N 1
ATOM 2733 C CA . ALA A 1 338 ? -20.359 -31.359 2.73 1 96.94 338 ALA A CA 1
ATOM 2734 C C . ALA A 1 338 ? -20.5 -30.594 4.043 1 96.94 338 ALA A C 1
ATOM 2736 O O . ALA A 1 338 ? -21.5 -30.734 4.75 1 96.94 338 ALA A O 1
ATOM 2737 N N . LEU A 1 339 ? -19.516 -29.719 4.383 1 95.94 339 LEU A N 1
ATOM 2738 C CA . LEU A 1 339 ? -19.547 -28.922 5.609 1 95.94 339 LEU A CA 1
ATOM 2739 C C . LEU A 1 339 ? -20.641 -27.875 5.555 1 95.94 339 LEU A C 1
ATOM 2741 O O . LEU A 1 339 ? -21.203 -27.5 6.586 1 95.94 339 LEU A O 1
ATOM 2745 N N . GLY A 1 340 ? -20.938 -27.359 4.34 1 90.75 340 GLY A N 1
ATOM 2746 C CA . GLY A 1 340 ? -21.953 -26.328 4.184 1 90.75 340 GLY A CA 1
ATOM 2747 C C . GLY A 1 340 ? -23.375 -26.859 4.324 1 90.75 340 GLY A C 1
ATOM 2748 O O . GLY A 1 340 ? -24.312 -26.078 4.535 1 90.75 340 GLY A O 1
ATOM 2749 N N . LYS A 1 341 ? -23.734 -28.062 4.16 1 83.56 341 LYS A N 1
ATOM 2750 C CA . LYS A 1 341 ? -25.047 -28.672 4.289 1 83.56 341 LYS A CA 1
ATOM 2751 C C . LYS A 1 341 ? -25.406 -28.938 5.75 1 83.56 341 LYS A C 1
ATOM 2753 O O . LYS A 1 341 ? -26.562 -29.141 6.094 1 83.56 341 LYS A O 1
ATOM 2758 N N . HIS A 1 342 ? -24.359 -28.859 6.633 1 71.56 342 HIS A N 1
ATOM 2759 C CA . HIS A 1 342 ? -24.625 -29.109 8.047 1 71.56 342 HIS A CA 1
ATOM 2760 C C . HIS A 1 342 ? -24.641 -27.797 8.836 1 71.56 342 HIS A C 1
ATOM 2762 O O . HIS A 1 342 ? -23.922 -26.859 8.508 1 71.56 342 HIS A O 1
ATOM 2768 N N . MET B 1 1 ? -31.406 20.141 18.469 1 93.06 1 MET B N 1
ATOM 2769 C CA . MET B 1 1 ? -29.969 19.844 18.359 1 93.06 1 MET B CA 1
ATOM 2770 C C . MET B 1 1 ? -29.703 18.891 17.219 1 93.06 1 MET B C 1
ATOM 2772 O O . MET B 1 1 ? -30.484 17.969 16.969 1 93.06 1 MET B O 1
ATOM 2776 N N . ILE B 1 2 ? -28.781 19.25 16.422 1 96.88 2 ILE B N 1
ATOM 2777 C CA . ILE B 1 2 ? -28.344 18.359 15.359 1 96.88 2 ILE B CA 1
ATOM 2778 C C . ILE B 1 2 ? -27.469 17.25 15.93 1 96.88 2 ILE B C 1
ATOM 2780 O O . ILE B 1 2 ? -26.469 17.531 16.609 1 96.88 2 ILE B O 1
ATOM 2784 N N . VAL B 1 3 ? -27.828 16.031 15.703 1 97.62 3 VAL B N 1
ATOM 2785 C CA . VAL B 1 3 ? -27.062 14.883 16.203 1 97.62 3 VAL B CA 1
ATOM 2786 C C . VAL B 1 3 ? -26.016 14.469 15.172 1 97.62 3 VAL B C 1
ATOM 2788 O O . VAL B 1 3 ? -26.344 14.133 14.039 1 97.62 3 VAL B O 1
ATOM 2791 N N . ILE B 1 4 ? -24.766 14.547 15.562 1 98.06 4 ILE B N 1
ATOM 2792 C CA . ILE B 1 4 ? -23.656 14.172 14.703 1 98.06 4 ILE B CA 1
ATOM 2793 C C . ILE B 1 4 ? -22.906 12.977 15.297 1 98.06 4 ILE B C 1
ATOM 2795 O O . ILE B 1 4 ? -22.328 13.086 16.375 1 98.06 4 ILE B O 1
ATOM 2799 N N . ASN B 1 5 ? -22.922 11.82 14.656 1 97.94 5 ASN B N 1
ATOM 2800 C CA . ASN B 1 5 ? -22.078 10.695 15 1 97.94 5 ASN B CA 1
ATOM 2801 C C . ASN B 1 5 ? -20.734 10.75 14.266 1 97.94 5 ASN B C 1
ATOM 2803 O O . ASN B 1 5 ? -20.703 10.727 13.031 1 97.94 5 ASN B O 1
ATOM 2807 N N . MET B 1 6 ? -19.703 10.914 15.047 1 97.12 6 MET B N 1
ATOM 2808 C CA . MET B 1 6 ? -18.344 10.898 14.516 1 97.12 6 MET B CA 1
ATOM 2809 C C . MET B 1 6 ? -17.766 9.484 14.508 1 97.12 6 MET B C 1
ATOM 2811 O O . MET B 1 6 ? -17.766 8.812 15.547 1 97.12 6 MET B O 1
ATOM 2815 N N . PHE B 1 7 ? -17.312 9.031 13.312 1 96.44 7 PHE B N 1
ATOM 2816 C CA . PHE B 1 7 ? -16.719 7.703 13.195 1 96.44 7 PHE B CA 1
ATOM 2817 C C . PHE B 1 7 ? -15.227 7.789 12.914 1 96.44 7 PHE B C 1
ATOM 2819 O O . PHE B 1 7 ? -14.82 8.297 11.867 1 96.44 7 PHE B O 1
ATOM 2826 N N . SER B 1 8 ? -14.438 7.371 13.859 1 94.06 8 SER B N 1
ATOM 2827 C CA . SER B 1 8 ? -12.984 7.441 13.711 1 94.06 8 SER B CA 1
ATOM 2828 C C . SER B 1 8 ? -12.297 6.344 14.516 1 94.06 8 SER B C 1
ATOM 2830 O O . SER B 1 8 ? -12.695 6.043 15.641 1 94.06 8 SER B O 1
ATOM 2832 N N . SER B 1 9 ? -11.336 5.719 13.828 1 88.38 9 SER B N 1
ATOM 2833 C CA . SER B 1 9 ? -10.406 4.844 14.539 1 88.38 9 SER B CA 1
ATOM 2834 C C . SER B 1 9 ? -9.031 5.484 14.664 1 88.38 9 SER B C 1
ATOM 2836 O O . SER B 1 9 ? -8.031 4.789 14.867 1 88.38 9 SER B O 1
ATOM 2838 N N . ALA B 1 10 ? -8.938 6.762 14.398 1 71.5 10 ALA B N 1
ATOM 2839 C CA . ALA B 1 10 ? -7.707 7.547 14.305 1 71.5 10 ALA B CA 1
ATOM 2840 C C . ALA B 1 10 ? -6.859 7.379 15.562 1 71.5 10 ALA B C 1
ATOM 2842 O O . ALA B 1 10 ? -5.629 7.461 15.508 1 71.5 10 ALA B O 1
ATOM 2843 N N . ASN B 1 11 ? -7.484 7.352 16.672 1 65 11 ASN B N 1
ATOM 2844 C CA . ASN B 1 11 ? -6.715 7.211 17.906 1 65 11 ASN B CA 1
ATOM 2845 C C . ASN B 1 11 ? -5.93 5.902 17.938 1 65 11 ASN B C 1
ATOM 2847 O O . ASN B 1 11 ? -5.004 5.746 18.734 1 65 11 ASN B O 1
ATOM 2851 N N . LYS B 1 12 ? -6.266 5.07 17.047 1 56.44 12 LYS B N 1
ATOM 2852 C CA . LYS B 1 12 ? -5.582 3.783 16.984 1 56.44 12 LYS B CA 1
ATOM 2853 C C . LYS B 1 12 ? -4.332 3.867 16.109 1 56.44 12 LYS B C 1
ATOM 2855 O O . LYS B 1 12 ? -3.494 2.963 16.125 1 56.44 12 LYS B O 1
ATOM 2860 N N . VAL B 1 13 ? -4.254 4.953 15.539 1 53.12 13 VAL B N 1
ATOM 2861 C CA . VAL B 1 13 ? -3.068 5.207 14.727 1 53.12 13 VAL B CA 1
ATOM 2862 C C . VAL B 1 13 ? -2.25 6.34 15.344 1 53.12 13 VAL B C 1
ATOM 2864 O O . VAL B 1 13 ? -2.568 7.516 15.164 1 53.12 13 VAL B O 1
ATOM 2867 N N . ALA B 1 14 ? -1.545 6.215 16.578 1 45.75 14 ALA B N 1
ATOM 2868 C CA . ALA B 1 14 ? -0.789 7.219 17.328 1 45.75 14 ALA B CA 1
ATOM 2869 C C . ALA B 1 14 ? 0.141 8 16.391 1 45.75 14 ALA B C 1
ATOM 2871 O O . ALA B 1 14 ? 0.748 7.43 15.492 1 45.75 14 ALA B O 1
ATOM 2872 N N . GLY B 1 15 ? 0.272 9.383 16.781 1 48.12 15 GLY B N 1
ATOM 2873 C CA . GLY B 1 15 ? 1.319 10.211 16.203 1 48.12 15 GLY B CA 1
ATOM 2874 C C . GLY B 1 15 ? 1.052 10.594 14.766 1 48.12 15 GLY B C 1
ATOM 2875 O O . GLY B 1 15 ? 1.968 11 14.047 1 48.12 15 GLY B O 1
ATOM 2876 N N . GLN B 1 16 ? -0.34 10.414 14.352 1 56.09 16 GLN B N 1
ATOM 2877 C CA . GLN B 1 16 ? -0.558 10.57 12.914 1 56.09 16 GLN B CA 1
ATOM 2878 C C . GLN B 1 16 ? -1.369 11.828 12.617 1 56.09 16 GLN B C 1
ATOM 2880 O O . GLN B 1 16 ? -2.104 12.32 13.484 1 56.09 16 GLN B O 1
ATOM 2885 N N . GLY B 1 17 ? -0.992 12.547 11.594 1 63.91 17 GLY B N 1
ATOM 2886 C CA . GLY B 1 17 ? -1.671 13.727 11.086 1 63.91 17 GLY B CA 1
ATOM 2887 C C . GLY B 1 17 ? -3.182 13.602 11.102 1 63.91 17 GLY B C 1
ATOM 2888 O O . GLY B 1 17 ? -3.887 14.547 11.461 1 63.91 17 GLY B O 1
ATOM 2889 N N . VAL B 1 18 ? -3.682 12.32 11.039 1 66.62 18 VAL B N 1
ATOM 2890 C CA . VAL B 1 18 ? -5.125 12.102 10.984 1 66.62 18 VAL B CA 1
ATOM 2891 C C . VAL B 1 18 ? -5.723 12.273 12.383 1 66.62 18 VAL B C 1
ATOM 2893 O O . VAL B 1 18 ? -6.809 12.836 12.531 1 66.62 18 VAL B O 1
ATOM 2896 N N . GLY B 1 19 ? -4.957 11.883 13.32 1 74.44 19 GLY B N 1
ATOM 2897 C CA . GLY B 1 19 ? -5.41 12.039 14.695 1 74.44 19 GLY B CA 1
ATOM 2898 C C . GLY B 1 19 ? -5.465 13.484 15.148 1 74.44 19 GLY B C 1
ATOM 2899 O O . GLY B 1 19 ? -6.41 13.891 15.828 1 74.44 19 GLY B O 1
ATOM 2900 N N . ALA B 1 20 ? -4.516 14.227 14.695 1 74.81 20 ALA B N 1
ATOM 2901 C CA . ALA B 1 20 ? -4.461 15.641 15.078 1 74.81 20 ALA B CA 1
ATOM 2902 C C . ALA B 1 20 ? -5.625 16.422 14.469 1 74.81 20 ALA B C 1
ATOM 2904 O O . ALA B 1 20 ? -6.238 17.25 15.141 1 74.81 20 ALA B O 1
ATOM 2905 N N . VAL B 1 21 ? -5.957 16.094 13.266 1 80 21 VAL B N 1
ATOM 2906 C CA . VAL B 1 21 ? -7.051 16.766 12.57 1 80 21 VAL B CA 1
ATOM 2907 C C . VAL B 1 21 ? -8.375 16.453 13.258 1 80 21 VAL B C 1
ATOM 2909 O O . VAL B 1 21 ? -9.172 17.344 13.531 1 80 21 VAL B O 1
ATOM 2912 N N . TYR B 1 22 ? -8.578 15.188 13.57 1 84.88 22 TYR B N 1
ATOM 2913 C CA . TYR B 1 22 ? -9.773 14.734 14.266 1 84.88 22 TYR B CA 1
ATOM 2914 C C . TYR B 1 22 ? -9.898 15.398 15.633 1 84.88 22 TYR B C 1
ATOM 2916 O O . TYR B 1 22 ? -10.961 15.898 15.992 1 84.88 22 TYR B O 1
ATOM 2924 N N . THR B 1 23 ? -8.805 15.508 16.312 1 81.62 23 THR B N 1
ATOM 2925 C CA . THR B 1 23 ? -8.781 16.078 17.641 1 81.62 23 THR B CA 1
ATOM 2926 C C . THR B 1 23 ? -9.109 17.562 17.609 1 81.62 23 THR B C 1
ATOM 2928 O O . THR B 1 23 ? -9.867 18.062 18.438 1 81.62 23 THR B O 1
ATOM 2931 N N . GLU B 1 24 ? -8.562 18.266 16.656 1 83.38 24 GLU B N 1
ATOM 2932 C CA . GLU B 1 24 ? -8.828 19.688 16.531 1 83.38 24 GLU B CA 1
ATOM 2933 C C . GLU B 1 24 ? -10.297 19.953 16.219 1 83.38 24 GLU B C 1
ATOM 2935 O O . GLU B 1 24 ? -10.906 20.859 16.797 1 83.38 24 GLU B O 1
ATOM 2940 N N . LEU B 1 25 ? -10.812 19.156 15.344 1 89 25 LEU B N 1
ATOM 2941 C CA . LEU B 1 25 ? -12.211 19.344 14.984 1 89 25 LEU B CA 1
ATOM 2942 C C . LEU B 1 25 ? -13.125 19.016 16.156 1 89 25 LEU B C 1
ATOM 2944 O O . LEU B 1 25 ? -14.062 19.75 16.453 1 89 25 LEU B O 1
ATOM 2948 N N . MET B 1 26 ? -12.836 17.953 16.844 1 88.69 26 MET B N 1
ATOM 2949 C CA . MET B 1 26 ? -13.617 17.547 18.016 1 88.69 26 MET B CA 1
ATOM 2950 C C . MET B 1 26 ? -13.578 18.641 19.094 1 88.69 26 MET B C 1
ATOM 2952 O O . MET B 1 26 ? -14.602 18.953 19.688 1 88.69 26 MET B O 1
ATOM 2956 N N . GLY B 1 27 ? -12.375 19.125 19.281 1 85.94 27 GLY B N 1
ATOM 2957 C CA . GLY B 1 27 ? -12.25 20.219 20.234 1 85.94 27 GLY B CA 1
ATOM 2958 C C . GLY B 1 27 ? -13.086 21.438 19.875 1 85.94 27 GLY B C 1
ATOM 2959 O O . GLY B 1 27 ? -13.75 22.016 20.75 1 85.94 27 GLY B O 1
ATOM 2960 N N . LEU B 1 28 ? -13.055 21.734 18.656 1 87.62 28 LEU B N 1
ATOM 2961 C CA . LEU B 1 28 ? -13.828 22.859 18.156 1 87.62 28 LEU B CA 1
ATOM 2962 C C . LEU B 1 28 ? -15.32 22.656 18.375 1 87.62 28 LEU B C 1
ATOM 2964 O O . LEU B 1 28 ? -16.016 23.547 18.875 1 87.62 28 LEU B O 1
ATOM 2968 N N . LEU B 1 29 ? -15.875 21.469 18.062 1 90.56 29 LEU B N 1
ATOM 2969 C CA . LEU B 1 29 ? -17.297 21.156 18.156 1 90.56 29 LEU B CA 1
ATOM 2970 C C . LEU B 1 29 ? -17.75 21.109 19.609 1 90.56 29 LEU B C 1
ATOM 2972 O O . LEU B 1 29 ? -18.828 21.609 19.953 1 90.56 29 LEU B O 1
ATOM 2976 N N . LYS B 1 30 ? -16.906 20.625 20.438 1 86.81 30 LYS B N 1
ATOM 2977 C CA . LYS B 1 30 ? -17.25 20.469 21.859 1 86.81 30 LYS B CA 1
ATOM 2978 C C . LYS B 1 30 ? -17.172 21.812 22.578 1 86.81 30 LYS B C 1
ATOM 2980 O O . LYS B 1 30 ? -18 22.094 23.453 1 86.81 30 LYS B O 1
ATOM 2985 N N . HIS B 1 31 ? -16.266 22.531 22.25 1 85.31 31 HIS B N 1
ATOM 2986 C CA . HIS B 1 31 ? -16.031 23.781 22.953 1 85.31 31 HIS B CA 1
ATOM 2987 C C . HIS B 1 31 ? -16.984 24.875 22.484 1 85.31 31 HIS B C 1
ATOM 2989 O O . HIS B 1 31 ? -17.5 25.641 23.297 1 85.31 31 HIS B O 1
ATOM 2995 N N . ASP B 1 32 ? -17.297 24.875 21.234 1 87.81 32 ASP B N 1
ATOM 2996 C CA . ASP B 1 32 ? -17.938 26.094 20.719 1 87.81 32 ASP B CA 1
ATOM 2997 C C . ASP B 1 32 ? -19.391 25.828 20.312 1 87.81 32 ASP B C 1
ATOM 2999 O O . ASP B 1 32 ? -20.172 26.766 20.172 1 87.81 32 ASP B O 1
ATOM 3003 N N . PHE B 1 33 ? -19.75 24.531 20.172 1 91.81 33 PHE B N 1
ATOM 3004 C CA . PHE B 1 33 ? -21.078 24.297 19.609 1 91.81 33 PHE B CA 1
ATOM 3005 C C . PHE B 1 33 ? -21.828 23.234 20.391 1 91.81 33 PHE B C 1
ATOM 3007 O O . PHE B 1 33 ? -22.672 22.516 19.844 1 91.81 33 PHE B O 1
ATOM 3014 N N . SER B 1 34 ? -21.5 23.078 21.594 1 89.75 34 SER B N 1
ATOM 3015 C CA . SER B 1 34 ? -22.094 22.031 22.422 1 89.75 34 SER B CA 1
ATOM 3016 C C . SER B 1 34 ? -23.594 22.25 22.609 1 89.75 34 SER B C 1
ATOM 3018 O O . SER B 1 34 ? -24.328 21.312 22.922 1 89.75 34 SER B O 1
ATOM 3020 N N . ASN B 1 35 ? -24.031 23.438 22.422 1 93.12 35 ASN B N 1
ATOM 3021 C CA . ASN B 1 35 ? -25.438 23.75 22.578 1 93.12 35 ASN B CA 1
ATOM 3022 C C . ASN B 1 35 ? -26.219 23.516 21.297 1 93.12 35 ASN B C 1
ATOM 3024 O O . ASN B 1 35 ? -27.453 23.5 21.297 1 93.12 35 ASN B O 1
ATOM 3028 N N . GLU B 1 36 ? -25.578 23.312 20.188 1 95.88 36 GLU B N 1
ATOM 3029 C CA . GLU B 1 36 ? -26.219 23.172 18.891 1 95.88 36 GLU B CA 1
ATOM 3030 C C . GLU B 1 36 ? -26.031 21.781 18.328 1 95.88 36 GLU B C 1
ATOM 3032 O O . GLU B 1 36 ? -26.875 21.281 17.578 1 95.88 36 GLU B O 1
ATOM 3037 N N . PHE B 1 37 ? -24.953 21.234 18.672 1 97.19 37 PHE B N 1
ATOM 3038 C CA . PHE B 1 37 ? -24.594 19.922 18.125 1 97.19 37 PHE B CA 1
ATOM 3039 C C . PHE B 1 37 ? -24.422 18.891 19.25 1 97.19 37 PHE B C 1
ATOM 3041 O O . PHE B 1 37 ? -23.719 19.141 20.219 1 97.19 37 PHE B O 1
ATOM 3048 N N . GLU B 1 38 ? -25.109 17.812 19.141 1 96.94 38 GLU B N 1
ATOM 3049 C CA . GLU B 1 38 ? -24.828 16.609 19.938 1 96.94 38 GLU B CA 1
ATOM 3050 C C . GLU B 1 38 ? -23.859 15.688 19.219 1 96.94 38 GLU B C 1
ATOM 3052 O O . GLU B 1 38 ? -24.234 15.023 18.25 1 96.94 38 GLU B O 1
ATOM 3057 N N . VAL B 1 39 ? -22.688 15.641 19.719 1 96.81 39 VAL B N 1
ATOM 3058 C CA . VAL B 1 39 ? -21.641 14.891 19.031 1 96.81 39 VAL B CA 1
ATOM 3059 C C . VAL B 1 39 ? -21.391 13.57 19.766 1 96.81 39 VAL B C 1
ATOM 3061 O O . VAL B 1 39 ? -21.109 13.555 20.969 1 96.81 39 VAL B O 1
ATOM 3064 N N . ASN B 1 40 ? -21.562 12.445 19.078 1 96.06 40 ASN B N 1
ATOM 3065 C CA . ASN B 1 40 ? -21.266 11.109 19.578 1 96.06 40 ASN B CA 1
ATOM 3066 C C . ASN B 1 40 ? -20.125 10.461 18.797 1 96.06 40 ASN B C 1
ATOM 3068 O O . ASN B 1 40 ? -19.969 10.711 17.594 1 96.06 40 ASN B O 1
ATOM 3072 N N . VAL B 1 41 ? -19.359 9.68 19.531 1 95.94 41 VAL B N 1
ATOM 3073 C CA . VAL B 1 41 ? -18.203 9.055 18.906 1 95.94 41 VAL B CA 1
ATOM 3074 C C . VAL B 1 41 ? -18.453 7.555 18.734 1 95.94 41 VAL B C 1
ATOM 3076 O O . VAL B 1 41 ? -18.734 6.852 19.703 1 95.94 41 VAL B O 1
ATOM 3079 N N . ASN B 1 42 ? -18.422 7.125 17.547 1 96.69 42 ASN B N 1
ATOM 3080 C CA . ASN B 1 42 ? -18.5 5.715 17.172 1 96.69 42 ASN B CA 1
ATOM 3081 C C . ASN B 1 42 ? -19.781 5.066 17.719 1 96.69 42 ASN B C 1
ATOM 3083 O O . ASN B 1 42 ? -19.734 3.967 18.266 1 96.69 42 ASN B O 1
ATOM 3087 N N . ARG B 1 43 ? -20.797 5.812 17.734 1 97.25 43 ARG B N 1
ATOM 3088 C CA . ARG B 1 43 ? -22.125 5.289 18.078 1 97.25 43 ARG B CA 1
ATOM 3089 C C . ARG B 1 43 ? -22.953 5.047 16.812 1 97.25 43 ARG B C 1
ATOM 3091 O O . ARG B 1 43 ? -22.938 5.867 15.891 1 97.25 43 ARG B O 1
ATOM 3098 N N . TYR B 1 44 ? -23.609 3.938 16.828 1 97.44 44 TYR B N 1
ATOM 3099 C CA . TYR B 1 44 ? -24.359 3.547 15.633 1 97.44 44 TYR B CA 1
ATOM 3100 C C . TYR B 1 44 ? -25.844 3.877 15.797 1 97.44 44 TYR B C 1
ATOM 3102 O O . TYR B 1 44 ? -26.703 3.293 15.117 1 97.44 44 TYR B O 1
ATOM 3110 N N . THR B 1 45 ? -26.141 4.77 16.641 1 97.69 45 THR B N 1
ATOM 3111 C CA . THR B 1 45 ? -27.516 5.242 16.844 1 97.69 45 THR B CA 1
ATOM 3112 C C . THR B 1 45 ? -27.938 6.176 15.719 1 97.69 45 THR B C 1
ATOM 3114 O O . THR B 1 45 ? -27.109 6.578 14.898 1 97.69 45 THR B O 1
ATOM 3117 N N . ARG B 1 46 ? -29.188 6.434 15.719 1 97.81 46 ARG B N 1
ATOM 3118 C CA . ARG B 1 46 ? -29.703 7.34 14.703 1 97.81 46 ARG B CA 1
ATOM 3119 C C . ARG B 1 46 ? -29.078 8.719 14.828 1 97.81 46 ARG B C 1
ATOM 3121 O O . ARG B 1 46 ? -28.906 9.234 15.938 1 97.81 46 ARG B O 1
ATOM 3128 N N . SER B 1 47 ? -28.75 9.344 13.703 1 98.19 47 SER B N 1
ATOM 3129 C CA . SER B 1 47 ? -28.125 10.664 13.664 1 98.19 47 SER B CA 1
ATOM 3130 C C . SER B 1 47 ? -28.625 11.477 12.477 1 98.19 47 SER B C 1
ATOM 3132 O O . SER B 1 47 ? -29.203 10.93 11.539 1 98.19 47 SER B O 1
ATOM 3134 N N . ASP B 1 48 ? -28.469 12.766 12.594 1 98.25 48 ASP B N 1
ATOM 3135 C CA . ASP B 1 48 ? -28.703 13.641 11.445 1 98.25 48 ASP B CA 1
ATOM 3136 C C . ASP B 1 48 ? -27.531 13.578 10.469 1 98.25 48 ASP B C 1
ATOM 3138 O O . ASP B 1 48 ? -27.719 13.664 9.258 1 98.25 48 ASP B O 1
ATOM 3142 N N . ILE B 1 49 ? -26.344 13.531 11.039 1 98.44 49 ILE B N 1
ATOM 3143 C CA . ILE B 1 49 ? -25.109 13.484 10.266 1 98.44 49 ILE B CA 1
ATOM 3144 C C . ILE B 1 49 ? -24.219 12.367 10.805 1 98.44 49 ILE B C 1
ATOM 3146 O O . ILE B 1 49 ? -24.094 12.195 12.016 1 98.44 49 ILE B O 1
ATOM 3150 N N . SER B 1 50 ? -23.672 11.555 9.961 1 98.56 50 SER B N 1
ATOM 3151 C CA . SER B 1 50 ? -22.562 10.648 10.258 1 98.56 50 SER B CA 1
ATOM 3152 C C . SER B 1 50 ? -21.281 11.086 9.539 1 98.56 50 SER B C 1
ATOM 3154 O O . SER B 1 50 ? -21.234 11.102 8.312 1 98.56 50 SER B O 1
ATOM 3156 N N . HIS B 1 51 ? -20.328 11.531 10.305 1 98.38 51 HIS B N 1
ATOM 3157 C CA . HIS B 1 51 ? -19.062 12.023 9.766 1 98.38 51 HIS B CA 1
ATOM 3158 C C . HIS B 1 51 ? -17.938 10.992 9.953 1 98.38 51 HIS B C 1
ATOM 3160 O O . HIS B 1 51 ? -17.484 10.766 11.078 1 98.38 51 HIS B O 1
ATOM 3166 N N . TYR B 1 52 ? -17.516 10.414 8.836 1 97.5 52 TYR B N 1
ATOM 3167 C CA . TYR B 1 52 ? -16.5 9.359 8.844 1 97.5 52 TYR B CA 1
ATOM 3168 C C . TYR B 1 52 ? -15.109 9.945 8.648 1 97.5 52 TYR B C 1
ATOM 3170 O O . TYR B 1 52 ? -14.797 10.492 7.594 1 97.5 52 TYR B O 1
ATOM 3178 N N . HIS B 1 53 ? -14.281 9.734 9.641 1 95 53 HIS B N 1
ATOM 3179 C CA . HIS B 1 53 ? -12.922 10.266 9.609 1 95 53 HIS B CA 1
ATOM 3180 C C . HIS B 1 53 ? -11.922 9.195 9.188 1 95 53 HIS B C 1
ATOM 3182 O O . HIS B 1 53 ? -10.789 9.516 8.828 1 95 53 HIS B O 1
ATOM 3188 N N . THR B 1 54 ? -12.273 7.996 9.32 1 93.81 54 THR B N 1
ATOM 3189 C CA . THR B 1 54 ? -11.523 6.852 8.805 1 93.81 54 THR B CA 1
ATOM 3190 C C . THR B 1 54 ? -12.453 5.902 8.047 1 93.81 54 THR B C 1
ATOM 3192 O O . THR B 1 54 ? -13.672 5.992 8.164 1 93.81 54 THR B O 1
ATOM 3195 N N . ILE B 1 55 ? -11.852 5.035 7.246 1 95.75 55 ILE B N 1
ATOM 3196 C CA . ILE B 1 55 ? -12.68 4.234 6.352 1 95.75 55 ILE B CA 1
ATOM 3197 C C . ILE B 1 55 ? -12.57 2.758 6.73 1 95.75 55 ILE B C 1
ATOM 3199 O O . ILE B 1 55 ? -12.336 1.904 5.875 1 95.75 55 ILE B O 1
ATOM 3203 N N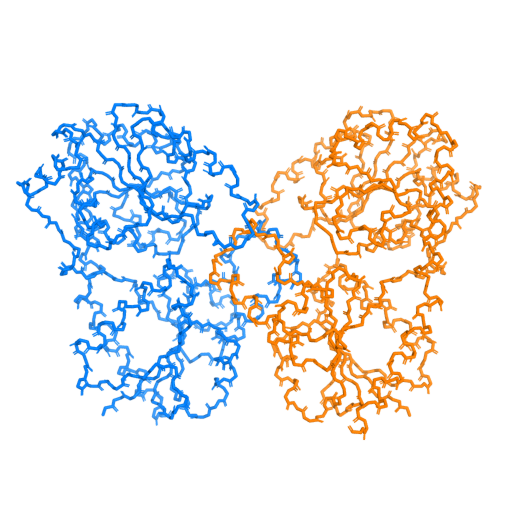 . ASP B 1 56 ? -12.984 2.482 7.953 1 94.31 56 ASP B N 1
ATOM 3204 C CA . ASP B 1 56 ? -13.016 1.129 8.5 1 94.31 56 ASP B CA 1
ATOM 3205 C C . ASP B 1 56 ? -14.078 0.28 7.801 1 94.31 56 ASP B C 1
ATOM 3207 O O . ASP B 1 56 ? -15.148 0.783 7.441 1 94.31 56 ASP B O 1
ATOM 3211 N N . PRO B 1 57 ? -13.789 -1.047 7.754 1 95.44 57 PRO B N 1
ATOM 3212 C CA . PRO B 1 57 ? -14.812 -1.922 7.168 1 95.44 57 PRO B CA 1
ATOM 3213 C C . PRO B 1 57 ? -16.125 -1.887 7.938 1 95.44 57 PRO B C 1
ATOM 3215 O O . PRO B 1 57 ? -17.203 -1.947 7.336 1 95.44 57 PRO B O 1
ATOM 3218 N N . LYS B 1 58 ? -16.062 -1.822 9.25 1 95.69 58 LYS B N 1
ATOM 3219 C CA . LYS B 1 58 ? -17.281 -1.713 10.047 1 95.69 58 LYS B CA 1
ATOM 3220 C C . LYS B 1 58 ? -18.031 -0.425 9.719 1 95.69 58 LYS B C 1
ATOM 3222 O O . LYS B 1 58 ? -19.266 -0.413 9.672 1 95.69 58 LYS B O 1
ATOM 3227 N N . PHE B 1 59 ? -17.25 0.664 9.547 1 97.75 59 PHE B N 1
ATOM 3228 C CA . PHE B 1 59 ? -17.875 1.922 9.148 1 97.75 59 PHE B CA 1
ATOM 3229 C C . PHE B 1 59 ? -18.516 1.795 7.77 1 97.75 59 PHE B C 1
ATOM 3231 O O . PHE B 1 59 ? -19.625 2.266 7.555 1 97.75 59 PHE B O 1
ATOM 3238 N N . TYR B 1 60 ? -17.812 1.144 6.852 1 97.88 60 TYR B N 1
ATOM 3239 C CA . TYR B 1 60 ? -18.344 0.922 5.512 1 97.88 60 TYR B CA 1
ATOM 3240 C C . TYR B 1 60 ? -19.688 0.227 5.566 1 97.88 60 TYR B C 1
ATOM 3242 O O . TYR B 1 60 ? -20.656 0.676 4.934 1 97.88 60 TYR B O 1
ATOM 3250 N N . LEU B 1 61 ? -19.797 -0.862 6.383 1 97 61 LEU B N 1
ATOM 3251 C CA . LEU B 1 61 ? -21.031 -1.617 6.523 1 97 61 LEU B CA 1
ATOM 3252 C C . LEU B 1 61 ? -22.141 -0.741 7.102 1 97 61 LEU B C 1
ATOM 3254 O O . LEU B 1 61 ? -23.297 -0.867 6.711 1 97 61 LEU B O 1
ATOM 3258 N N . SER B 1 62 ? -21.766 0.221 7.965 1 97.44 62 SER B N 1
ATOM 3259 C CA . SER B 1 62 ? -22.75 1.061 8.625 1 97.44 62 SER B CA 1
ATOM 3260 C C . SER B 1 62 ? -23.391 2.039 7.645 1 97.44 62 SER B C 1
ATOM 3262 O O . SER B 1 62 ? -24.484 2.555 7.895 1 97.44 62 SER B O 1
ATOM 3264 N N . THR B 1 63 ? -22.688 2.316 6.516 1 97.81 63 THR B N 1
ATOM 3265 C CA . THR B 1 63 ? -23.188 3.316 5.574 1 97.81 63 THR B CA 1
ATOM 3266 C C . THR B 1 63 ? -24.453 2.83 4.875 1 97.81 63 THR B C 1
ATOM 3268 O O . THR B 1 63 ? -25.156 3.617 4.242 1 97.81 63 THR B O 1
ATOM 3271 N N . PHE B 1 64 ? -24.766 1.566 5.008 1 97 64 PHE B N 1
ATOM 3272 C CA . PHE B 1 64 ? -25.938 1.023 4.34 1 97 64 PHE B CA 1
ATOM 3273 C C . PHE B 1 64 ? -27.172 1.143 5.227 1 97 64 PHE B C 1
ATOM 3275 O O . PHE B 1 64 ? -28.297 0.883 4.781 1 97 64 PHE B O 1
ATOM 3282 N N . SER B 1 65 ? -26.969 1.573 6.465 1 96.62 65 SER B N 1
ATOM 3283 C CA . SER B 1 65 ? -28.078 1.768 7.395 1 96.62 65 SER B CA 1
ATOM 3284 C C . SER B 1 65 ? -28.812 3.07 7.109 1 96.62 65 SER B C 1
ATOM 3286 O O . SER B 1 65 ? -28.188 4.094 6.816 1 96.62 65 SER B O 1
ATOM 3288 N N . LYS B 1 66 ? -30.062 3.082 7.312 1 95.25 66 LYS B N 1
ATOM 3289 C CA . LYS B 1 66 ? -30.891 4.273 7.145 1 95.25 66 LYS B CA 1
ATOM 3290 C C . LYS B 1 66 ? -30.766 5.199 8.352 1 95.25 66 LYS B C 1
ATOM 3292 O O . LYS B 1 66 ? -31.281 6.32 8.336 1 95.25 66 LYS B O 1
ATOM 3297 N N . LYS B 1 67 ? -30.047 4.781 9.328 1 96.88 67 LYS B N 1
ATOM 3298 C CA . LYS B 1 67 ? -29.906 5.543 10.57 1 96.88 67 LYS B CA 1
ATOM 3299 C C . LYS B 1 67 ? -28.766 6.543 10.484 1 96.88 67 LYS B C 1
ATOM 3301 O O . LYS B 1 67 ? -28.531 7.316 11.414 1 96.88 67 LYS B O 1
ATOM 3306 N N . ARG B 1 68 ? -28.078 6.621 9.383 1 97.69 68 ARG B N 1
ATOM 3307 C CA . ARG B 1 68 ? -26.812 7.352 9.312 1 97.69 68 ARG B CA 1
ATOM 3308 C C . ARG B 1 68 ? -27.047 8.812 8.945 1 97.69 68 ARG B C 1
ATOM 3310 O O . ARG B 1 68 ? -26.141 9.648 9.102 1 97.69 68 ARG B O 1
ATOM 3317 N N . GLY B 1 69 ? -28.312 9.188 8.523 1 97.5 69 GLY B N 1
ATOM 3318 C CA . GLY B 1 69 ? -28.516 10.547 8.039 1 97.5 69 GLY B CA 1
ATOM 3319 C C . GLY B 1 69 ? -27.609 10.914 6.887 1 97.5 69 GLY B C 1
ATOM 3320 O O . GLY B 1 69 ? -27.391 10.102 5.984 1 97.5 69 GLY B O 1
ATOM 3321 N N . ARG B 1 70 ? -27.203 12.234 6.867 1 98.38 70 ARG B N 1
ATOM 3322 C CA . ARG B 1 70 ? -26.25 12.695 5.863 1 98.38 70 ARG B CA 1
ATOM 3323 C C . ARG B 1 70 ? -24.844 12.133 6.133 1 98.38 70 ARG B C 1
ATOM 3325 O O . ARG B 1 70 ? -24.297 12.336 7.215 1 98.38 70 ARG B O 1
ATOM 3332 N N . LYS B 1 71 ? -24.328 11.438 5.207 1 98.5 71 LYS B N 1
ATOM 3333 C CA . LYS B 1 71 ? -23.016 10.812 5.379 1 98.5 71 LYS B CA 1
ATOM 3334 C C . LYS B 1 71 ? -21.906 11.703 4.836 1 98.5 71 LYS B C 1
ATOM 3336 O O . LYS B 1 71 ? -21.859 11.992 3.639 1 98.5 71 LYS B O 1
ATOM 3341 N N . ILE B 1 72 ? -21 12.086 5.738 1 98.75 72 ILE B N 1
ATOM 3342 C CA . ILE B 1 72 ? -19.859 12.93 5.391 1 98.75 72 ILE B CA 1
ATOM 3343 C C . ILE B 1 72 ? -18.562 12.117 5.52 1 98.75 72 ILE B C 1
ATOM 3345 O O . ILE B 1 72 ? -18.359 11.414 6.508 1 98.75 72 ILE B O 1
ATOM 3349 N N . GLY B 1 73 ? -17.75 12.18 4.492 1 98 73 GLY B N 1
ATOM 3350 C CA . GLY B 1 73 ? -16.453 11.508 4.543 1 98 73 GLY B CA 1
ATOM 3351 C C . GLY B 1 73 ? -15.281 12.469 4.512 1 98 73 GLY B C 1
ATOM 3352 O O . GLY B 1 73 ? -15.266 13.414 3.719 1 98 73 GLY B O 1
ATOM 3353 N N . PHE B 1 74 ? -14.398 12.203 5.422 1 94.94 74 PHE B N 1
ATOM 3354 C CA . PHE B 1 74 ? -13.141 12.945 5.406 1 94.94 74 PHE B CA 1
ATOM 3355 C C . PHE B 1 74 ? -12.109 12.227 4.551 1 94.94 74 PHE B C 1
ATOM 3357 O O . PHE B 1 74 ? -11.867 11.031 4.723 1 94.94 74 PHE B O 1
ATOM 3364 N N . VAL B 1 75 ? -11.484 12.914 3.613 1 93.88 75 VAL B N 1
ATOM 3365 C CA . VAL B 1 75 ? -10.562 12.305 2.664 1 93.88 75 VAL B CA 1
ATOM 3366 C C . VAL B 1 75 ? -9.125 12.523 3.127 1 93.88 75 VAL B C 1
ATOM 3368 O O . VAL B 1 75 ? -8.633 13.656 3.117 1 93.88 75 VAL B O 1
ATOM 3371 N N . HIS B 1 76 ? -8.492 11.422 3.418 1 86.62 76 HIS B N 1
ATOM 3372 C CA . HIS B 1 76 ? -7.109 11.508 3.869 1 86.62 76 HIS B CA 1
ATOM 3373 C C . HIS B 1 76 ? -6.137 11.211 2.73 1 86.62 76 HIS B C 1
ATOM 3375 O O . HIS B 1 76 ? -4.953 11.547 2.812 1 86.62 76 HIS B O 1
ATOM 3381 N N . PHE B 1 77 ? -6.551 10.555 1.804 1 86.5 77 PHE B N 1
ATOM 3382 C CA . PHE B 1 77 ? -5.746 10.234 0.631 1 86.5 77 PHE B CA 1
ATOM 3383 C C . PHE B 1 77 ? -6.637 9.883 -0.556 1 86.5 77 PHE B C 1
ATOM 3385 O O . PHE B 1 77 ? -7.816 9.57 -0.383 1 86.5 77 PHE B O 1
ATOM 3392 N N . VAL B 1 78 ? -6.09 10.086 -1.688 1 89.69 78 VAL B N 1
ATOM 3393 C CA . VAL B 1 78 ? -6.699 9.648 -2.938 1 89.69 78 VAL B CA 1
ATOM 3394 C C . VAL B 1 78 ? -5.785 8.641 -3.635 1 89.69 78 VAL B C 1
ATOM 3396 O O . VAL B 1 78 ? -4.57 8.844 -3.705 1 89.69 78 VAL B O 1
ATOM 3399 N N . PRO B 1 79 ? -6.332 7.551 -4.109 1 87 79 PRO B N 1
ATOM 3400 C CA . PRO B 1 79 ? -5.516 6.484 -4.695 1 87 79 PRO B CA 1
ATOM 3401 C C . PRO B 1 79 ? -4.477 7.016 -5.68 1 87 79 PRO B C 1
ATOM 3403 O O . PRO B 1 79 ? -3.314 6.598 -5.641 1 87 79 PRO B O 1
ATOM 3406 N N . SER B 1 80 ? -4.836 7.957 -6.445 1 82.31 80 SER B N 1
ATOM 3407 C CA . SER B 1 80 ? -3.941 8.469 -7.477 1 82.31 80 SER B CA 1
ATOM 3408 C C . SER B 1 80 ? -2.803 9.281 -6.871 1 82.31 80 SER B C 1
ATOM 3410 O O . SER B 1 80 ? -1.815 9.578 -7.547 1 82.31 80 SER B O 1
ATOM 3412 N N . THR B 1 81 ? -2.967 9.633 -5.621 1 76.81 81 THR B N 1
ATOM 3413 C CA . THR B 1 81 ? -1.939 10.445 -4.984 1 76.81 81 THR B CA 1
ATOM 3414 C C . THR B 1 81 ? -0.922 9.57 -4.262 1 76.81 81 THR B C 1
ATOM 3416 O O . THR B 1 81 ? 0.107 10.062 -3.791 1 76.81 81 THR B O 1
ATOM 3419 N N . LEU B 1 82 ? -1.24 8.328 -4.094 1 75.88 82 LEU B N 1
ATOM 3420 C CA . LEU B 1 82 ? -0.306 7.398 -3.469 1 75.88 82 LEU B CA 1
ATOM 3421 C C . LEU B 1 82 ? 0.857 7.086 -4.402 1 75.88 82 LEU B C 1
ATOM 3423 O O . LEU B 1 82 ? 0.671 6.977 -5.617 1 75.88 82 LEU B O 1
ATOM 3427 N N . ASP B 1 83 ? 2.01 7.039 -3.75 1 65.06 83 ASP B N 1
ATOM 3428 C CA . ASP B 1 83 ? 3.221 6.805 -4.527 1 65.06 83 ASP B CA 1
ATOM 3429 C C . ASP B 1 83 ? 3.102 5.531 -5.359 1 65.06 83 ASP B C 1
ATOM 3431 O O . ASP B 1 83 ? 2.844 4.453 -4.82 1 65.06 83 ASP B O 1
ATOM 3435 N N . ALA B 1 84 ? 3.225 5.723 -6.605 1 55.78 84 ALA B N 1
ATOM 3436 C CA . ALA B 1 84 ? 3.115 4.617 -7.551 1 55.78 84 ALA B CA 1
ATOM 3437 C C . ALA B 1 84 ? 4.297 3.66 -7.418 1 55.78 84 ALA B C 1
ATOM 3439 O O . ALA B 1 84 ? 4.219 2.502 -7.832 1 55.78 84 ALA B O 1
ATOM 3440 N N . SER B 1 85 ? 5.328 4.359 -6.93 1 51.25 85 SER B N 1
ATOM 3441 C CA . SER B 1 85 ? 6.52 3.523 -6.828 1 51.25 85 SER B CA 1
ATOM 3442 C C . SER B 1 85 ? 6.402 2.537 -5.668 1 51.25 85 SER B C 1
ATOM 3444 O O . SER B 1 85 ? 7.293 1.71 -5.461 1 51.25 85 SER B O 1
ATOM 3446 N N . LEU B 1 86 ? 5.246 2.627 -5.07 1 56.75 86 LEU B N 1
ATOM 3447 C CA . LEU B 1 86 ? 5.012 1.754 -3.928 1 56.75 86 LEU B CA 1
ATOM 3448 C C . LEU B 1 86 ? 5.168 0.289 -4.32 1 56.75 86 LEU B C 1
ATOM 3450 O O . LEU B 1 86 ? 4.715 -0.124 -5.391 1 56.75 86 LEU B O 1
ATOM 3454 N N . LYS B 1 87 ? 6.043 -0.355 -3.637 1 63 87 LYS B N 1
ATOM 3455 C CA . LYS B 1 87 ? 6.41 -1.76 -3.795 1 63 87 LYS B CA 1
ATOM 3456 C C . LYS B 1 87 ? 5.285 -2.678 -3.328 1 63 87 LYS B C 1
ATOM 3458 O O . LYS B 1 87 ? 5.539 -3.77 -2.814 1 63 87 LYS B O 1
ATOM 3463 N N . LEU B 1 88 ? 4.016 -2.152 -3.404 1 71.81 88 LEU B N 1
ATOM 3464 C CA . LEU B 1 88 ? 2.893 -3.016 -3.057 1 71.81 88 LEU B CA 1
ATOM 3465 C C . LEU B 1 88 ? 2.596 -4 -4.184 1 71.81 88 LEU B C 1
ATOM 3467 O O . LEU B 1 88 ? 2.652 -3.637 -5.363 1 71.81 88 LEU B O 1
ATOM 3471 N N . PRO B 1 89 ? 2.344 -5.258 -3.781 1 75.81 89 PRO B N 1
ATOM 3472 C CA . PRO B 1 89 ? 1.806 -6.141 -4.816 1 75.81 89 PRO B CA 1
ATOM 3473 C C . PRO B 1 89 ? 0.584 -5.551 -5.52 1 75.81 89 PRO B C 1
ATOM 3475 O O . PRO B 1 89 ? -0.237 -4.887 -4.883 1 75.81 89 PRO B O 1
ATOM 3478 N N . ARG B 1 90 ? 0.502 -5.691 -6.746 1 78.56 90 ARG B N 1
ATOM 3479 C CA . ARG B 1 90 ? -0.544 -5.094 -7.566 1 78.56 90 ARG B CA 1
ATOM 3480 C C . ARG B 1 90 ? -1.928 -5.406 -7.008 1 78.56 90 ARG B C 1
ATOM 3482 O O . ARG B 1 90 ? -2.812 -4.551 -7.012 1 78.56 90 ARG B O 1
ATOM 3489 N N . VAL B 1 91 ? -2.092 -6.633 -6.582 1 82.5 91 VAL B N 1
ATOM 3490 C CA . VAL B 1 91 ? -3.396 -7.043 -6.07 1 82.5 91 VAL B CA 1
ATOM 3491 C C . VAL B 1 91 ? -3.73 -6.246 -4.812 1 82.5 91 VAL B C 1
ATOM 3493 O O . VAL B 1 91 ? -4.887 -5.871 -4.594 1 82.5 91 VAL B O 1
ATOM 3496 N N . ALA B 1 92 ? -2.791 -6.062 -3.996 1 86.19 92 ALA B N 1
ATOM 3497 C CA . ALA B 1 92 ? -3.002 -5.281 -2.779 1 86.19 92 ALA B CA 1
ATOM 3498 C C . ALA B 1 92 ? -3.334 -3.828 -3.111 1 86.19 92 ALA B C 1
ATOM 3500 O O . ALA B 1 92 ? -4.254 -3.246 -2.527 1 86.19 92 ALA B O 1
ATOM 3501 N N . ARG B 1 93 ? -2.57 -3.225 -4.02 1 85.44 93 ARG B N 1
ATOM 3502 C CA . ARG B 1 93 ? -2.828 -1.854 -4.449 1 85.44 93 ARG B CA 1
ATOM 3503 C C . ARG B 1 93 ? -4.23 -1.72 -5.035 1 85.44 93 ARG B C 1
ATOM 3505 O O . ARG B 1 93 ? -4.965 -0.791 -4.691 1 85.44 93 ARG B O 1
ATOM 3512 N N . TRP B 1 94 ? -4.531 -2.623 -5.859 1 87.44 94 TRP B N 1
ATOM 3513 C CA . TRP B 1 94 ? -5.848 -2.639 -6.484 1 87.44 94 TRP B CA 1
ATOM 3514 C C . TRP B 1 94 ? -6.949 -2.723 -5.434 1 87.44 94 TRP B C 1
ATOM 3516 O O . TRP B 1 94 ? -7.949 -2.008 -5.516 1 87.44 94 TRP B O 1
ATOM 3526 N N . THR B 1 95 ? -6.777 -3.561 -4.469 1 91.19 95 THR B N 1
ATOM 3527 C CA . THR B 1 95 ? -7.734 -3.738 -3.383 1 91.19 95 THR B CA 1
ATOM 3528 C C . THR B 1 95 ? -7.914 -2.438 -2.605 1 91.19 95 THR B C 1
ATOM 3530 O O . THR B 1 95 ? -9.047 -2.014 -2.348 1 91.19 95 THR B O 1
ATOM 3533 N N . LEU B 1 96 ? -6.816 -1.845 -2.285 1 91.69 96 LEU B N 1
ATOM 3534 C CA . LEU B 1 96 ? -6.863 -0.586 -1.549 1 91.69 96 LEU B CA 1
ATOM 3535 C C . LEU B 1 96 ? -7.633 0.472 -2.33 1 91.69 96 LEU B C 1
ATOM 3537 O O . LEU B 1 96 ? -8.508 1.141 -1.778 1 91.69 96 LEU B O 1
ATOM 3541 N N . ASP B 1 97 ? -7.312 0.621 -3.598 1 91.75 97 ASP B N 1
ATOM 3542 C CA . ASP B 1 97 ? -7.953 1.618 -4.453 1 91.75 97 ASP B CA 1
ATOM 3543 C C . ASP B 1 97 ? -9.453 1.376 -4.547 1 91.75 97 ASP B C 1
ATOM 3545 O O . ASP B 1 97 ? -10.25 2.299 -4.359 1 91.75 97 ASP B O 1
ATOM 3549 N N . LYS B 1 98 ? -9.82 0.156 -4.805 1 93.88 98 LYS B N 1
ATOM 3550 C CA . LYS B 1 98 ? -11.227 -0.192 -4.98 1 93.88 98 LYS B CA 1
ATOM 3551 C C . LYS B 1 98 ? -12.016 0.042 -3.693 1 93.88 98 LYS B C 1
ATOM 3553 O O . LYS B 1 98 ? -13.117 0.583 -3.727 1 93.88 98 LYS B O 1
ATOM 3558 N N . TYR B 1 99 ? -11.414 -0.365 -2.598 1 96.75 99 TYR B N 1
ATOM 3559 C CA . TYR B 1 99 ? -12.102 -0.195 -1.32 1 96.75 99 TYR B CA 1
ATOM 3560 C C . TYR B 1 99 ? -12.25 1.281 -0.976 1 96.75 99 TYR B C 1
ATOM 3562 O O . TYR B 1 99 ? -13.328 1.724 -0.573 1 96.75 99 TYR B O 1
ATOM 3570 N N . THR B 1 100 ? -11.18 2.002 -1.123 1 96.81 100 THR B N 1
ATOM 3571 C CA . THR B 1 100 ? -11.203 3.426 -0.812 1 96.81 100 THR B CA 1
ATOM 3572 C C . THR B 1 100 ? -12.273 4.141 -1.627 1 96.81 100 THR B C 1
ATOM 3574 O O . THR B 1 100 ? -13.094 4.879 -1.074 1 96.81 100 THR B O 1
ATOM 3577 N N . LEU B 1 101 ? -12.344 3.84 -2.914 1 96.69 101 LEU B N 1
ATOM 3578 C CA . LEU B 1 101 ? -13.289 4.5 -3.801 1 96.69 101 LEU B CA 1
ATOM 3579 C C . LEU B 1 101 ? -14.719 4.066 -3.486 1 96.69 101 LEU B C 1
ATOM 3581 O O . LEU B 1 101 ? -15.648 4.879 -3.537 1 96.69 101 LEU B O 1
ATOM 3585 N N . ALA B 1 102 ? -14.883 2.785 -3.168 1 97.38 102 ALA B N 1
ATOM 3586 C CA . ALA B 1 102 ? -16.203 2.307 -2.777 1 97.38 102 ALA B CA 1
ATOM 3587 C C . ALA B 1 102 ? -16.719 3.061 -1.555 1 97.38 102 ALA B C 1
ATOM 3589 O O . ALA B 1 102 ? -17.891 3.436 -1.498 1 97.38 102 ALA B O 1
ATOM 3590 N N . PHE B 1 103 ? -15.805 3.281 -0.604 1 98.06 103 PHE B N 1
ATOM 3591 C CA . PHE B 1 103 ? -16.188 4.008 0.604 1 98.06 103 PHE B CA 1
ATOM 3592 C C . PHE B 1 103 ? -16.547 5.453 0.278 1 98.06 103 PHE B C 1
ATOM 3594 O O . PHE B 1 103 ? -17.594 5.941 0.692 1 98.06 103 PHE B O 1
ATOM 3601 N N . TYR B 1 104 ? -15.688 6.141 -0.489 1 98.19 104 TYR B N 1
ATOM 3602 C CA . TYR B 1 104 ? -15.898 7.543 -0.83 1 98.19 104 TYR B CA 1
ATOM 3603 C C . TYR B 1 104 ? -17.203 7.723 -1.6 1 98.19 104 TYR B C 1
ATOM 3605 O O . TYR B 1 104 ? -17.938 8.688 -1.373 1 98.19 104 TYR B O 1
ATOM 3613 N N . LYS B 1 105 ? -17.516 6.742 -2.436 1 97.69 105 LYS B N 1
ATOM 3614 C CA . LYS B 1 105 ? -18.703 6.855 -3.275 1 97.69 105 LYS B CA 1
ATOM 3615 C C . LYS B 1 105 ? -19.984 6.652 -2.457 1 97.69 105 LYS B C 1
ATOM 3617 O O . LYS B 1 105 ? -21.078 7.02 -2.896 1 97.69 105 LYS B O 1
ATOM 3622 N N . ARG B 1 106 ? -19.875 6.086 -1.239 1 97.44 106 ARG B N 1
ATOM 3623 C CA . ARG B 1 106 ? -21.016 5.891 -0.349 1 97.44 106 ARG B CA 1
ATOM 3624 C C . ARG B 1 106 ? -21.344 7.18 0.395 1 97.44 106 ARG B C 1
ATOM 3626 O O . ARG B 1 106 ? -22.422 7.285 1.008 1 97.44 106 ARG B O 1
ATOM 3633 N N . MET B 1 107 ? -20.469 8.164 0.383 1 98.38 107 MET B N 1
ATOM 3634 C CA . MET B 1 107 ? -20.688 9.414 1.105 1 98.38 107 MET B CA 1
ATOM 3635 C C . MET B 1 107 ? -21.594 10.352 0.31 1 98.38 107 MET B C 1
ATOM 3637 O O . MET B 1 107 ? -21.562 10.352 -0.922 1 98.38 107 MET B O 1
ATOM 3641 N N . ASP B 1 108 ? -22.359 11.078 1.06 1 98.25 108 ASP B N 1
ATOM 3642 C CA . ASP B 1 108 ? -23.156 12.133 0.439 1 98.25 108 ASP B CA 1
ATOM 3643 C C . ASP B 1 108 ? -22.312 13.367 0.155 1 98.25 108 ASP B C 1
ATOM 3645 O O . ASP B 1 108 ? -22.562 14.109 -0.796 1 98.25 108 ASP B O 1
ATOM 3649 N N . GLN B 1 109 ? -21.359 13.602 0.955 1 98.44 109 GLN B N 1
ATOM 3650 C CA . GLN B 1 109 ? -20.422 14.711 0.844 1 98.44 109 GLN B CA 1
ATOM 3651 C C . GLN B 1 109 ? -19.031 14.297 1.327 1 98.44 109 GLN B C 1
ATOM 3653 O O . GLN B 1 109 ? -18.906 13.602 2.336 1 98.44 109 GLN B O 1
ATOM 3658 N N . LEU B 1 110 ? -18.047 14.727 0.598 1 98.62 110 LEU B N 1
ATOM 3659 C CA . LEU B 1 110 ? -16.656 14.539 1.003 1 98.62 110 LEU B CA 1
ATOM 3660 C C . LEU B 1 110 ? -16.031 15.867 1.401 1 98.62 110 LEU B C 1
ATOM 3662 O O . LEU B 1 110 ? -16.312 16.906 0.793 1 98.62 110 LEU B O 1
ATOM 3666 N N . VAL B 1 111 ? -15.242 15.797 2.473 1 97.75 111 VAL B N 1
ATOM 3667 C CA . VAL B 1 111 ? -14.445 16.953 2.875 1 97.75 111 VAL B CA 1
ATOM 3668 C C . VAL B 1 111 ? -12.969 16.688 2.596 1 97.75 111 VAL B C 1
ATOM 3670 O O . VAL B 1 111 ? -12.422 15.688 3.043 1 97.75 111 VAL B O 1
ATOM 3673 N N . VAL B 1 112 ? -12.336 17.562 1.813 1 95.94 112 VAL B N 1
ATOM 3674 C CA . VAL B 1 112 ? -10.906 17.469 1.529 1 95.94 112 VAL B CA 1
ATOM 3675 C C . VAL B 1 112 ? -10.172 18.625 2.197 1 95.94 112 VAL B C 1
ATOM 3677 O O . VAL B 1 112 ? -10.719 19.719 2.324 1 95.94 112 VAL B O 1
ATOM 3680 N N . VAL B 1 113 ? -8.953 18.328 2.586 1 92 113 VAL B N 1
ATOM 3681 C CA . VAL B 1 113 ? -8.172 19.375 3.236 1 92 113 VAL B CA 1
ATOM 3682 C C . VAL B 1 113 ? -7.254 20.047 2.217 1 92 113 VAL B C 1
ATOM 3684 O O . VAL B 1 113 ? -6.582 21.031 2.529 1 92 113 VAL B O 1
ATOM 3687 N N . ASN B 1 114 ? -7.168 19.484 1.043 1 92.81 114 ASN B N 1
ATOM 3688 C CA . ASN B 1 114 ? -6.391 19.984 -0.08 1 92.81 114 ASN B CA 1
ATOM 3689 C C . ASN B 1 114 ? -7.23 20.094 -1.35 1 92.81 114 ASN B C 1
ATOM 3691 O O . ASN B 1 114 ? -7.746 19.078 -1.834 1 92.81 114 ASN B O 1
ATOM 3695 N N . PRO B 1 115 ? -7.402 21.328 -1.85 1 93.75 115 PRO B N 1
ATOM 3696 C CA . PRO B 1 115 ? -8.266 21.5 -3.021 1 93.75 115 PRO B CA 1
ATOM 3697 C C . PRO B 1 115 ? -7.77 20.719 -4.238 1 93.75 115 PRO B C 1
ATOM 3699 O O . PRO B 1 115 ? -8.539 20.438 -5.156 1 93.75 115 PRO B O 1
ATOM 3702 N N . ASN B 1 116 ? -6.543 20.297 -4.238 1 91.31 116 ASN B N 1
ATOM 3703 C CA . ASN B 1 116 ? -5.98 19.516 -5.34 1 91.31 116 ASN B CA 1
ATOM 3704 C C . ASN B 1 116 ? -6.637 18.141 -5.457 1 91.31 116 ASN B C 1
ATOM 3706 O O . ASN B 1 116 ? -6.504 17.469 -6.48 1 91.31 116 ASN B O 1
ATOM 3710 N N . PHE B 1 117 ? -7.344 17.75 -4.426 1 92.81 117 PHE B N 1
ATOM 3711 C CA . PHE B 1 117 ? -7.988 16.453 -4.43 1 92.81 117 PHE B CA 1
ATOM 3712 C C . PHE B 1 117 ? -9.281 16.484 -5.234 1 92.81 117 PHE B C 1
ATOM 3714 O O . PHE B 1 117 ? -9.781 15.445 -5.676 1 92.81 117 PHE B O 1
ATOM 3721 N N . ILE B 1 118 ? -9.828 17.672 -5.426 1 95.75 118 ILE B N 1
ATOM 3722 C CA . ILE B 1 118 ? -11.156 17.797 -6.004 1 95.75 118 ILE B CA 1
ATOM 3723 C C . ILE B 1 118 ? -11.148 17.266 -7.438 1 95.75 118 ILE B C 1
ATOM 3725 O O . ILE B 1 118 ? -11.906 16.359 -7.777 1 95.75 118 ILE B O 1
ATOM 3729 N N . PRO B 1 119 ? -10.195 17.719 -8.312 1 95.06 119 PRO B N 1
ATOM 3730 C CA . PRO B 1 119 ? -10.188 17.172 -9.672 1 95.06 119 PRO B CA 1
ATOM 3731 C C . PRO B 1 119 ? -9.859 15.688 -9.711 1 95.06 119 PRO B C 1
ATOM 3733 O O . PRO B 1 119 ? -10.344 14.961 -10.586 1 95.06 119 PRO B O 1
ATOM 3736 N N . LYS B 1 120 ? -9.102 15.234 -8.789 1 93.25 120 LYS B N 1
ATOM 3737 C CA . LYS B 1 120 ? -8.734 13.82 -8.742 1 93.25 120 LYS B CA 1
ATOM 3738 C C . LYS B 1 120 ? -9.938 12.953 -8.391 1 93.25 120 LYS B C 1
ATOM 3740 O O . LYS B 1 120 ? -10.148 11.898 -8.992 1 93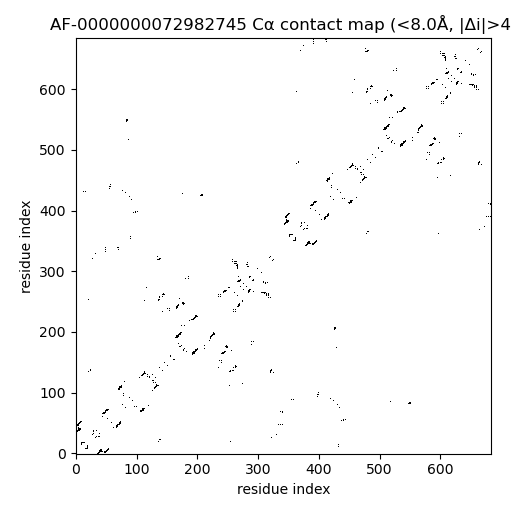.25 120 LYS B O 1
ATOM 3745 N N . LEU B 1 121 ? -10.695 13.391 -7.43 1 96.75 121 LEU B N 1
ATOM 3746 C CA . LEU B 1 121 ? -11.914 12.68 -7.055 1 96.75 121 LEU B CA 1
ATOM 3747 C C . LEU B 1 121 ? -12.938 12.711 -8.188 1 96.75 121 LEU B C 1
ATOM 3749 O O . LEU B 1 121 ? -13.625 11.719 -8.438 1 96.75 121 LEU B O 1
ATOM 3753 N N . GLU B 1 122 ? -12.992 13.836 -8.922 1 97.25 122 GLU B N 1
ATOM 3754 C CA . GLU B 1 122 ? -13.867 13.945 -10.078 1 97.25 122 GLU B CA 1
ATOM 3755 C C . GLU B 1 122 ? -13.492 12.922 -11.156 1 97.25 122 GLU B C 1
ATOM 3757 O O . GLU B 1 122 ? -14.367 12.32 -11.773 1 97.25 122 GLU B O 1
ATOM 3762 N N . ALA B 1 123 ? -12.25 12.734 -11.312 1 95.44 123 ALA B N 1
ATOM 3763 C CA . ALA B 1 123 ? -11.75 11.789 -12.305 1 95.44 123 ALA B CA 1
ATOM 3764 C C . ALA B 1 123 ? -12.18 10.359 -11.969 1 95.44 123 ALA B C 1
ATOM 3766 O O . ALA B 1 123 ? -12.258 9.5 -12.844 1 95.44 123 ALA B O 1
ATOM 3767 N N . TYR B 1 124 ? -12.453 10.117 -10.695 1 95.38 124 TYR B N 1
ATOM 3768 C CA . TYR B 1 124 ? -12.891 8.797 -10.258 1 95.38 124 TYR B CA 1
ATOM 3769 C C . TYR B 1 124 ? -14.406 8.68 -10.289 1 95.38 124 TYR B C 1
ATOM 3771 O O . TYR B 1 124 ? -14.977 7.703 -9.805 1 95.38 124 TYR B O 1
ATOM 3779 N N . GLY B 1 125 ? -15.102 9.727 -10.75 1 96.69 125 GLY B N 1
ATOM 3780 C CA . GLY B 1 125 ? -16.547 9.68 -10.922 1 96.69 125 GLY B CA 1
ATOM 3781 C C . GLY B 1 125 ? -17.297 10.266 -9.75 1 96.69 125 GLY B C 1
ATOM 3782 O O . GLY B 1 125 ? -18.516 10.07 -9.625 1 96.69 125 GLY B O 1
ATOM 3783 N N . ILE B 1 126 ? -16.641 10.945 -8.852 1 97.5 126 ILE B N 1
ATOM 3784 C CA . ILE B 1 126 ? -17.297 11.648 -7.75 1 97.5 126 ILE B CA 1
ATOM 3785 C C . ILE B 1 126 ? -17.531 13.102 -8.141 1 97.5 126 ILE B C 1
ATOM 3787 O O . ILE B 1 126 ? -16.594 13.859 -8.359 1 97.5 126 ILE B O 1
ATOM 3791 N N . SER B 1 127 ? -18.75 13.445 -8.203 1 97.19 127 SER B N 1
ATOM 3792 C CA . SER B 1 127 ? -19.125 14.773 -8.672 1 97.19 127 SER B CA 1
ATOM 3793 C C . SER B 1 127 ? -18.484 15.859 -7.812 1 97.19 127 SER B C 1
ATOM 3795 O O . SER B 1 127 ? -18.406 15.727 -6.59 1 97.19 127 SER B O 1
ATOM 3797 N N . ARG B 1 128 ? -18.125 16.953 -8.438 1 96.5 128 ARG B N 1
ATOM 3798 C CA . ARG B 1 128 ? -17.484 18.078 -7.75 1 96.5 128 ARG B CA 1
ATOM 3799 C C . ARG B 1 128 ? -18.406 18.641 -6.672 1 96.5 128 ARG B C 1
ATOM 3801 O O . ARG B 1 128 ? -17.938 19.094 -5.621 1 96.5 128 ARG B O 1
ATOM 3808 N N . ASP B 1 129 ? -19.703 18.625 -6.891 1 96.31 129 ASP B N 1
ATOM 3809 C CA . ASP B 1 129 ? -20.672 19.188 -5.953 1 96.31 129 ASP B CA 1
ATOM 3810 C C . ASP B 1 129 ? -20.703 18.375 -4.66 1 96.31 129 ASP B C 1
ATOM 3812 O O . ASP B 1 129 ? -21.234 18.828 -3.645 1 96.31 129 ASP B O 1
ATOM 3816 N N . LYS B 1 130 ? -20.094 17.188 -4.664 1 97.5 130 LYS B N 1
ATOM 3817 C CA . LYS B 1 130 ? -20.062 16.328 -3.492 1 97.5 130 LYS B CA 1
ATOM 3818 C C . LYS B 1 130 ? -18.75 16.469 -2.729 1 97.5 130 LYS B C 1
ATOM 3820 O O . LYS B 1 130 ? -18.469 15.711 -1.803 1 97.5 130 LYS B O 1
ATOM 3825 N N . VAL B 1 131 ? -17.953 17.406 -3.125 1 98.31 131 VAL B N 1
ATOM 3826 C CA . VAL B 1 131 ? -16.656 17.578 -2.48 1 98.31 131 VAL B CA 1
ATOM 3827 C C . VAL B 1 131 ? -16.5 19.016 -1.984 1 98.31 131 VAL B C 1
ATOM 3829 O O . VAL B 1 131 ? -16.672 19.953 -2.75 1 98.31 131 VAL B O 1
ATOM 3832 N N . THR B 1 132 ? -16.266 19.156 -0.723 1 97.88 132 THR B N 1
ATOM 3833 C CA . THR B 1 132 ? -16.062 20.469 -0.106 1 97.88 132 THR B CA 1
ATOM 3834 C C . THR B 1 132 ? -14.641 20.578 0.45 1 97.88 132 THR B C 1
ATOM 3836 O O . THR B 1 132 ? -14.141 19.656 1.093 1 97.88 132 THR B O 1
ATOM 3839 N N . TYR B 1 133 ? -14.031 21.703 0.122 1 96.5 133 TYR B N 1
ATOM 3840 C CA . TYR B 1 133 ? -12.719 22 0.684 1 96.5 133 TYR B CA 1
ATOM 3841 C C . TYR B 1 133 ? -12.844 22.734 2.006 1 96.5 133 TYR B C 1
ATOM 3843 O O . TYR B 1 133 ? -13.398 23.844 2.057 1 96.5 133 TYR B O 1
ATOM 3851 N N . ILE B 1 134 ? -12.43 22.125 3.102 1 95.81 134 ILE B N 1
ATOM 3852 C CA . ILE B 1 134 ? -12.234 22.766 4.398 1 95.81 134 ILE B CA 1
ATOM 3853 C C . ILE B 1 134 ? -10.828 22.484 4.914 1 95.81 134 ILE B C 1
ATOM 3855 O O . ILE B 1 134 ? -10.523 21.359 5.309 1 95.81 134 ILE B O 1
ATOM 3859 N N . PRO B 1 135 ? -9.938 23.453 4.902 1 94.12 135 PRO B N 1
ATOM 3860 C CA . PRO B 1 135 ? -8.547 23.203 5.293 1 94.12 135 PRO B CA 1
ATOM 3861 C C . PRO B 1 135 ? -8.398 22.859 6.773 1 94.12 135 PRO B C 1
ATOM 3863 O O . PRO B 1 135 ? -9.32 23.109 7.562 1 94.12 135 PRO B O 1
ATOM 3866 N N . ASN B 1 136 ? -7.246 22.297 7.109 1 91.81 136 ASN B N 1
ATOM 3867 C CA . ASN B 1 136 ? -6.883 22.141 8.516 1 91.81 136 ASN B CA 1
ATOM 3868 C C . ASN B 1 136 ? -6.668 23.484 9.195 1 91.81 136 ASN B C 1
ATOM 3870 O O . ASN B 1 136 ? -6.504 24.5 8.516 1 91.81 136 ASN B O 1
ATOM 3874 N N . PHE B 1 137 ? -6.77 23.453 10.406 1 92.75 137 PHE B N 1
ATOM 3875 C CA . PHE B 1 137 ? -6.574 24.672 11.18 1 92.75 137 PHE B CA 1
ATOM 3876 C C . PHE B 1 137 ? -5.793 24.391 12.461 1 92.75 137 PHE B C 1
ATOM 3878 O O . PHE B 1 137 ? -5.664 23.234 12.867 1 92.75 137 PHE B O 1
ATOM 3885 N N . VAL B 1 138 ? -5.227 25.375 12.953 1 89.25 138 VAL B N 1
ATOM 3886 C CA . VAL B 1 138 ? -4.512 25.328 14.227 1 89.25 138 VAL B CA 1
ATOM 3887 C C . VAL B 1 138 ? -5.035 26.406 15.164 1 89.25 138 VAL B C 1
ATOM 3889 O O . VAL B 1 138 ? -5.301 27.531 14.734 1 89.25 138 VAL B O 1
ATOM 3892 N N . SER B 1 139 ? -5.211 25.984 16.422 1 87.06 139 SER B N 1
ATOM 3893 C CA . SER B 1 139 ? -5.656 26.969 17.406 1 87.06 139 SER B CA 1
ATOM 3894 C C . SER B 1 139 ? -4.555 27.969 17.734 1 87.06 139 SER B C 1
ATOM 3896 O O . SER B 1 139 ? -3.486 27.594 18.219 1 87.06 139 SER B O 1
ATOM 3898 N N . GLN B 1 140 ? -4.887 29.203 17.625 1 88.44 140 GLN B N 1
ATOM 3899 C CA . GLN B 1 140 ? -3.91 30.234 17.938 1 88.44 140 GLN B CA 1
ATOM 3900 C C . GLN B 1 140 ? -3.867 30.531 19.438 1 88.44 140 GLN B C 1
ATOM 3902 O O . GLN B 1 140 ? -2.979 31.234 19.906 1 88.44 140 GLN B O 1
ATOM 3907 N N . ARG B 1 141 ? -4.793 29.938 20.094 1 86.38 141 ARG B N 1
ATOM 3908 C CA . ARG B 1 141 ? -4.715 29.984 21.547 1 86.38 141 ARG B CA 1
ATOM 3909 C C . ARG B 1 141 ? -3.539 29.172 22.062 1 86.38 141 ARG B C 1
ATOM 3911 O O . ARG B 1 141 ? -2.922 29.531 23.078 1 86.38 141 ARG B O 1
ATOM 3918 N N . THR B 1 142 ? -3.293 28.156 21.328 1 87.56 142 THR B N 1
ATOM 3919 C CA . THR B 1 142 ? -2.217 27.25 21.719 1 87.56 142 THR B CA 1
ATOM 3920 C C . THR B 1 142 ? -0.922 27.609 21 1 87.56 142 THR B C 1
ATOM 3922 O O . THR B 1 142 ? 0.134 27.719 21.625 1 87.56 142 THR B O 1
ATOM 3925 N N . PHE B 1 143 ? -1.026 27.797 19.719 1 92.69 143 PHE B N 1
ATOM 3926 C CA . PHE B 1 143 ? 0.132 28.141 18.906 1 92.69 143 PHE B CA 1
ATOM 3927 C C . PHE B 1 143 ? 0.116 29.625 18.547 1 92.69 143 PHE B C 1
ATOM 3929 O O . PHE B 1 143 ? -0.721 30.062 17.75 1 92.69 143 PHE B O 1
ATOM 3936 N N . HIS B 1 144 ? 0.97 30.344 19.094 1 94.88 144 HIS B N 1
ATOM 3937 C CA . HIS B 1 144 ? 1.08 31.766 18.844 1 94.88 144 HIS B CA 1
ATOM 3938 C C . HIS B 1 144 ? 2.486 32.281 19.141 1 94.88 144 HIS B C 1
ATOM 3940 O O . HIS B 1 144 ? 3.227 31.656 19.906 1 94.88 144 HIS B O 1
ATOM 3946 N N . PRO B 1 145 ? 2.826 33.406 18.5 1 96.75 145 PRO B N 1
ATOM 3947 C CA . PRO B 1 145 ? 4.148 33.969 18.781 1 96.75 145 PRO B CA 1
ATOM 3948 C C . PRO B 1 145 ? 4.301 34.406 20.234 1 96.75 145 PRO B C 1
ATOM 3950 O O . PRO B 1 145 ? 3.318 34.812 20.875 1 96.75 145 PRO B O 1
ATOM 3953 N N . VAL B 1 146 ? 5.488 34.312 20.719 1 96.38 146 VAL B N 1
ATOM 3954 C CA . VAL B 1 146 ? 5.809 34.812 22.062 1 96.38 146 VAL B CA 1
ATOM 3955 C C . VAL B 1 146 ? 6.621 36.125 21.938 1 96.38 146 VAL B C 1
ATOM 3957 O O . VAL B 1 146 ? 7.09 36.469 20.844 1 96.38 146 VAL B O 1
ATOM 3960 N N . SER B 1 147 ? 6.812 36.688 23.047 1 96.06 147 SER B N 1
ATOM 3961 C CA . SER B 1 147 ? 7.609 37.906 23.062 1 96.06 147 SER B CA 1
ATOM 3962 C C . SER B 1 147 ? 9.078 37.625 22.797 1 96.06 147 SER B C 1
ATOM 3964 O O . SER B 1 147 ? 9.531 36.5 22.984 1 96.06 147 SER B O 1
ATOM 3966 N N . THR B 1 148 ? 9.75 38.688 22.344 1 94.31 148 THR B N 1
ATOM 3967 C CA . THR B 1 148 ? 11.18 38.562 22.109 1 94.31 148 THR B CA 1
ATOM 3968 C C . THR B 1 148 ? 11.906 38.094 23.375 1 94.31 148 THR B C 1
ATOM 3970 O O . THR B 1 148 ? 12.82 37.281 23.312 1 94.31 148 THR B O 1
ATOM 3973 N N . GLU B 1 149 ? 11.492 38.656 24.484 1 96.06 149 GLU B N 1
ATOM 3974 C CA . GLU B 1 149 ? 12.109 38.312 25.766 1 96.06 149 GLU B CA 1
ATOM 3975 C C . GLU B 1 149 ? 11.898 36.844 26.109 1 96.06 149 GLU B C 1
ATOM 3977 O O . GLU B 1 149 ? 12.828 36.156 26.516 1 96.06 149 GLU B O 1
ATOM 3982 N N . LYS B 1 150 ? 10.68 36.406 25.922 1 96.56 150 LYS B N 1
ATOM 3983 C CA . LYS B 1 150 ? 10.367 35 26.203 1 96.56 150 LYS B CA 1
ATOM 3984 C C . LYS B 1 150 ? 11.109 34.062 25.234 1 96.56 150 LYS B C 1
ATOM 3986 O O . LYS B 1 150 ? 11.594 33 25.641 1 96.56 150 LYS B O 1
ATOM 3991 N N . ARG B 1 151 ? 11.172 34.469 23.984 1 96.75 151 ARG B N 1
ATOM 3992 C CA . ARG B 1 151 ? 11.914 33.688 23 1 96.75 151 ARG B CA 1
ATOM 3993 C C . ARG B 1 151 ? 13.375 33.531 23.422 1 96.75 151 ARG B C 1
ATOM 3995 O O . ARG B 1 151 ? 13.914 32.438 23.375 1 96.75 151 ARG B O 1
ATOM 4002 N N . GLN B 1 152 ? 13.984 34.562 23.875 1 95.94 152 GLN B N 1
ATOM 4003 C CA . GLN B 1 152 ? 15.375 34.5 24.297 1 95.94 152 GLN B CA 1
ATOM 4004 C C . GLN B 1 152 ? 15.539 33.625 25.547 1 95.94 152 GLN B C 1
ATOM 4006 O O . GLN B 1 152 ? 16.516 32.906 25.656 1 95.94 152 GLN B O 1
ATOM 4011 N N . ALA B 1 153 ? 14.617 33.75 26.438 1 96.81 153 ALA B N 1
ATOM 4012 C CA . ALA B 1 153 ? 14.641 32.906 27.641 1 96.81 153 ALA B CA 1
ATOM 4013 C C . ALA B 1 153 ? 14.531 31.438 27.297 1 96.81 153 ALA B C 1
ATOM 4015 O O . ALA B 1 153 ? 15.227 30.609 27.875 1 96.81 153 ALA B O 1
ATOM 4016 N N . LEU B 1 154 ? 13.633 31.125 26.359 1 96.44 154 LEU B N 1
ATOM 4017 C CA . LEU B 1 154 ? 13.461 29.75 25.906 1 96.44 154 LEU B CA 1
ATOM 4018 C C . LEU B 1 154 ? 14.734 29.219 25.266 1 96.44 154 LEU B C 1
ATOM 4020 O O . LEU B 1 154 ? 15.148 28.094 25.516 1 96.44 154 LEU B O 1
ATOM 4024 N N . ARG B 1 155 ? 15.352 30.031 24.391 1 97.25 155 ARG B N 1
ATOM 4025 C CA . ARG B 1 155 ? 16.594 29.641 23.734 1 97.25 155 ARG B CA 1
ATOM 4026 C C . ARG B 1 155 ? 17.688 29.359 24.75 1 97.25 155 ARG B C 1
ATOM 4028 O O . ARG B 1 155 ? 18.359 28.328 24.688 1 97.25 155 ARG B O 1
ATOM 4035 N N . HIS B 1 156 ? 17.781 30.234 25.75 1 96.62 156 HIS B N 1
ATOM 4036 C CA . HIS B 1 156 ? 18.781 30.047 26.812 1 96.62 156 HIS B CA 1
ATOM 4037 C C . HIS B 1 156 ? 18.516 28.75 27.594 1 96.62 156 HIS B C 1
ATOM 4039 O O . HIS B 1 156 ? 19.438 27.969 27.828 1 96.62 156 HIS B O 1
ATOM 4045 N N . ALA B 1 157 ? 17.312 28.516 27.922 1 95.56 157 ALA B N 1
ATOM 4046 C CA . ALA B 1 157 ? 16.922 27.359 28.719 1 95.56 157 ALA B CA 1
ATOM 4047 C C . ALA B 1 157 ? 17.188 26.062 27.953 1 95.56 157 ALA B C 1
ATOM 4049 O O . ALA B 1 157 ? 17.391 25.016 28.562 1 95.56 157 ALA B O 1
ATOM 4050 N N . ASN B 1 158 ? 17.234 26.172 26.594 1 94.62 1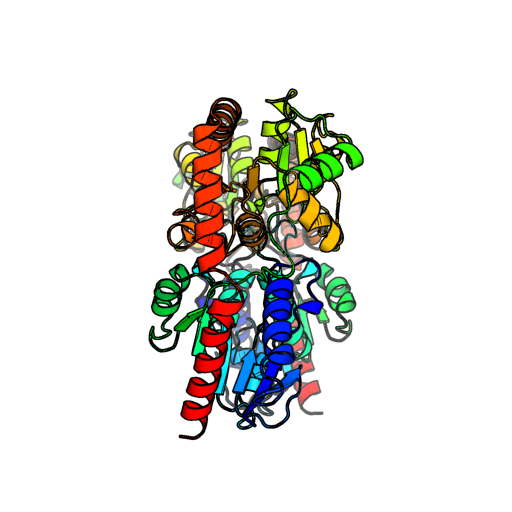58 ASN B N 1
ATOM 4051 C CA . ASN B 1 158 ? 17.406 24.969 25.781 1 94.62 158 ASN B CA 1
ATOM 4052 C C . ASN B 1 158 ? 18.812 24.906 25.203 1 94.62 158 ASN B C 1
ATOM 4054 O O . ASN B 1 158 ? 19.062 24.156 24.25 1 94.62 158 ASN B O 1
ATOM 4058 N N . GLY B 1 159 ? 19.719 25.766 25.688 1 94.69 159 GLY B N 1
ATOM 4059 C CA . GLY B 1 159 ? 21.141 25.656 25.391 1 94.69 159 GLY B CA 1
ATOM 4060 C C . GLY B 1 159 ? 21.531 26.328 24.078 1 94.69 159 GLY B C 1
ATOM 4061 O O . GLY B 1 159 ? 22.578 26.031 23.516 1 94.69 159 GLY B O 1
ATOM 4062 N N . PHE B 1 160 ? 20.656 27.172 23.594 1 96.81 160 PHE B N 1
ATOM 4063 C CA . PHE B 1 160 ? 21 27.922 22.375 1 96.81 160 PHE B CA 1
ATOM 4064 C C . PHE B 1 160 ? 21.672 29.234 22.719 1 96.81 160 PHE B C 1
ATOM 4066 O O . PHE B 1 160 ? 21.344 29.875 23.734 1 96.81 160 PHE B O 1
ATOM 4073 N N . LYS B 1 161 ? 22.562 29.625 21.906 1 95.56 161 LYS B N 1
ATOM 4074 C CA . LYS B 1 161 ? 23.141 30.969 22 1 95.56 161 LYS B CA 1
ATOM 4075 C C . LYS B 1 161 ? 22.219 32 21.375 1 95.56 161 LYS B C 1
ATOM 4077 O O . LYS B 1 161 ? 21.438 31.688 20.484 1 95.56 161 LYS B O 1
ATOM 4082 N N . PRO B 1 162 ? 22.344 33.219 21.734 1 92.12 162 PRO B N 1
ATOM 4083 C CA . PRO B 1 162 ? 21.469 34.281 21.219 1 92.12 162 PRO B CA 1
ATOM 4084 C C . PRO B 1 162 ? 21.594 34.469 19.703 1 92.12 162 PRO B C 1
ATOM 4086 O O . PRO B 1 162 ? 20.609 34.812 19.047 1 92.12 162 PRO B O 1
ATOM 4089 N N . ASP B 1 163 ? 22.766 34.125 19.203 1 92.25 163 ASP B N 1
ATOM 4090 C CA . ASP B 1 163 ? 22.984 34.406 17.797 1 92.25 163 ASP B CA 1
ATOM 4091 C C . ASP B 1 163 ? 22.891 33.125 16.953 1 92.25 163 ASP B C 1
ATOM 4093 O O . ASP B 1 163 ? 23.172 33.156 15.758 1 92.25 163 ASP B O 1
ATOM 4097 N N . ASP B 1 164 ? 22.5 32.062 17.562 1 97.19 164 ASP B N 1
ATOM 4098 C CA . ASP B 1 164 ? 22.359 30.797 16.828 1 97.19 164 ASP B CA 1
ATOM 4099 C C . ASP B 1 164 ? 21.266 30.906 15.758 1 97.19 164 ASP B C 1
ATOM 4101 O O . ASP B 1 164 ? 20.203 31.484 16 1 97.19 164 ASP B O 1
ATOM 4105 N N . PHE B 1 165 ? 21.547 30.516 14.594 1 98.38 165 PHE B N 1
ATOM 4106 C CA . PHE B 1 165 ? 20.516 30.297 13.594 1 98.38 165 PHE B CA 1
ATOM 4107 C C . PHE B 1 165 ? 19.906 28.906 13.734 1 98.38 165 PHE B C 1
ATOM 4109 O O . PHE B 1 165 ? 20.547 27.906 13.445 1 98.38 165 PHE B O 1
ATOM 4116 N N . VAL B 1 166 ? 18.641 28.828 14.172 1 98.69 166 VAL B N 1
ATOM 4117 C CA . VAL B 1 166 ? 18.031 27.578 14.594 1 98.69 166 VAL B CA 1
ATOM 4118 C C . VAL B 1 166 ? 17.047 27.094 13.531 1 98.69 166 VAL B C 1
ATOM 4120 O O . VAL B 1 166 ? 16.109 27.812 13.164 1 98.69 166 VAL B O 1
ATOM 4123 N N . ILE B 1 167 ? 17.266 25.922 12.992 1 98.88 167 ILE B N 1
ATOM 4124 C CA . ILE B 1 167 ? 16.375 25.25 12.047 1 98.88 167 ILE B CA 1
ATOM 4125 C C . ILE B 1 167 ? 15.633 24.125 12.742 1 98.88 167 ILE B C 1
ATOM 4127 O O . ILE B 1 167 ? 16.25 23.219 13.312 1 98.88 167 ILE B O 1
ATOM 4131 N N . PHE B 1 168 ? 14.305 24.219 12.703 1 98.69 168 PHE B N 1
ATOM 4132 C CA . PHE B 1 168 ? 13.461 23.234 13.383 1 98.69 168 PHE B CA 1
ATOM 4133 C C . PHE B 1 168 ? 12.672 22.406 12.375 1 98.69 168 PHE B C 1
ATOM 4135 O O . PHE B 1 168 ? 12.117 22.953 11.414 1 98.69 168 PHE B O 1
ATOM 4142 N N . GLY B 1 169 ? 12.727 21.125 12.469 1 97.88 169 GLY B N 1
ATOM 4143 C CA . GLY B 1 169 ? 11.891 20.188 11.734 1 97.88 169 GLY B CA 1
ATOM 4144 C C . GLY B 1 169 ? 11.047 19.297 12.633 1 97.88 169 GLY B C 1
ATOM 4145 O O . GLY B 1 169 ? 11.359 19.125 13.812 1 97.88 169 GLY B O 1
ATOM 4146 N N . ALA B 1 170 ? 9.961 18.797 12.031 1 94.62 170 ALA B N 1
ATOM 4147 C CA . ALA B 1 170 ? 9.078 17.953 12.836 1 94.62 170 ALA B CA 1
ATOM 4148 C C . ALA B 1 170 ? 8.352 16.922 11.977 1 94.62 170 ALA B C 1
ATOM 4150 O O . ALA B 1 170 ? 7.918 17.234 10.867 1 94.62 170 ALA B O 1
ATOM 4151 N N . GLY B 1 171 ? 8.219 15.734 12.531 1 89.56 171 GLY B N 1
ATOM 4152 C CA . GLY B 1 171 ? 7.543 14.617 11.891 1 89.56 171 GLY B CA 1
ATOM 4153 C C . GLY B 1 171 ? 8.125 13.273 12.266 1 89.56 171 GLY B C 1
ATOM 4154 O O . GLY B 1 171 ? 9.219 13.195 12.836 1 89.56 171 GLY B O 1
ATOM 4155 N N . GLN B 1 172 ? 7.406 12.312 11.953 1 84 172 GLN B N 1
ATOM 4156 C CA . GLN B 1 172 ? 7.957 10.977 12.164 1 84 172 GLN B CA 1
ATOM 4157 C C . GLN B 1 172 ? 9.258 10.789 11.383 1 84 172 GLN B C 1
ATOM 4159 O O . GLN B 1 172 ? 9.391 11.281 10.266 1 84 172 GLN B O 1
ATOM 4164 N N . VAL B 1 173 ? 10.133 10.047 12.039 1 87.69 173 VAL B N 1
ATOM 4165 C CA . VAL B 1 173 ? 11.406 9.781 11.375 1 87.69 173 VAL B CA 1
ATOM 4166 C C . VAL B 1 173 ? 11.219 8.719 10.297 1 87.69 173 VAL B C 1
ATOM 4168 O O . VAL B 1 173 ? 11.32 7.52 10.57 1 87.69 173 VAL B O 1
ATOM 4171 N N . GLN B 1 174 ? 10.914 9.203 9.094 1 82 174 GLN B N 1
ATOM 4172 C CA . GLN B 1 174 ? 10.68 8.375 7.918 1 82 174 GLN B CA 1
ATOM 4173 C C . GLN B 1 174 ? 11.352 8.969 6.68 1 82 174 GLN B C 1
ATOM 4175 O O . GLN B 1 174 ? 11.555 10.18 6.598 1 82 174 GLN B O 1
ATOM 4180 N N . ASP B 1 175 ? 11.594 8.094 5.754 1 80.56 175 ASP B N 1
ATOM 4181 C CA . ASP B 1 175 ? 12.234 8.539 4.52 1 80.56 175 ASP B CA 1
ATOM 4182 C C . ASP B 1 175 ? 11.367 9.57 3.791 1 80.56 175 ASP B C 1
ATOM 4184 O O . ASP B 1 175 ? 11.883 10.555 3.262 1 80.56 175 ASP B O 1
ATOM 4188 N N . ARG B 1 176 ? 10.086 9.344 3.77 1 80.81 176 ARG B N 1
ATOM 4189 C CA . ARG B 1 176 ? 9.195 10.227 3.012 1 80.81 176 ARG B CA 1
ATOM 4190 C C . ARG B 1 176 ? 9.188 11.633 3.604 1 80.81 176 ARG B C 1
ATOM 4192 O O . ARG B 1 176 ? 8.805 12.594 2.93 1 80.81 176 ARG B O 1
ATOM 4199 N N . LYS B 1 177 ? 9.633 11.758 4.836 1 87.75 177 LYS B N 1
ATOM 4200 C CA . LYS B 1 177 ? 9.648 13.062 5.492 1 87.75 177 LYS B CA 1
ATOM 4201 C C . LYS B 1 177 ? 10.945 13.812 5.191 1 87.75 177 LYS B C 1
ATOM 4203 O O . LYS B 1 177 ? 11.094 14.977 5.578 1 87.75 177 LYS B O 1
ATOM 4208 N N . GLY B 1 178 ? 11.883 13.195 4.547 1 91.88 178 GLY B N 1
ATOM 4209 C CA . GLY B 1 178 ? 13.102 13.859 4.117 1 91.88 178 GLY B CA 1
ATOM 4210 C C . GLY B 1 178 ? 14.109 14.039 5.238 1 91.88 178 GLY B C 1
ATOM 4211 O O . GLY B 1 178 ? 14.867 15.016 5.246 1 91.88 178 GLY B O 1
ATOM 4212 N N . VAL B 1 179 ? 14.125 13.109 6.137 1 92.94 179 VAL B N 1
ATOM 4213 C CA . VAL B 1 179 ? 14.992 13.211 7.301 1 92.94 179 VAL B CA 1
ATOM 4214 C C . VAL B 1 179 ? 16.453 13.164 6.859 1 92.94 179 VAL B C 1
ATOM 4216 O O . VAL B 1 179 ? 17.297 13.883 7.398 1 92.94 179 VAL B O 1
ATOM 4219 N N . SER B 1 180 ? 16.766 12.383 5.863 1 93.06 180 SER B N 1
ATOM 4220 C CA . SER B 1 180 ? 18.125 12.297 5.355 1 93.06 180 SER B CA 1
ATOM 4221 C C . SER B 1 180 ? 18.609 13.641 4.828 1 93.06 180 SER B C 1
ATOM 4223 O O . SER B 1 180 ? 19.766 14.016 5.027 1 93.06 180 SER B O 1
ATOM 4225 N N . ASP B 1 181 ? 17.734 14.312 4.137 1 96.62 181 ASP B N 1
ATOM 4226 C CA . ASP B 1 181 ? 18.094 15.633 3.629 1 96.62 181 ASP B CA 1
ATOM 4227 C C . ASP B 1 181 ? 18.312 16.625 4.773 1 96.62 181 ASP B C 1
ATOM 4229 O O . ASP B 1 181 ? 19.219 17.453 4.719 1 96.62 181 ASP B O 1
ATOM 4233 N N . PHE B 1 182 ? 17.516 16.531 5.785 1 97.94 182 PHE B N 1
ATOM 4234 C CA . PHE B 1 182 ? 17.656 17.359 6.973 1 97.94 182 PHE B CA 1
ATOM 4235 C C . PHE B 1 182 ? 19.016 17.156 7.621 1 97.94 182 PHE B C 1
ATOM 4237 O O . PHE B 1 182 ? 19.703 18.125 7.969 1 97.94 182 PHE B O 1
ATOM 4244 N N . ILE B 1 183 ? 19.422 15.906 7.703 1 97.75 183 ILE B N 1
ATOM 4245 C CA . ILE B 1 183 ? 20.703 15.547 8.273 1 97.75 183 ILE B CA 1
ATOM 4246 C C . ILE B 1 183 ? 21.828 16.094 7.402 1 97.75 183 ILE B C 1
ATOM 4248 O O . ILE B 1 183 ? 22.812 16.641 7.91 1 97.75 183 ILE B O 1
ATOM 4252 N N . LYS B 1 184 ? 21.656 15.938 6.152 1 97.81 184 LYS B N 1
ATOM 4253 C CA . LYS B 1 184 ? 22.641 16.438 5.211 1 97.81 184 LYS B CA 1
ATOM 4254 C C . LYS B 1 184 ? 22.844 17.953 5.379 1 97.81 184 LYS B C 1
ATOM 4256 O O . LYS B 1 184 ? 23.984 18.438 5.383 1 97.81 184 LYS B O 1
ATOM 4261 N N . LEU B 1 185 ? 21.812 18.672 5.5 1 98.75 185 LEU B N 1
ATOM 4262 C CA . LEU B 1 185 ? 21.891 20.109 5.684 1 98.75 185 LEU B CA 1
ATOM 4263 C C . LEU B 1 185 ? 22.609 20.453 6.988 1 98.75 185 LEU B C 1
ATOM 4265 O O . LEU B 1 185 ? 23.391 21.406 7.039 1 98.75 185 LEU B O 1
ATOM 4269 N N . ALA B 1 186 ? 22.344 19.719 8.031 1 98.69 186 ALA B N 1
ATOM 4270 C CA . ALA B 1 186 ? 23.016 19.953 9.305 1 98.69 186 ALA B CA 1
ATOM 4271 C C . ALA B 1 186 ? 24.531 19.75 9.164 1 98.69 186 ALA B C 1
ATOM 4273 O O . ALA B 1 186 ? 25.312 20.547 9.656 1 98.69 186 ALA B O 1
ATOM 4274 N N . LYS B 1 187 ? 24.875 18.688 8.477 1 98.19 187 LYS B N 1
ATOM 4275 C CA . LYS B 1 187 ? 26.297 18.391 8.266 1 98.19 187 LYS B CA 1
ATOM 4276 C C . LYS B 1 187 ? 26.969 19.5 7.461 1 98.19 187 LYS B C 1
ATOM 4278 O O . LYS B 1 187 ? 28.125 19.844 7.715 1 98.19 187 LYS B O 1
ATOM 4283 N N . GLN B 1 188 ? 26.25 20.078 6.574 1 98.06 188 GLN B N 1
ATOM 4284 C CA . GLN B 1 188 ? 26.781 21.109 5.688 1 98.06 188 GLN B CA 1
ATOM 4285 C C . GLN B 1 188 ? 26.891 22.453 6.398 1 98.06 188 GLN B C 1
ATOM 4287 O O . GLN B 1 188 ? 27.562 23.359 5.918 1 98.06 188 GLN B O 1
ATOM 4292 N N . ASN B 1 189 ? 26.25 22.594 7.504 1 98.44 189 ASN B N 1
ATOM 4293 C CA . ASN B 1 189 ? 26.203 23.875 8.219 1 98.44 189 ASN B CA 1
ATOM 4294 C C . ASN B 1 189 ? 26.516 23.688 9.703 1 98.44 189 ASN B C 1
ATOM 4296 O O . ASN B 1 189 ? 25.656 23.938 10.547 1 98.44 189 ASN B O 1
ATOM 4300 N N . PRO B 1 190 ? 27.734 23.344 10.047 1 97.88 190 PRO B N 1
ATOM 4301 C CA . PRO B 1 190 ? 28.062 23.094 11.453 1 97.88 190 PRO B CA 1
ATOM 4302 C C . PRO B 1 190 ? 27.859 24.312 12.344 1 97.88 190 PRO B C 1
ATOM 4304 O O . PRO B 1 190 ? 27.781 24.188 13.562 1 97.88 190 PRO B O 1
ATOM 4307 N N . GLU B 1 191 ? 27.734 25.484 11.727 1 97.5 191 GLU B N 1
ATOM 4308 C CA . GLU B 1 191 ? 27.578 26.719 12.5 1 97.5 191 GLU B CA 1
ATOM 4309 C C . GLU B 1 191 ? 26.125 26.953 12.875 1 97.5 191 GLU B C 1
ATOM 4311 O O . GLU B 1 191 ? 25.812 27.781 13.734 1 97.5 191 GLU B O 1
ATOM 4316 N N . PHE B 1 192 ? 25.141 26.344 12.203 1 98.5 192 PHE B N 1
ATOM 4317 C CA . PHE B 1 192 ? 23.719 26.438 12.523 1 98.5 192 PHE B CA 1
ATOM 4318 C C . PHE B 1 192 ? 23.344 25.391 13.57 1 98.5 192 PHE B C 1
ATOM 4320 O O . PHE B 1 192 ? 24.109 24.469 13.844 1 98.5 192 PHE B O 1
ATOM 4327 N N . ARG B 1 193 ? 22.188 25.547 14.172 1 98.62 193 ARG B N 1
ATOM 4328 C CA . ARG B 1 193 ? 21.609 24.562 15.094 1 98.62 193 ARG B CA 1
ATOM 4329 C C . ARG B 1 193 ? 20.359 23.938 14.508 1 98.62 193 ARG B C 1
ATOM 4331 O O . ARG B 1 193 ? 19.438 24.641 14.078 1 98.62 193 ARG B O 1
ATOM 4338 N N . PHE B 1 194 ? 20.375 22.609 14.469 1 98.69 194 PHE B N 1
ATOM 4339 C CA . PHE B 1 194 ? 19.266 21.859 13.914 1 98.69 194 PHE B CA 1
ATOM 4340 C C . PHE B 1 194 ? 18.562 21.047 14.992 1 98.69 194 PHE B C 1
ATOM 4342 O O . PHE B 1 194 ? 19.219 20.469 15.859 1 98.69 194 PHE B O 1
ATOM 4349 N N . VAL B 1 195 ? 17.234 21.062 14.984 1 98.19 195 VAL B N 1
ATOM 4350 C CA . VAL B 1 195 ? 16.422 20.234 15.867 1 98.19 195 VAL B CA 1
ATOM 4351 C C . VAL B 1 195 ? 15.336 19.531 15.055 1 98.19 195 VAL B C 1
ATOM 4353 O O . VAL B 1 195 ? 14.656 20.156 14.25 1 98.19 195 VAL B O 1
ATOM 4356 N N . TRP B 1 196 ? 15.227 18.234 15.18 1 97.25 196 TRP B N 1
ATOM 4357 C CA . TRP B 1 196 ? 14.125 17.469 14.602 1 97.25 196 TRP B CA 1
ATOM 4358 C C . TRP B 1 196 ? 13.281 16.844 15.695 1 97.25 196 TRP B C 1
ATOM 4360 O O . TRP B 1 196 ? 13.781 16.031 16.484 1 97.25 196 TRP B O 1
ATOM 4370 N N . ALA B 1 197 ? 12.023 17.219 15.703 1 94.81 197 ALA B N 1
ATOM 4371 C CA . ALA B 1 197 ? 11.102 16.625 16.672 1 94.81 197 ALA B CA 1
ATOM 4372 C C . ALA B 1 197 ? 10.266 15.523 16.031 1 94.81 197 ALA B C 1
ATOM 4374 O O . ALA B 1 197 ? 9.68 15.727 14.961 1 94.81 197 ALA B O 1
ATOM 4375 N N . GLY B 1 198 ? 10.211 14.398 16.688 1 89.38 198 GLY B N 1
ATOM 4376 C CA . GLY B 1 198 ? 9.438 13.258 16.219 1 89.38 198 GLY B CA 1
ATOM 4377 C C . GLY B 1 198 ? 10.141 11.93 16.438 1 89.38 198 GLY B C 1
ATOM 4378 O O . GLY B 1 198 ? 11.367 11.875 16.484 1 89.38 198 GLY B O 1
ATOM 4379 N N . GLY B 1 199 ? 9.391 10.953 16.641 1 80.81 199 GLY B N 1
ATOM 4380 C CA . GLY B 1 199 ? 9.961 9.641 16.906 1 80.81 199 GLY B CA 1
ATOM 4381 C C . GLY B 1 199 ? 9.82 8.68 15.734 1 80.81 199 GLY B C 1
ATOM 4382 O O . GLY B 1 199 ? 9.352 9.062 14.664 1 80.81 199 GLY B O 1
ATOM 4383 N N . PHE B 1 200 ? 10.555 7.559 16 1 70.69 200 PHE B N 1
ATOM 4384 C CA . PHE B 1 200 ? 10.391 6.457 15.062 1 70.69 200 PHE B CA 1
ATOM 4385 C C . PHE B 1 200 ? 9.008 5.828 15.203 1 70.69 200 PHE B C 1
ATOM 4387 O O . PHE B 1 200 ? 8.469 5.738 16.312 1 70.69 200 PHE B O 1
ATOM 4394 N N . SER B 1 201 ? 8.188 5.949 14.188 1 58.31 201 SER B N 1
ATOM 4395 C CA . SER B 1 201 ? 6.918 5.242 14.281 1 58.31 201 SER B CA 1
ATOM 4396 C C . SER B 1 201 ? 7.109 3.736 14.133 1 58.31 201 SER B C 1
ATOM 4398 O O . SER B 1 201 ? 7.359 3.242 13.031 1 58.31 201 SER B O 1
ATOM 4400 N N . PHE B 1 202 ? 7.863 3.137 15.078 1 50 202 PHE B N 1
ATOM 4401 C CA . PHE B 1 202 ? 8.258 1.742 14.922 1 50 202 PHE B CA 1
ATOM 4402 C C . PHE B 1 202 ? 7.035 0.834 14.867 1 50 202 PHE B C 1
ATOM 4404 O O . PHE B 1 202 ? 6.23 0.82 15.805 1 50 202 PHE B O 1
ATOM 4411 N N . GLY B 1 203 ? 6.344 0.85 13.961 1 45.22 203 GLY B N 1
ATOM 4412 C CA . GLY B 1 203 ? 5.586 -0.391 13.984 1 45.22 203 GLY B CA 1
ATOM 4413 C C . GLY B 1 203 ? 6.465 -1.627 13.961 1 45.22 203 GLY B C 1
ATOM 4414 O O . GLY B 1 203 ? 7.688 -1.526 14.055 1 45.22 203 GLY B O 1
ATOM 4415 N N . ARG B 1 204 ? 5.949 -2.799 14.07 1 41.66 204 ARG B N 1
ATOM 4416 C CA . ARG B 1 204 ? 6.605 -4.102 14.133 1 41.66 204 ARG B CA 1
ATOM 4417 C C . ARG B 1 204 ? 7.723 -4.195 13.094 1 41.66 204 ARG B C 1
ATOM 4419 O O . ARG B 1 204 ? 8.68 -4.957 13.266 1 41.66 204 ARG B O 1
ATOM 4426 N N . ILE B 1 205 ? 7.539 -3.961 11.859 1 41.47 205 ILE B N 1
ATOM 4427 C CA . ILE B 1 205 ? 8.492 -4.41 10.859 1 41.47 205 ILE B CA 1
ATOM 4428 C C . ILE B 1 205 ? 9.516 -3.309 10.586 1 41.47 205 ILE B C 1
ATOM 4430 O O . ILE B 1 205 ? 9.172 -2.248 10.055 1 41.47 205 ILE B O 1
ATOM 4434 N N . THR B 1 206 ? 10.492 -3.1 11.352 1 45.59 206 THR B N 1
ATOM 4435 C CA . THR B 1 206 ? 11.648 -2.229 11.508 1 45.59 206 THR B CA 1
ATOM 4436 C C . THR B 1 206 ? 12.555 -2.303 10.281 1 45.59 206 THR B C 1
ATOM 4438 O O . THR B 1 206 ? 13.531 -1.559 10.18 1 45.59 206 THR B O 1
ATOM 4441 N N . GLU B 1 207 ? 12.398 -3.195 9.422 1 47.91 207 GLU B N 1
ATOM 4442 C CA . GLU B 1 207 ? 13.508 -3.541 8.539 1 47.91 207 GLU B CA 1
ATOM 4443 C C . GLU B 1 207 ? 13.836 -2.393 7.586 1 47.91 207 GLU B C 1
ATOM 4445 O O . GLU B 1 207 ? 15 -2.178 7.242 1 47.91 207 GLU B O 1
ATOM 4450 N N . GLY B 1 208 ? 12.93 -1.407 7.48 1 52.88 208 GLY B N 1
ATOM 4451 C CA . GLY B 1 208 ? 13.234 -0.359 6.52 1 52.88 208 GLY B CA 1
ATOM 4452 C C . GLY B 1 208 ? 13.758 0.909 7.168 1 52.88 208 GLY B C 1
ATOM 4453 O O . GLY B 1 208 ? 14.07 1.881 6.477 1 52.88 208 GLY B O 1
ATOM 4454 N N . TYR B 1 209 ? 13.992 0.667 8.375 1 62.41 209 TYR B N 1
ATOM 4455 C CA . TYR B 1 209 ? 14.375 1.888 9.078 1 62.41 209 TYR B CA 1
ATOM 4456 C C . TYR B 1 209 ? 15.812 1.807 9.57 1 62.41 209 TYR B C 1
ATOM 4458 O O . TYR B 1 209 ? 16.312 2.736 10.211 1 62.41 209 TYR B O 1
ATOM 4466 N N . ASP B 1 210 ? 16.406 0.792 9.109 1 71.56 210 ASP B N 1
ATOM 4467 C CA . ASP B 1 210 ? 17.734 0.603 9.672 1 71.56 210 ASP B CA 1
ATOM 4468 C C . ASP B 1 210 ? 18.672 1.74 9.258 1 71.56 210 ASP B C 1
ATOM 4470 O O . ASP B 1 210 ? 19.453 2.234 10.078 1 71.56 210 ASP B O 1
ATOM 4474 N N . HIS B 1 211 ? 18.484 2.164 8.109 1 76.88 211 HIS B N 1
ATOM 4475 C CA . HIS B 1 211 ? 19.375 3.225 7.656 1 76.88 211 HIS B CA 1
ATOM 4476 C C . HIS B 1 211 ? 19.062 4.543 8.359 1 76.88 211 HIS B C 1
ATOM 4478 O O . HIS B 1 211 ? 19.969 5.312 8.672 1 76.88 211 HIS B O 1
ATOM 4484 N N . LEU B 1 212 ? 17.922 4.785 8.727 1 81.38 212 LEU B N 1
ATOM 4485 C CA . LEU B 1 212 ? 17.562 6.02 9.422 1 81.38 212 LEU B CA 1
ATOM 4486 C C . LEU B 1 212 ? 17.969 5.961 10.883 1 81.38 212 LEU B C 1
ATOM 4488 O O . LEU B 1 212 ? 18.406 6.969 11.453 1 81.38 212 LEU B O 1
ATOM 4492 N N . LYS B 1 213 ? 17.844 4.762 11.406 1 83.31 213 LYS B N 1
ATOM 4493 C CA . LYS B 1 213 ? 18.312 4.598 12.773 1 83.31 213 LYS B CA 1
ATOM 4494 C C . LYS B 1 213 ? 19.797 4.906 12.883 1 83.31 213 LYS B C 1
ATOM 4496 O O . LYS B 1 213 ? 20.234 5.609 13.797 1 83.31 213 LYS B O 1
ATOM 4501 N N . LYS B 1 214 ? 20.469 4.387 11.945 1 85.75 214 LYS B N 1
ATOM 4502 C CA . LYS B 1 214 ? 21.906 4.641 11.906 1 85.75 214 LYS B CA 1
ATOM 4503 C C . LYS B 1 214 ? 22.203 6.121 11.68 1 85.75 214 LYS B C 1
ATOM 4505 O O . LYS B 1 214 ? 23.062 6.699 12.336 1 85.75 214 LYS B O 1
ATOM 4510 N N . ALA B 1 215 ? 21.484 6.672 10.797 1 87.31 215 ALA B N 1
ATOM 4511 C CA . ALA B 1 215 ? 21.688 8.078 10.477 1 87.31 215 ALA B CA 1
ATOM 4512 C C . ALA B 1 215 ? 21.406 8.969 11.688 1 87.31 215 ALA B C 1
ATOM 4514 O O . ALA B 1 215 ? 22.125 9.945 11.93 1 87.31 215 ALA B O 1
ATOM 4515 N N . VAL B 1 216 ? 20.406 8.641 12.453 1 87.75 216 VAL B N 1
ATOM 4516 C CA . VAL B 1 216 ? 20.047 9.406 13.641 1 87.75 216 VAL B CA 1
ATOM 4517 C C . VAL B 1 216 ? 21.109 9.234 14.719 1 87.75 216 VAL B C 1
ATOM 4519 O O . VAL B 1 216 ? 21.516 10.203 15.367 1 87.75 216 VAL B O 1
ATOM 4522 N N . ALA B 1 217 ? 21.578 8.023 14.805 1 89.31 217 ALA B N 1
ATOM 4523 C CA . ALA B 1 217 ? 22.609 7.727 15.797 1 89.31 217 ALA B CA 1
ATOM 4524 C C . ALA B 1 217 ? 23.906 8.453 15.469 1 89.31 217 ALA B C 1
ATOM 4526 O O . ALA B 1 217 ? 24.672 8.82 16.359 1 89.31 217 ALA B O 1
ATOM 4527 N N . GLU B 1 218 ? 24.109 8.75 14.211 1 93.25 218 GLU B N 1
ATOM 4528 C CA . GLU B 1 218 ? 25.344 9.375 13.758 1 93.25 218 GLU B CA 1
ATOM 4529 C C . GLU B 1 218 ? 25.125 10.844 13.398 1 93.25 218 GLU B C 1
ATOM 4531 O O . GLU B 1 218 ? 25.891 11.422 12.633 1 93.25 218 GLU B O 1
ATOM 4536 N N . ALA B 1 219 ? 24.062 11.32 13.906 1 93.5 219 ALA B N 1
ATOM 4537 C CA . ALA B 1 219 ? 23.75 12.719 13.617 1 93.5 219 ALA B CA 1
ATOM 4538 C C . ALA B 1 219 ? 24.891 13.633 14.062 1 93.5 219 ALA B C 1
ATOM 4540 O O . ALA B 1 219 ? 25.547 13.375 15.07 1 93.5 219 ALA B O 1
ATOM 4541 N N . PRO B 1 220 ? 25.156 14.68 13.273 1 96.75 220 PRO B N 1
ATOM 4542 C CA . PRO B 1 220 ? 26.203 15.617 13.688 1 96.75 220 PRO B CA 1
ATOM 4543 C C . PRO B 1 220 ? 25.875 16.328 15 1 96.75 220 PRO B C 1
ATOM 4545 O O . PRO B 1 220 ? 24.719 16.359 15.422 1 96.75 220 PRO B O 1
ATOM 4548 N N . ALA B 1 221 ? 26.844 16.969 15.672 1 96.25 221 ALA B N 1
ATOM 4549 C CA . ALA B 1 221 ? 26.734 17.547 17 1 96.25 221 ALA B CA 1
ATOM 4550 C C . ALA B 1 221 ? 25.734 18.703 17.016 1 96.25 221 ALA B C 1
ATOM 4552 O O . ALA B 1 221 ? 25.141 19.016 18.047 1 96.25 221 ALA B O 1
ATOM 4553 N N . ASN B 1 222 ? 25.547 19.312 15.867 1 98.12 222 ASN B N 1
ATOM 4554 C CA . ASN B 1 222 ? 24.688 20.484 15.812 1 98.12 222 ASN B CA 1
ATOM 4555 C C . ASN B 1 222 ? 23.25 20.109 15.453 1 98.12 222 ASN B C 1
ATOM 4557 O O . ASN B 1 222 ? 22.453 20.969 15.102 1 98.12 222 ASN B O 1
ATOM 4561 N N . LEU B 1 223 ? 22.875 18.812 15.406 1 98.19 223 LEU B N 1
ATOM 4562 C CA . LEU B 1 223 ? 21.531 18.328 15.141 1 98.19 223 LEU B CA 1
ATOM 4563 C C . LEU B 1 223 ? 21.016 17.484 16.297 1 98.19 223 LEU B C 1
ATOM 4565 O O . LEU B 1 223 ? 21.609 16.453 16.609 1 98.19 223 LEU B O 1
ATOM 4569 N N . ASP B 1 224 ? 19.938 17.875 16.891 1 96.19 224 ASP B N 1
ATOM 4570 C CA . ASP B 1 224 ? 19.297 17.141 17.969 1 96.19 224 ASP B CA 1
ATOM 4571 C C . ASP B 1 224 ? 18.016 16.469 17.5 1 96.19 224 ASP B C 1
ATOM 4573 O O . ASP B 1 224 ? 17.109 17.141 16.984 1 96.19 224 ASP B O 1
ATOM 4577 N N . PHE B 1 225 ? 17.953 15.188 17.656 1 95.38 225 PHE B N 1
ATOM 4578 C CA . PHE B 1 225 ? 16.688 14.461 17.531 1 95.38 225 PHE B CA 1
ATOM 4579 C C . PHE B 1 225 ? 16.016 14.328 18.891 1 95.38 225 PHE B C 1
ATOM 4581 O O . PHE B 1 225 ? 16.469 13.57 19.75 1 95.38 225 PHE B O 1
ATOM 4588 N N . THR B 1 226 ? 14.883 14.945 19.031 1 92.5 226 THR B N 1
ATOM 4589 C CA . THR B 1 226 ? 14.297 15.055 20.359 1 92.5 226 THR B CA 1
ATOM 4590 C C . THR B 1 226 ? 13.406 13.859 20.672 1 92.5 226 THR B C 1
ATOM 4592 O O . THR B 1 226 ? 13.039 13.625 21.828 1 92.5 226 THR B O 1
ATOM 4595 N N . GLY B 1 227 ? 13.055 13.109 19.609 1 89.38 227 GLY B N 1
ATOM 4596 C CA . GLY B 1 227 ? 11.977 12.148 19.781 1 89.38 227 GLY B CA 1
ATOM 4597 C C . GLY B 1 227 ? 10.617 12.805 19.891 1 89.38 227 GLY B C 1
ATOM 4598 O O . GLY B 1 227 ? 10.391 13.883 19.344 1 89.38 227 GLY B O 1
ATOM 4599 N N . ILE B 1 228 ? 9.703 12.078 20.531 1 85.88 228 ILE B N 1
ATOM 4600 C CA . ILE B 1 228 ? 8.344 12.586 20.703 1 85.88 228 ILE B CA 1
ATOM 4601 C C . ILE B 1 228 ? 8.305 13.594 21.844 1 85.88 228 ILE B C 1
ATOM 4603 O O . ILE B 1 228 ? 8.883 13.352 22.906 1 85.88 228 ILE B O 1
ATOM 4607 N N . MET B 1 229 ? 7.766 14.711 21.594 1 86.38 229 MET B N 1
ATOM 4608 C CA . MET B 1 229 ? 7.637 15.758 22.594 1 86.38 229 MET B CA 1
ATOM 4609 C C . MET B 1 229 ? 6.168 16.078 22.859 1 86.38 229 MET B C 1
ATOM 4611 O O . MET B 1 229 ? 5.332 15.977 21.969 1 86.38 229 MET B O 1
ATOM 4615 N N . PRO B 1 230 ? 5.934 16.484 24.109 1 84.56 230 PRO B N 1
ATOM 4616 C CA . PRO B 1 230 ? 4.59 17 24.359 1 84.56 230 PRO B CA 1
ATOM 4617 C C . PRO B 1 230 ? 4.281 18.25 23.531 1 84.56 230 PRO B C 1
ATOM 4619 O O . PRO B 1 230 ? 5.195 19 23.156 1 84.56 230 PRO B O 1
ATOM 4622 N N . ARG B 1 231 ? 3.092 18.484 23.188 1 79.31 231 ARG B N 1
ATOM 4623 C CA . ARG B 1 231 ? 2.623 19.594 22.344 1 79.31 231 ARG B CA 1
ATOM 4624 C C . ARG B 1 231 ? 3.09 20.938 22.891 1 79.31 231 ARG B C 1
ATOM 4626 O O . ARG B 1 231 ? 3.5 21.812 22.125 1 79.31 231 ARG B O 1
ATOM 4633 N N . GLU B 1 232 ? 3.055 21 24.25 1 81.88 232 GLU B N 1
ATOM 4634 C CA . GLU B 1 232 ? 3.43 22.25 24.891 1 81.88 232 GLU B CA 1
ATOM 4635 C C . GLU B 1 232 ? 4.91 22.562 24.672 1 81.88 232 GLU B C 1
ATOM 4637 O O . GLU B 1 232 ? 5.293 23.719 24.531 1 81.88 232 GLU B O 1
ATOM 4642 N N . THR B 1 233 ? 5.633 21.531 24.688 1 89.5 233 THR B N 1
ATOM 4643 C CA . THR B 1 233 ? 7.066 21.703 24.469 1 89.5 233 THR B CA 1
ATOM 4644 C C . THR B 1 233 ? 7.352 22.016 23 1 89.5 233 THR B C 1
ATOM 4646 O O . THR B 1 233 ? 8.25 22.797 22.688 1 89.5 233 THR B O 1
ATOM 4649 N N . MET B 1 234 ? 6.566 21.453 22.188 1 91.81 234 MET B N 1
ATOM 4650 C CA . MET B 1 234 ? 6.754 21.641 20.75 1 91.81 234 MET B CA 1
ATOM 4651 C C . MET B 1 234 ? 6.543 23.094 20.359 1 91.81 234 MET B C 1
ATOM 4653 O O . MET B 1 234 ? 7.238 23.625 19.484 1 91.81 234 MET B O 1
ATOM 4657 N N . ILE B 1 235 ? 5.645 23.766 21 1 93.88 235 ILE B N 1
ATOM 4658 C CA . ILE B 1 235 ? 5.328 25.156 20.703 1 93.88 235 ILE B CA 1
ATOM 4659 C C . ILE B 1 235 ? 6.562 26.031 20.938 1 93.88 235 ILE B C 1
ATOM 4661 O O . ILE B 1 235 ? 6.82 26.969 20.188 1 93.88 235 ILE B O 1
ATOM 4665 N N . ASP B 1 236 ? 7.297 25.656 21.953 1 95.81 236 ASP B N 1
ATOM 4666 C CA . ASP B 1 236 ? 8.508 26.391 22.281 1 95.81 236 ASP B CA 1
ATOM 4667 C C . ASP B 1 236 ? 9.531 26.297 21.156 1 95.81 236 ASP B C 1
ATOM 4669 O O . ASP B 1 236 ? 10.188 27.281 20.812 1 95.81 236 ASP B O 1
ATOM 4673 N N . TYR B 1 237 ? 9.602 25.172 20.562 1 97.12 237 TYR B N 1
ATOM 4674 C CA . TYR B 1 237 ? 10.594 24.953 19.516 1 97.12 237 TYR B CA 1
ATOM 4675 C C . TYR B 1 237 ? 10.211 25.719 18.25 1 97.12 237 TYR B C 1
ATOM 4677 O O . TYR B 1 237 ? 11.078 26.25 17.547 1 97.12 237 TYR B O 1
ATOM 4685 N N . TYR B 1 238 ? 8.945 25.797 17.969 1 98 238 TYR B N 1
ATOM 4686 C CA . TYR B 1 238 ? 8.523 26.625 16.859 1 98 238 TYR B CA 1
ATOM 4687 C C . TYR B 1 238 ? 8.914 28.078 17.094 1 98 238 TYR B C 1
ATOM 4689 O O . TYR B 1 238 ? 9.438 28.75 16.203 1 98 238 TYR B O 1
ATOM 4697 N N . ASN B 1 239 ? 8.719 28.531 18.328 1 97.62 239 ASN B N 1
ATOM 4698 C CA . ASN B 1 239 ? 9 29.922 18.672 1 97.62 239 ASN B CA 1
ATOM 4699 C C . ASN B 1 239 ? 10.5 30.203 18.703 1 97.62 239 ASN B C 1
ATOM 4701 O O . ASN B 1 239 ? 10.938 31.312 18.375 1 97.62 239 ASN B O 1
ATOM 4705 N N . MET B 1 240 ? 11.273 29.188 19.078 1 97.5 240 MET B N 1
ATOM 4706 C CA . MET B 1 240 ? 12.727 29.359 19.188 1 97.5 240 MET B CA 1
ATOM 4707 C C . MET B 1 240 ? 13.375 29.328 17.797 1 97.5 240 MET B C 1
ATOM 4709 O O . MET B 1 240 ? 14.484 29.844 17.625 1 97.5 240 MET B O 1
ATOM 4713 N N . ALA B 1 241 ? 12.727 28.797 16.828 1 98.5 241 ALA B N 1
ATOM 4714 C CA . ALA B 1 241 ? 13.336 28.531 15.523 1 98.5 241 ALA B CA 1
ATOM 4715 C C . ALA B 1 241 ? 13.375 29.812 14.672 1 98.5 241 ALA B C 1
ATOM 4717 O O . ALA B 1 241 ? 12.484 30.656 14.781 1 98.5 241 ALA B O 1
ATOM 4718 N N . ASP B 1 242 ? 14.438 29.922 13.875 1 98.62 242 ASP B N 1
ATOM 4719 C CA . ASP B 1 242 ? 1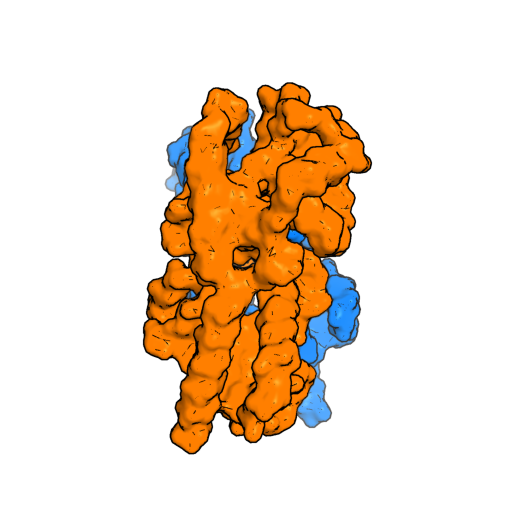4.492 30.969 12.852 1 98.62 242 ASP B CA 1
ATOM 4720 C C . ASP B 1 242 ? 13.781 30.516 11.578 1 98.62 242 ASP B C 1
ATOM 4722 O O . ASP B 1 242 ? 13.211 31.344 10.852 1 98.62 242 ASP B O 1
ATOM 4726 N N . VAL B 1 243 ? 13.844 29.25 11.359 1 98.81 243 VAL B N 1
ATOM 4727 C CA . VAL B 1 243 ? 13.195 28.656 10.195 1 98.81 243 VAL B CA 1
ATOM 4728 C C . VAL B 1 243 ? 12.641 27.281 10.555 1 98.81 243 VAL B C 1
ATOM 4730 O O . VAL B 1 243 ? 13.297 26.5 11.25 1 98.81 243 VAL B O 1
ATOM 4733 N N . PHE B 1 244 ? 11.406 27.047 10.219 1 98.81 244 PHE B N 1
ATOM 4734 C CA . PHE B 1 244 ? 10.875 25.688 10.203 1 98.81 244 PHE B CA 1
ATOM 4735 C C . PHE B 1 244 ? 11.086 25.031 8.836 1 98.81 244 PHE B C 1
ATOM 4737 O O . PHE B 1 244 ? 10.688 25.594 7.812 1 98.81 244 PHE B O 1
ATOM 4744 N N . LEU B 1 245 ? 11.711 23.906 8.836 1 98.88 245 LEU B N 1
ATOM 4745 C CA . LEU B 1 245 ? 12.039 23.234 7.582 1 98.88 245 LEU B CA 1
ATOM 4746 C C . LEU B 1 245 ? 11.406 21.844 7.535 1 98.88 245 LEU B C 1
ATOM 4748 O O . LEU B 1 245 ? 11.672 21 8.398 1 98.88 245 LEU B O 1
ATOM 4752 N N . LEU B 1 246 ? 10.547 21.594 6.535 1 98.12 246 LEU B N 1
ATOM 4753 C CA . LEU B 1 246 ? 9.969 20.281 6.266 1 98.12 246 LEU B CA 1
ATOM 4754 C C . LEU B 1 246 ? 10.336 19.812 4.867 1 98.12 246 LEU B C 1
ATOM 4756 O O . LEU B 1 246 ? 9.625 20.094 3.9 1 98.12 246 LEU B O 1
ATOM 4760 N N . PRO B 1 247 ? 11.367 19.047 4.762 1 97.88 247 PRO B N 1
ATOM 4761 C CA . PRO B 1 247 ? 11.875 18.609 3.457 1 97.88 247 PRO B CA 1
ATOM 4762 C C . PRO B 1 247 ? 11.172 17.359 2.934 1 97.88 247 PRO B C 1
ATOM 4764 O O . PRO B 1 247 ? 11.773 16.562 2.205 1 97.88 247 PRO B O 1
ATOM 4767 N N . SER B 1 248 ? 9.922 17.172 3.254 1 93.25 248 SER B N 1
ATOM 4768 C CA . SER B 1 248 ? 9.148 15.969 2.938 1 93.25 248 SER B CA 1
ATOM 4769 C C . SER B 1 248 ? 9.031 15.773 1.43 1 93.25 248 SER B C 1
ATOM 4771 O O . SER B 1 248 ? 8.867 16.75 0.683 1 93.25 248 SER B O 1
ATOM 4773 N N . TYR B 1 249 ? 9.039 14.508 1.055 1 87.12 249 TYR B N 1
ATOM 4774 C CA . TYR B 1 249 ? 8.82 14.141 -0.34 1 87.12 249 TYR B CA 1
ATOM 4775 C C . TYR B 1 249 ? 7.336 13.953 -0.624 1 87.12 249 TYR B C 1
ATOM 4777 O O . TYR B 1 249 ? 6.906 14 -1.78 1 87.12 249 TYR B O 1
ATOM 4785 N N . GLU B 1 250 ? 6.566 13.664 0.398 1 82 250 GLU B N 1
ATOM 4786 C CA . GLU B 1 250 ? 5.137 13.391 0.267 1 82 250 GLU B CA 1
ATOM 4787 C C . GLU B 1 250 ? 4.363 13.906 1.478 1 82 250 GLU B C 1
ATOM 4789 O O . GLU B 1 250 ? 4.668 13.539 2.615 1 82 250 GLU B O 1
ATOM 4794 N N . GLU B 1 251 ? 3.49 14.789 1.251 1 82.31 251 GLU B N 1
ATOM 4795 C CA . GLU B 1 251 ? 2.598 15.352 2.26 1 82.31 251 GLU B CA 1
ATOM 4796 C C . GLU B 1 251 ? 1.25 15.734 1.655 1 82.31 251 GLU B C 1
ATOM 4798 O O . GLU B 1 251 ? 1.154 16 0.455 1 82.31 251 GLU B O 1
ATOM 4803 N N . LEU B 1 252 ? 0.208 15.648 2.449 1 79.75 252 LEU B N 1
ATOM 4804 C CA . LEU B 1 252 ? -1.087 16.188 2.039 1 79.75 252 LEU B CA 1
ATOM 4805 C C . LEU B 1 252 ? -1.255 17.625 2.516 1 79.75 252 LEU B C 1
ATOM 4807 O O . LEU B 1 252 ? -1.256 18.562 1.705 1 79.75 252 LEU B O 1
ATOM 4811 N N . PHE B 1 253 ? -1.312 17.828 3.76 1 86.31 253 PHE B N 1
ATOM 4812 C CA . PHE B 1 253 ? -1.447 19.109 4.449 1 86.31 253 PHE B CA 1
ATOM 4813 C C . PHE B 1 253 ? -0.9 19.016 5.867 1 86.31 253 PHE B C 1
ATOM 4815 O O . PHE B 1 253 ? -1.667 18.953 6.832 1 86.31 253 PHE B O 1
ATOM 4822 N N . PRO B 1 254 ? 0.402 19.141 5.926 1 89.88 254 PRO B N 1
ATOM 4823 C CA . PRO B 1 254 ? 1.049 18.844 7.207 1 89.88 254 PRO B CA 1
ATOM 4824 C C . PRO B 1 254 ? 0.68 19.844 8.297 1 89.88 254 PRO B C 1
ATOM 4826 O O . PRO B 1 254 ? 0.873 21.047 8.125 1 89.88 254 PRO B O 1
ATOM 4829 N N . MET B 1 255 ? 0.295 19.297 9.438 1 90.38 255 MET B N 1
ATOM 4830 C CA . MET B 1 255 ? -0.088 20.109 10.586 1 90.38 255 MET B CA 1
ATOM 4831 C C . MET B 1 255 ? 1.107 20.891 11.125 1 90.38 255 MET B C 1
ATOM 4833 O O . MET B 1 255 ? 0.955 22.016 11.609 1 90.38 255 MET B O 1
ATOM 4837 N N . SER B 1 256 ? 2.273 20.344 10.977 1 94 256 SER B N 1
ATOM 4838 C CA . SER B 1 256 ? 3.475 20.984 11.5 1 94 256 SER B CA 1
ATOM 4839 C C . SER B 1 256 ? 3.748 22.312 10.805 1 94 256 SER B C 1
ATOM 4841 O O . SER B 1 256 ? 4.215 23.266 11.43 1 94 256 SER B O 1
ATOM 4843 N N . VAL B 1 257 ? 3.43 22.375 9.578 1 96.81 257 VAL B N 1
ATOM 4844 C CA . VAL B 1 257 ? 3.605 23.625 8.82 1 96.81 257 VAL B CA 1
ATOM 4845 C C . VAL B 1 257 ? 2.625 24.672 9.328 1 96.81 257 VAL B C 1
ATOM 4847 O O . VAL B 1 257 ? 2.998 25.828 9.516 1 96.81 257 VAL B O 1
ATOM 4850 N N . LEU B 1 258 ? 1.417 24.25 9.609 1 95.44 258 LEU B N 1
ATOM 4851 C CA . LEU B 1 258 ? 0.417 25.172 10.133 1 95.44 258 LEU B CA 1
ATOM 4852 C C . LEU B 1 258 ? 0.813 25.688 11.516 1 95.44 258 LEU B C 1
ATOM 4854 O O . LEU B 1 258 ? 0.594 26.844 11.836 1 95.44 258 LEU B O 1
ATOM 4858 N N . GLU B 1 259 ? 1.367 24.828 12.258 1 95 259 GLU B N 1
ATOM 4859 C CA . GLU B 1 259 ? 1.841 25.203 13.586 1 95 259 GLU B CA 1
ATOM 4860 C C . GLU B 1 259 ? 2.969 26.219 13.5 1 95 259 GLU B C 1
ATOM 4862 O O . GLU B 1 259 ? 2.994 27.188 14.258 1 95 259 GLU B O 1
ATOM 4867 N N . ALA B 1 260 ? 3.816 26.031 12.578 1 98 260 ALA B N 1
ATOM 4868 C CA . ALA B 1 260 ? 4.898 26.984 12.352 1 98 260 ALA B CA 1
ATOM 4869 C C . ALA B 1 260 ? 4.352 28.344 11.906 1 98 260 ALA B C 1
ATOM 4871 O O . ALA B 1 260 ? 4.77 29.375 12.406 1 98 260 ALA B O 1
ATOM 4872 N N . PHE B 1 261 ? 3.387 28.297 10.992 1 98.19 261 PHE B N 1
ATOM 4873 C CA . PHE B 1 261 ? 2.725 29.531 10.578 1 98.19 261 PHE B CA 1
ATOM 4874 C C . PHE B 1 261 ? 2.117 30.25 11.773 1 98.19 261 PHE B C 1
ATOM 4876 O O . PHE B 1 261 ? 2.301 31.469 11.938 1 98.19 261 PHE B O 1
ATOM 4883 N N . ALA B 1 262 ? 1.475 29.547 12.617 1 96.75 262 ALA B N 1
ATOM 4884 C CA . ALA B 1 262 ? 0.744 30.109 13.75 1 96.75 262 ALA B CA 1
ATOM 4885 C C . ALA B 1 262 ? 1.689 30.812 14.711 1 96.75 262 ALA B C 1
ATOM 4887 O O . ALA B 1 262 ? 1.306 31.797 15.359 1 96.75 262 ALA B O 1
ATOM 4888 N N . THR B 1 263 ? 2.887 30.406 14.797 1 97.69 263 THR B N 1
ATOM 4889 C CA . THR B 1 263 ? 3.854 31.016 15.703 1 97.69 263 THR B CA 1
ATOM 4890 C C . THR B 1 263 ? 4.656 32.094 14.992 1 97.69 263 THR B C 1
ATOM 4892 O O . THR B 1 263 ? 5.59 32.656 15.57 1 97.69 263 THR B O 1
ATOM 4895 N N . GLY B 1 264 ? 4.375 32.281 13.695 1 97.94 264 GLY B N 1
ATOM 4896 C CA . GLY B 1 264 ? 5.047 33.344 12.93 1 97.94 264 GLY B CA 1
ATOM 4897 C C . GLY B 1 264 ? 6.426 32.906 12.445 1 97.94 264 GLY B C 1
ATOM 4898 O O . GLY B 1 264 ? 7.223 33.75 12.039 1 97.94 264 GLY B O 1
ATOM 4899 N N . THR B 1 265 ? 6.762 31.688 12.523 1 98.5 265 THR B N 1
ATOM 4900 C CA . THR B 1 265 ? 8.07 31.172 12.117 1 98.5 265 THR B CA 1
ATOM 4901 C C . THR B 1 265 ? 8.141 31 10.602 1 98.5 265 THR B C 1
ATOM 4903 O O . THR B 1 265 ? 7.273 30.359 10.008 1 98.5 265 THR B O 1
ATOM 4906 N N . PRO B 1 266 ? 9.172 31.594 9.969 1 98.81 266 PRO B N 1
ATOM 4907 C CA . PRO B 1 266 ? 9.344 31.344 8.531 1 98.81 266 PRO B CA 1
ATOM 4908 C C . PRO B 1 266 ? 9.398 29.844 8.203 1 98.81 266 PRO B C 1
ATOM 4910 O O . PRO B 1 266 ? 10 29.078 8.945 1 98.81 266 PRO B O 1
ATOM 4913 N N . VAL B 1 267 ? 8.711 29.484 7.066 1 98.88 267 VAL B N 1
ATOM 4914 C CA . VAL B 1 267 ? 8.578 28.062 6.711 1 98.88 267 VAL B CA 1
ATOM 4915 C C . VAL B 1 267 ? 9.297 27.797 5.391 1 98.88 267 VAL B C 1
ATOM 4917 O O . VAL B 1 267 ? 9.148 28.562 4.434 1 98.88 267 VAL B O 1
ATOM 4920 N N . MET B 1 268 ? 10.125 26.797 5.398 1 98.88 268 MET B N 1
ATOM 4921 C CA . MET B 1 268 ? 10.695 26.266 4.164 1 98.88 268 MET B CA 1
ATOM 4922 C C . MET B 1 268 ? 10.234 24.828 3.932 1 98.88 268 MET B C 1
ATOM 4924 O O . MET B 1 268 ? 10.242 24.016 4.855 1 98.88 268 MET B O 1
ATOM 4928 N N . VAL B 1 269 ? 9.773 24.547 2.723 1 98.62 269 VAL B N 1
ATOM 4929 C CA . VAL B 1 269 ? 9.305 23.203 2.375 1 98.62 269 VAL B CA 1
ATOM 4930 C C . VAL B 1 269 ? 9.859 22.812 1.011 1 98.62 269 VAL B C 1
ATOM 4932 O O . VAL B 1 269 ? 10.258 23.672 0.219 1 98.62 269 VAL B O 1
ATOM 4935 N N . ARG B 1 270 ? 9.953 21.484 0.816 1 97.88 270 ARG B N 1
ATOM 4936 C CA . ARG B 1 270 ? 10.148 21.016 -0.551 1 97.88 270 ARG B CA 1
ATOM 4937 C C . ARG B 1 270 ? 8.969 21.391 -1.438 1 97.88 270 ARG B C 1
ATOM 4939 O O . ARG B 1 270 ? 7.82 21.359 -0.995 1 97.88 270 ARG B O 1
ATOM 4946 N N . ASP B 1 271 ? 9.289 21.75 -2.678 1 96.88 271 ASP B N 1
ATOM 4947 C CA . ASP B 1 271 ? 8.242 22.125 -3.619 1 96.88 271 ASP B CA 1
ATOM 4948 C C . ASP B 1 271 ? 7.418 20.906 -4.035 1 96.88 271 ASP B C 1
ATOM 4950 O O . ASP B 1 271 ? 7.859 20.109 -4.855 1 96.88 271 ASP B O 1
ATOM 4954 N N . LEU B 1 272 ? 6.234 20.812 -3.479 1 92.5 272 LEU B N 1
ATOM 4955 C CA . LEU B 1 272 ? 5.285 19.75 -3.818 1 92.5 272 LEU B CA 1
ATOM 4956 C C . LEU B 1 272 ? 4.051 20.328 -4.496 1 92.5 272 LEU B C 1
ATOM 4958 O O . LEU B 1 272 ? 3.561 21.391 -4.105 1 92.5 272 LEU B O 1
ATOM 4962 N N . GLU B 1 273 ? 3.527 19.594 -5.434 1 89.81 273 GLU B N 1
ATOM 4963 C CA . GLU B 1 273 ? 2.332 20.031 -6.148 1 89.81 273 GLU B CA 1
ATOM 4964 C C . GLU B 1 273 ? 1.176 20.281 -5.188 1 89.81 273 GLU B C 1
ATOM 4966 O O . GLU B 1 273 ? 0.466 21.281 -5.32 1 89.81 273 GLU B O 1
ATOM 4971 N N . LEU B 1 274 ? 1.068 19.547 -4.223 1 89.44 274 LEU B N 1
ATOM 4972 C CA . LEU B 1 274 ? -0.049 19.641 -3.289 1 89.44 274 LEU B CA 1
ATOM 4973 C C . LEU B 1 274 ? 0.053 20.906 -2.441 1 89.44 274 LEU B C 1
ATOM 4975 O O . LEU B 1 274 ? -0.92 21.297 -1.801 1 89.44 274 LEU B O 1
ATOM 4979 N N . TYR B 1 275 ? 1.233 21.562 -2.438 1 94.44 275 TYR B N 1
ATOM 4980 C CA . TYR B 1 275 ? 1.444 22.75 -1.614 1 94.44 275 TYR B CA 1
ATOM 4981 C C . TYR B 1 275 ? 1.069 24.016 -2.375 1 94.44 275 TYR B C 1
ATOM 4983 O O . TYR B 1 275 ? 0.9 25.078 -1.777 1 94.44 275 TYR B O 1
ATOM 4991 N N . HIS B 1 276 ? 0.923 23.953 -3.637 1 94.75 276 HIS B N 1
ATOM 4992 C CA . HIS B 1 276 ? 0.912 25.125 -4.5 1 94.75 276 HIS B CA 1
ATOM 4993 C C . HIS B 1 276 ? -0.215 26.078 -4.121 1 94.75 276 HIS B C 1
ATOM 4995 O O . HIS B 1 276 ? -0.019 27.297 -4.086 1 94.75 276 HIS B O 1
ATOM 5001 N N . GLN B 1 277 ? -1.353 25.5 -3.688 1 93.81 277 GLN B N 1
ATOM 5002 C CA . GLN B 1 277 ? -2.492 26.375 -3.42 1 93.81 277 GLN B CA 1
ATOM 5003 C C . GLN B 1 277 ? -2.617 26.672 -1.929 1 93.81 277 GLN B C 1
ATOM 5005 O O . GLN B 1 277 ? -3.373 27.562 -1.53 1 93.81 277 GLN B O 1
ATOM 5010 N N . ILE B 1 278 ? -1.83 26 -1.106 1 95.25 278 ILE B N 1
ATOM 5011 C CA . ILE B 1 278 ? -2.189 26.078 0.306 1 95.25 278 ILE B CA 1
ATOM 5012 C C . ILE B 1 278 ? -0.974 26.516 1.124 1 95.25 278 ILE B C 1
ATOM 5014 O O . ILE B 1 278 ? -1.115 27.141 2.18 1 95.25 278 ILE B O 1
ATOM 5018 N N . ILE B 1 279 ? 0.273 26.188 0.654 1 97.25 279 ILE B N 1
ATOM 5019 C CA . ILE B 1 279 ? 1.454 26.453 1.466 1 97.25 279 ILE B CA 1
ATOM 5020 C C . ILE B 1 279 ? 2.412 27.359 0.695 1 97.25 279 ILE B C 1
ATOM 5022 O O . ILE B 1 279 ? 2.912 28.344 1.236 1 97.25 279 ILE B O 1
ATOM 5026 N N . THR B 1 280 ? 2.531 27.172 -0.582 1 97.38 280 THR B N 1
ATOM 5027 C CA . THR B 1 280 ? 3.539 27.812 -1.422 1 97.38 280 THR B CA 1
ATOM 5028 C C . THR B 1 280 ? 3.418 29.328 -1.353 1 97.38 280 THR B C 1
ATOM 5030 O O . THR B 1 280 ? 4.426 30.031 -1.308 1 97.38 280 THR B O 1
ATOM 5033 N N . PRO B 1 281 ? 2.234 29.906 -1.295 1 97.81 281 PRO B N 1
ATOM 5034 C CA . PRO B 1 281 ? 2.125 31.359 -1.25 1 97.81 281 PRO B CA 1
ATOM 5035 C C . PRO B 1 281 ? 2.785 31.969 -0.013 1 97.81 281 PRO B C 1
ATOM 5037 O O . PRO B 1 281 ? 3.088 33.156 0.007 1 97.81 281 PRO B O 1
ATOM 5040 N N . TYR B 1 282 ? 3.088 31.172 0.993 1 98.56 282 TYR B N 1
ATOM 5041 C CA . TYR B 1 282 ? 3.512 31.734 2.27 1 98.56 282 TYR B CA 1
ATOM 5042 C C . TYR B 1 282 ? 4.883 31.219 2.67 1 98.56 282 TYR B C 1
ATOM 5044 O O . TYR B 1 282 ? 5.449 31.641 3.68 1 98.56 282 TYR B O 1
ATOM 5052 N N . ALA B 1 283 ? 5.453 30.281 1.912 1 98.69 283 ALA B N 1
ATOM 5053 C CA . ALA B 1 283 ? 6.641 29.562 2.363 1 98.69 283 ALA B CA 1
ATOM 5054 C C . ALA B 1 283 ? 7.77 29.672 1.341 1 98.69 283 ALA B C 1
ATOM 5056 O O . ALA B 1 283 ? 7.531 30 0.174 1 98.69 283 ALA B O 1
ATOM 5057 N N . ILE B 1 284 ? 9.008 29.484 1.821 1 98.62 284 ILE B N 1
ATOM 5058 C CA . ILE B 1 284 ? 10.141 29.25 0.937 1 98.62 284 ILE B CA 1
ATOM 5059 C C . ILE B 1 284 ? 10.078 27.844 0.356 1 98.62 284 ILE B C 1
ATOM 5061 O O . ILE B 1 284 ? 9.984 26.859 1.099 1 98.62 284 ILE B O 1
ATOM 5065 N N . THR B 1 285 ? 10.023 27.766 -0.946 1 98.31 285 THR B N 1
ATOM 5066 C CA . THR B 1 285 ? 9.977 26.453 -1.577 1 98.31 285 THR B CA 1
ATOM 5067 C C . THR B 1 285 ? 11.312 26.125 -2.23 1 98.31 285 THR B C 1
ATOM 5069 O O . THR B 1 285 ? 11.969 27 -2.795 1 98.31 285 THR B O 1
ATOM 5072 N N . ALA B 1 286 ? 11.789 24.922 -2.025 1 98.56 286 ALA B N 1
ATOM 5073 C CA . ALA B 1 286 ? 13.031 24.438 -2.619 1 98.56 286 ALA B CA 1
ATOM 5074 C C . ALA B 1 286 ? 12.789 23.156 -3.432 1 98.56 286 ALA B C 1
ATOM 5076 O O . ALA B 1 286 ? 11.992 22.312 -3.037 1 98.56 286 ALA B O 1
ATOM 5077 N N . VAL B 1 287 ? 13.484 22.969 -4.465 1 97 287 VAL B N 1
ATOM 5078 C CA . VAL B 1 287 ? 13.242 21.859 -5.375 1 97 287 VAL B CA 1
ATOM 5079 C C . VAL B 1 287 ? 13.961 20.609 -4.867 1 97 287 VAL B C 1
ATOM 5081 O O . VAL B 1 287 ? 13.523 19.484 -5.125 1 97 287 VAL B O 1
ATOM 5084 N N . ASP B 1 288 ? 15.117 20.812 -4.25 1 96.38 288 ASP B N 1
ATOM 5085 C CA . ASP B 1 288 ? 15.898 19.703 -3.693 1 96.38 288 ASP B CA 1
ATOM 5086 C C . ASP B 1 288 ? 16.797 20.188 -2.555 1 96.38 288 ASP B C 1
ATOM 5088 O O . ASP B 1 288 ? 16.703 21.344 -2.139 1 96.38 288 ASP B O 1
ATOM 5092 N N . VAL B 1 289 ? 17.562 19.266 -2.008 1 98.12 289 VAL B N 1
ATOM 5093 C CA . VAL B 1 289 ? 18.344 19.547 -0.807 1 98.12 289 VAL B CA 1
ATOM 5094 C C . VAL B 1 289 ? 19.391 20.609 -1.116 1 98.12 289 VAL B C 1
ATOM 5096 O O . VAL B 1 289 ? 19.719 21.438 -0.268 1 98.12 289 VAL B O 1
ATOM 5099 N N . ASP B 1 290 ? 19.922 20.625 -2.346 1 98.19 290 ASP B N 1
ATOM 5100 C CA . ASP B 1 290 ? 20.891 21.641 -2.725 1 98.19 290 ASP B CA 1
ATOM 5101 C C . ASP B 1 290 ? 20.266 23.031 -2.756 1 98.19 290 ASP B C 1
ATOM 5103 O O . ASP B 1 290 ? 20.891 24 -2.32 1 98.19 290 ASP B O 1
ATOM 5107 N N . ASP B 1 291 ? 19.109 23.047 -3.264 1 98.62 291 ASP B N 1
ATOM 5108 C CA . ASP B 1 291 ? 18.359 24.312 -3.254 1 98.62 291 ASP B CA 1
ATOM 5109 C C . ASP B 1 291 ? 18.031 24.734 -1.829 1 98.62 291 ASP B C 1
ATOM 5111 O O . ASP B 1 291 ? 18.094 25.922 -1.501 1 98.62 291 ASP B O 1
ATOM 5115 N N . MET B 1 292 ? 17.656 23.812 -0.953 1 98.81 292 MET B N 1
ATOM 5116 C CA . MET B 1 292 ? 17.406 24.109 0.452 1 98.81 292 MET B CA 1
ATOM 5117 C C . MET B 1 292 ? 18.641 24.734 1.103 1 98.81 292 MET B C 1
ATOM 5119 O O . MET B 1 292 ? 18.516 25.688 1.879 1 98.81 292 MET B O 1
ATOM 5123 N N . GLN B 1 293 ? 19.781 24.188 0.75 1 98.62 293 GLN B N 1
ATOM 5124 C CA . GLN B 1 293 ? 21.047 24.703 1.271 1 98.62 293 GLN B CA 1
ATOM 5125 C C . GLN B 1 293 ? 21.234 26.172 0.875 1 98.62 293 GLN B C 1
ATOM 5127 O O . GLN B 1 293 ? 21.547 27.016 1.72 1 98.62 293 GLN B O 1
ATOM 5132 N N . SER B 1 294 ? 21.016 26.391 -0.386 1 98.5 294 SER B N 1
ATOM 5133 C CA . SER B 1 294 ? 21.172 27.75 -0.89 1 98.5 294 SER B CA 1
ATOM 5134 C C . SER B 1 294 ? 20.203 28.719 -0.21 1 98.5 294 SER B C 1
ATOM 5136 O O . SER B 1 294 ? 20.578 29.828 0.16 1 98.5 294 SER B O 1
ATOM 5138 N N . ARG B 1 295 ? 18.984 28.281 -0.048 1 98.31 295 ARG B N 1
ATOM 5139 C CA . ARG B 1 295 ? 17.953 29.109 0.557 1 98.31 295 ARG B CA 1
ATOM 5140 C C . ARG B 1 295 ? 18.234 29.359 2.035 1 98.31 295 ARG B C 1
ATOM 5142 O O . ARG B 1 295 ? 18.031 30.453 2.543 1 98.31 295 ARG B O 1
ATOM 5149 N N . LEU B 1 296 ? 18.703 28.375 2.758 1 98.19 296 LEU B N 1
ATOM 5150 C CA . LEU B 1 296 ? 19.016 28.516 4.176 1 98.19 296 LEU B CA 1
ATOM 5151 C C . LEU B 1 296 ? 20.125 29.531 4.387 1 98.19 296 LEU B C 1
ATOM 5153 O O . LEU B 1 296 ? 20.047 30.375 5.289 1 98.19 296 LEU B O 1
ATOM 5157 N N . ARG B 1 297 ? 21.141 29.469 3.549 1 98 297 ARG B N 1
ATOM 5158 C CA . ARG B 1 297 ? 22.25 30.422 3.65 1 98 297 ARG B CA 1
ATOM 5159 C C . ARG B 1 297 ? 21.781 31.844 3.373 1 98 297 ARG B C 1
ATOM 5161 O O . ARG B 1 297 ? 22.172 32.781 4.07 1 98 297 ARG B O 1
ATOM 5168 N N . ALA B 1 298 ? 20.953 31.922 2.373 1 98.06 298 ALA B N 1
ATOM 5169 C CA . ALA B 1 298 ? 20.406 33.25 2.045 1 98.06 298 ALA B CA 1
ATOM 5170 C C . ALA B 1 298 ? 19.609 33.812 3.215 1 98.06 298 ALA B C 1
ATOM 5172 O O . ALA B 1 298 ? 19.75 35 3.541 1 98.06 298 ALA B O 1
ATOM 5173 N N . LEU B 1 299 ? 18.828 33 3.85 1 98.25 299 LEU B N 1
ATOM 5174 C CA . LEU B 1 299 ? 18 33.438 4.973 1 98.25 299 LEU B CA 1
ATOM 5175 C C . LEU B 1 299 ? 18.875 33.844 6.164 1 98.25 299 LEU B C 1
ATOM 5177 O O . LEU B 1 299 ? 18.578 34.812 6.852 1 98.25 299 LEU B O 1
ATOM 5181 N N . ALA B 1 300 ? 19.906 33.094 6.406 1 97.62 300 ALA B N 1
ATOM 5182 C CA . ALA B 1 300 ? 20.781 33.344 7.539 1 97.62 300 ALA B CA 1
ATOM 5183 C C . ALA B 1 300 ? 21.5 34.688 7.371 1 97.62 300 ALA B C 1
ATOM 5185 O O . ALA B 1 300 ? 21.797 35.375 8.359 1 97.62 300 ALA B O 1
ATOM 5186 N N . ASP B 1 301 ? 21.719 35.062 6.098 1 96.69 301 ASP B N 1
ATOM 5187 C CA . ASP B 1 301 ? 22.531 36.25 5.809 1 96.69 301 ASP B CA 1
ATOM 5188 C C . ASP B 1 301 ? 21.641 37.469 5.594 1 96.69 301 ASP B C 1
ATOM 5190 O O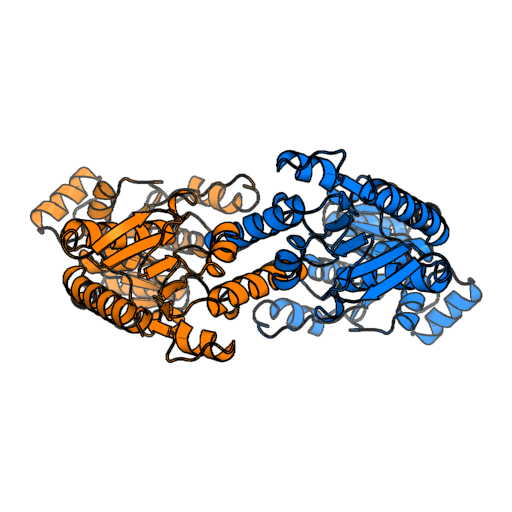 . ASP B 1 301 ? 22.141 38.594 5.492 1 96.69 301 ASP B O 1
ATOM 5194 N N . ASP B 1 302 ? 20.375 37.219 5.5 1 97.38 302 ASP B N 1
ATOM 5195 C CA . ASP B 1 302 ? 19.484 38.312 5.121 1 97.38 302 ASP B CA 1
ATOM 5196 C C . ASP B 1 302 ? 18.312 38.438 6.098 1 97.38 302 ASP B C 1
ATOM 5198 O O . ASP B 1 302 ? 17.25 37.875 5.863 1 97.38 302 ASP B O 1
ATOM 5202 N N . HIS B 1 303 ? 18.422 39.281 7.02 1 95.5 303 HIS B N 1
ATOM 5203 C CA . HIS B 1 303 ? 17.422 39.469 8.062 1 95.5 303 HIS B CA 1
ATOM 5204 C C . HIS B 1 303 ? 16.109 39.969 7.477 1 95.5 303 HIS B C 1
ATOM 5206 O O . HIS B 1 303 ? 15.031 39.688 7.992 1 95.5 303 HIS B O 1
ATOM 5212 N N . ASP B 1 304 ? 16.234 40.75 6.457 1 97.56 304 ASP B N 1
ATOM 5213 C CA . ASP B 1 304 ? 15.031 41.281 5.812 1 97.56 304 ASP B CA 1
ATOM 5214 C C . ASP B 1 304 ? 14.242 40.156 5.141 1 97.56 304 ASP B C 1
ATOM 5216 O O . ASP B 1 304 ? 13.008 40.156 5.164 1 97.56 304 ASP B O 1
ATOM 5220 N N . LEU B 1 305 ? 14.977 39.281 4.551 1 97.62 305 LEU B N 1
ATOM 5221 C CA . LEU B 1 305 ? 14.336 38.125 3.924 1 97.62 305 LEU B CA 1
ATOM 5222 C C . LEU B 1 305 ? 13.609 37.281 4.961 1 97.62 305 LEU B C 1
ATOM 5224 O O . LEU B 1 305 ? 12.477 36.844 4.73 1 97.62 305 LEU B O 1
ATOM 5228 N N . LEU B 1 306 ? 14.211 37.094 6.07 1 97.5 306 LEU B N 1
ATOM 5229 C CA . LEU B 1 306 ? 13.594 36.375 7.164 1 97.5 306 LEU B CA 1
ATOM 5230 C C . LEU B 1 306 ? 12.32 37.031 7.641 1 97.5 306 LEU B C 1
ATOM 5232 O O . LEU B 1 306 ? 11.305 36.375 7.867 1 97.5 306 LEU B O 1
ATOM 5236 N N . ALA B 1 307 ? 12.406 38.312 7.766 1 97.5 307 ALA B N 1
ATOM 5237 C CA . ALA B 1 307 ? 11.258 39.094 8.219 1 97.5 307 ALA B CA 1
ATOM 5238 C C . ALA B 1 307 ? 10.102 39 7.223 1 97.5 307 ALA B C 1
ATOM 5240 O O . ALA B 1 307 ? 8.938 38.969 7.613 1 97.5 307 ALA B O 1
ATOM 5241 N N . THR B 1 308 ? 10.445 39 5.984 1 98.38 308 THR B N 1
ATOM 5242 C CA . THR B 1 308 ? 9.445 38.844 4.934 1 98.38 308 THR B CA 1
ATOM 5243 C C . THR B 1 308 ? 8.664 37.562 5.102 1 98.38 308 THR B C 1
ATOM 5245 O O . THR B 1 308 ? 7.434 37.531 5.047 1 98.38 308 THR B O 1
ATOM 5248 N N . TYR B 1 309 ? 9.336 36.531 5.367 1 98.62 309 TYR B N 1
ATOM 5249 C CA . TYR B 1 309 ? 8.664 35.219 5.453 1 98.62 309 TYR B CA 1
ATOM 5250 C C . TYR B 1 309 ? 8.016 35.031 6.82 1 98.62 309 TYR B C 1
ATOM 5252 O O . TYR B 1 309 ? 7.07 34.25 6.965 1 98.62 309 TYR B O 1
ATOM 5260 N N . ALA B 1 310 ? 8.469 35.75 7.828 1 98.38 310 ALA B N 1
ATOM 5261 C CA . ALA B 1 310 ? 7.73 35.781 9.086 1 98.38 310 ALA B CA 1
ATOM 5262 C C . ALA B 1 310 ? 6.363 36.438 8.891 1 98.38 310 ALA B C 1
ATOM 5264 O O . ALA B 1 310 ? 5.363 35.969 9.438 1 98.38 310 ALA B O 1
ATOM 5265 N N . THR B 1 311 ? 6.371 37.469 8.102 1 98.44 311 THR B N 1
ATOM 5266 C CA . THR B 1 311 ? 5.125 38.156 7.781 1 98.44 311 THR B CA 1
ATOM 5267 C C . THR B 1 311 ? 4.191 37.25 6.996 1 98.44 311 THR B C 1
ATOM 5269 O O . THR B 1 311 ? 2.992 37.188 7.273 1 98.44 311 THR B O 1
ATOM 5272 N N . LYS B 1 312 ? 4.738 36.5 6.078 1 98.62 312 LYS B N 1
ATOM 5273 C CA . LYS B 1 312 ? 3.943 35.562 5.305 1 98.62 312 LYS B CA 1
ATOM 5274 C C . LYS B 1 312 ? 3.373 34.469 6.199 1 98.62 312 LYS B C 1
ATOM 5276 O O . LYS B 1 312 ? 2.238 34.031 6.004 1 98.62 312 LYS B O 1
ATOM 5281 N N . SER B 1 313 ? 4.191 34.031 7.152 1 98.62 313 SER B N 1
ATOM 5282 C CA . SER B 1 313 ? 3.699 33.031 8.102 1 98.62 313 SER B CA 1
ATOM 5283 C C . SER B 1 313 ? 2.51 33.562 8.891 1 98.62 313 SER B C 1
ATOM 5285 O O . SER B 1 313 ? 1.533 32.844 9.117 1 98.62 313 SER B O 1
ATOM 5287 N N . ARG B 1 314 ? 2.574 34.812 9.273 1 97.62 314 ARG B N 1
ATOM 5288 C CA . ARG B 1 314 ? 1.469 35.406 10.008 1 97.62 314 ARG B CA 1
ATOM 5289 C C . ARG B 1 314 ? 0.226 35.531 9.125 1 97.62 314 ARG B C 1
ATOM 5291 O O . ARG B 1 314 ? -0.896 35.344 9.609 1 97.62 314 ARG B O 1
ATOM 5298 N N . GLN B 1 315 ? 0.434 35.812 7.875 1 97.94 315 GLN B N 1
ATOM 5299 C CA . GLN B 1 315 ? -0.681 35.844 6.934 1 97.94 315 GLN B CA 1
ATOM 5300 C C . GLN B 1 315 ? -1.338 34.469 6.812 1 97.94 315 GLN B C 1
ATOM 5302 O O . GLN B 1 315 ? -2.566 34.375 6.84 1 97.94 315 GLN B O 1
ATOM 5307 N N . ALA B 1 316 ? -0.531 33.469 6.707 1 97.88 316 ALA B N 1
ATOM 5308 C CA . ALA B 1 316 ? -1.049 32.125 6.633 1 97.88 316 ALA B CA 1
ATOM 5309 C C . ALA B 1 316 ? -1.787 31.734 7.914 1 97.88 316 ALA B C 1
ATOM 5311 O O . ALA B 1 316 ? -2.822 31.062 7.871 1 97.88 316 ALA B O 1
ATOM 5312 N N . ALA B 1 317 ? -1.23 32.125 9.039 1 97.31 317 ALA B N 1
ATOM 5313 C CA . ALA B 1 317 ? -1.849 31.859 10.328 1 97.31 317 ALA B CA 1
ATOM 5314 C C . ALA B 1 317 ? -3.285 32.375 10.375 1 97.31 317 ALA B C 1
ATOM 5316 O O . ALA B 1 317 ? -4.156 31.734 10.977 1 97.31 317 ALA B O 1
ATOM 5317 N N . GLU B 1 318 ? -3.504 33.5 9.766 1 95.81 318 GLU B N 1
ATOM 5318 C CA . GLU B 1 318 ? -4.848 34.062 9.719 1 95.81 318 GLU B CA 1
ATOM 5319 C C . GLU B 1 318 ? -5.777 33.219 8.852 1 95.81 318 GLU B C 1
ATOM 5321 O O . GLU B 1 318 ? -6.938 33 9.211 1 95.81 318 GLU B O 1
ATOM 5326 N N . VAL B 1 319 ? -5.246 32.75 7.797 1 95 319 VAL B N 1
ATOM 5327 C CA . VAL B 1 319 ? -6.023 31.953 6.852 1 95 319 VAL B CA 1
ATOM 5328 C C . VAL B 1 319 ? -6.43 30.625 7.496 1 95 319 VAL B C 1
ATOM 5330 O O . VAL B 1 319 ? -7.555 30.156 7.305 1 95 319 VAL B O 1
ATOM 5333 N N . TYR B 1 320 ? -5.551 30.031 8.297 1 95.25 320 TYR B N 1
ATOM 5334 C CA . TYR B 1 320 ? -5.77 28.703 8.852 1 95.25 320 TYR B CA 1
ATOM 5335 C C . TYR B 1 320 ? -6.082 28.781 10.344 1 95.25 320 TYR B C 1
ATOM 5337 O O . TYR B 1 320 ? -5.824 27.828 11.086 1 95.25 320 TYR B O 1
ATOM 5345 N N . ASP B 1 321 ? -6.609 29.875 10.719 1 93.62 321 ASP B N 1
ATOM 5346 C CA . ASP B 1 321 ? -6.949 30.109 12.117 1 93.62 321 ASP B CA 1
ATOM 5347 C C . ASP B 1 321 ? -8.234 29.375 12.5 1 93.62 321 ASP B C 1
ATOM 5349 O O . ASP B 1 321 ? -9.18 29.328 11.711 1 93.62 321 ASP B O 1
ATOM 5353 N N . GLU B 1 322 ? -8.242 28.828 13.664 1 91 322 GLU B N 1
ATOM 5354 C CA . GLU B 1 322 ? -9.383 28.078 14.195 1 91 322 GLU B CA 1
ATOM 5355 C C . GLU B 1 322 ? -10.648 28.938 14.188 1 91 322 GLU B C 1
ATOM 5357 O O . GLU B 1 322 ? -11.727 28.453 13.844 1 91 322 GLU B O 1
ATOM 5362 N N . SER B 1 323 ? -10.516 30.219 14.562 1 89.94 323 SER B N 1
ATOM 5363 C CA . SER B 1 323 ? -11.68 31.094 14.664 1 89.94 323 SER B CA 1
ATOM 5364 C C . SER B 1 323 ? -12.367 31.25 13.312 1 89.94 323 SER B C 1
ATOM 5366 O O . SER B 1 323 ? -13.602 31.281 13.242 1 89.94 323 SER B O 1
ATOM 5368 N N . ARG B 1 324 ? -11.625 31.344 12.281 1 91.06 324 ARG B N 1
ATOM 5369 C CA . ARG B 1 324 ? -12.172 31.453 10.938 1 91.06 324 ARG B CA 1
ATOM 5370 C C . ARG B 1 324 ? -12.828 30.141 10.5 1 91.06 324 ARG B C 1
ATOM 5372 O O . ARG B 1 324 ? -13.953 30.141 10 1 91.06 324 ARG B O 1
ATOM 5379 N N . LEU B 1 325 ? -12.227 29.078 10.766 1 91.94 325 LEU B N 1
ATOM 5380 C CA . LEU B 1 325 ? -12.695 27.781 10.266 1 91.94 325 LEU B CA 1
ATOM 5381 C C . LEU B 1 325 ? -13.82 27.234 11.141 1 91.94 325 LEU B C 1
ATOM 5383 O O . LEU B 1 325 ? -14.57 26.359 10.719 1 91.94 325 LEU B O 1
ATOM 5387 N N . GLU B 1 326 ? -13.922 27.781 12.336 1 92.75 326 GLU B N 1
ATOM 5388 C CA . GLU B 1 326 ? -15.055 27.453 13.195 1 92.75 326 GLU B CA 1
ATOM 5389 C C . GLU B 1 326 ? -16.375 27.766 12.508 1 92.75 326 GLU B C 1
ATOM 5391 O O . GLU B 1 326 ? -17.297 26.938 12.492 1 92.75 326 GLU B O 1
ATOM 5396 N N . LYS B 1 327 ? -16.438 28.922 11.961 1 93.31 327 LYS B N 1
ATOM 5397 C CA . LYS B 1 327 ? -17.641 29.328 11.258 1 93.31 327 LYS B CA 1
ATOM 5398 C C . LYS B 1 327 ? -17.891 28.469 10.023 1 93.31 327 LYS B C 1
ATOM 5400 O O . LYS B 1 327 ? -19.031 28.109 9.727 1 93.31 327 LYS B O 1
ATOM 5405 N N . VAL B 1 328 ? -16.891 28.141 9.367 1 95.94 328 VAL B N 1
ATOM 5406 C CA . VAL B 1 328 ? -16.984 27.344 8.156 1 95.94 328 VAL B CA 1
ATOM 5407 C C . VAL B 1 328 ? -17.562 25.969 8.492 1 95.94 328 VAL B C 1
ATOM 5409 O O . VAL B 1 328 ? -18.516 25.516 7.84 1 95.94 328 VAL B O 1
ATOM 5412 N N . TRP B 1 329 ? -17.078 25.328 9.531 1 96.25 329 TRP B N 1
ATOM 5413 C CA . TRP B 1 329 ? -17.562 24.016 9.953 1 96.25 329 TRP B CA 1
ATOM 5414 C C . TRP B 1 329 ? -19.016 24.109 10.445 1 96.25 329 TRP B C 1
ATOM 5416 O O . TRP B 1 329 ? -19.828 23.234 10.148 1 96.25 329 TRP B O 1
ATOM 5426 N N . HIS B 1 330 ? -19.234 25.172 11.242 1 96.31 330 HIS B N 1
ATOM 5427 C CA . HIS B 1 330 ? -20.594 25.391 11.742 1 96.31 330 HIS B CA 1
ATOM 5428 C C . HIS B 1 330 ? -21.594 25.453 10.594 1 96.31 330 HIS B C 1
ATOM 5430 O O . HIS B 1 330 ? -22.594 24.719 10.586 1 96.31 330 HIS B O 1
ATOM 5436 N N . ASP B 1 331 ? -21.312 26.297 9.586 1 97.31 331 ASP B N 1
ATOM 5437 C CA . ASP B 1 331 ? -22.219 26.453 8.445 1 97.31 331 ASP B CA 1
ATOM 5438 C C . ASP B 1 331 ? -22.312 25.172 7.633 1 97.31 331 ASP B C 1
ATOM 5440 O O . ASP B 1 331 ? -23.375 24.828 7.121 1 97.31 331 ASP B O 1
ATOM 5444 N N . PHE B 1 332 ? -21.25 24.5 7.547 1 97.94 332 PHE B N 1
ATOM 5445 C CA . PHE B 1 332 ? -21.203 23.25 6.805 1 97.94 332 PHE B CA 1
ATOM 5446 C C . PHE B 1 332 ? -22.156 22.219 7.418 1 97.94 332 PHE B C 1
ATOM 5448 O O . PHE B 1 332 ? -22.984 21.641 6.719 1 97.94 332 PHE B O 1
ATOM 5455 N N . TYR B 1 333 ? -22.047 21.969 8.719 1 97.75 333 TYR B N 1
ATOM 5456 C CA . TYR B 1 333 ? -22.875 20.969 9.383 1 97.75 333 TYR B CA 1
ATOM 5457 C C . TYR B 1 333 ? -24.344 21.359 9.32 1 97.75 333 TYR B C 1
ATOM 5459 O O . TYR B 1 333 ? -25.219 20.516 9.117 1 97.75 333 TYR B O 1
ATOM 5467 N N . LEU B 1 334 ? -24.625 22.688 9.484 1 97.56 334 LEU B N 1
ATOM 5468 C CA . LEU B 1 334 ? -26 23.141 9.383 1 97.56 334 LEU B CA 1
ATOM 5469 C C . LEU B 1 334 ? -26.578 22.859 7.996 1 97.56 334 LEU B C 1
ATOM 5471 O O . LEU B 1 334 ? -27.703 22.359 7.875 1 97.56 334 LEU B O 1
ATOM 5475 N N . HIS B 1 335 ? -25.797 23.141 7.012 1 97.81 335 HIS B N 1
ATOM 5476 C CA . HIS B 1 335 ? -26.219 22.922 5.633 1 97.81 335 HIS B CA 1
ATOM 5477 C C . HIS B 1 335 ? -26.453 21.438 5.355 1 97.81 335 HIS B C 1
ATOM 5479 O O . HIS B 1 335 ? -27.469 21.078 4.762 1 97.81 335 HIS B O 1
ATOM 5485 N N . GLN B 1 336 ? -25.5 20.609 5.797 1 98 336 GLN B N 1
ATOM 5486 C CA . GLN B 1 336 ? -25.609 19.172 5.562 1 98 336 GLN B CA 1
ATOM 5487 C C . GLN B 1 336 ? -26.812 18.594 6.293 1 98 336 GLN B C 1
ATOM 5489 O O . GLN B 1 336 ? -27.531 17.734 5.75 1 98 336 GLN B O 1
ATOM 5494 N N . ALA B 1 337 ? -27.016 19.031 7.523 1 97.56 337 ALA B N 1
ATOM 5495 C CA . ALA B 1 337 ? -28.188 18.562 8.281 1 97.56 337 ALA B CA 1
ATOM 5496 C C . ALA B 1 337 ? -29.484 18.922 7.562 1 97.56 337 ALA B C 1
ATOM 5498 O O . ALA B 1 337 ? -30.422 18.125 7.52 1 97.56 337 ALA B O 1
ATOM 5499 N N . ALA B 1 338 ? -29.516 20.094 7.012 1 96.94 338 ALA B N 1
ATOM 5500 C CA . ALA B 1 338 ? -30.703 20.562 6.297 1 96.94 338 ALA B CA 1
ATOM 5501 C C . ALA B 1 338 ? -30.953 19.703 5.051 1 96.94 338 ALA B C 1
ATOM 5503 O O . ALA B 1 338 ? -32.094 19.391 4.727 1 96.94 338 ALA B O 1
ATOM 5504 N N . LEU B 1 339 ? -29.906 19.266 4.348 1 96.06 339 LEU B N 1
ATOM 5505 C CA . LEU B 1 339 ? -30.016 18.453 3.146 1 96.06 339 LEU B CA 1
ATOM 5506 C C . LEU B 1 339 ? -30.531 17.062 3.488 1 96.06 339 LEU B C 1
ATOM 5508 O O . LEU B 1 339 ? -31.219 16.422 2.676 1 96.06 339 LEU B O 1
ATOM 5512 N N . GLY B 1 340 ? -30.172 16.562 4.695 1 90.88 340 GLY B N 1
ATOM 5513 C CA . GLY B 1 340 ? -30.594 15.227 5.105 1 90.88 340 GLY B CA 1
ATOM 5514 C C . GLY B 1 340 ? -32.062 15.148 5.477 1 90.88 340 GLY B C 1
ATOM 5515 O O . GLY B 1 340 ? -32.625 14.055 5.535 1 90.88 340 GLY B O 1
ATOM 5516 N N . LYS B 1 341 ? -32.781 16.125 5.84 1 83.19 341 LYS B N 1
ATOM 5517 C CA . LYS B 1 341 ? -34.219 16.172 6.199 1 83.19 341 LYS B CA 1
ATOM 5518 C C . LYS B 1 341 ? -35.094 16.172 4.957 1 83.19 341 LYS B C 1
ATOM 5520 O O . LYS B 1 341 ? -36.281 15.883 5.035 1 83.19 341 LYS B O 1
ATOM 5525 N N . HIS B 1 342 ? -34.438 16.453 3.766 1 71.69 342 HIS B N 1
ATOM 5526 C CA . HIS B 1 342 ? -35.25 16.469 2.543 1 71.69 342 HIS B CA 1
ATOM 5527 C C . HIS B 1 342 ? -35 15.219 1.709 1 71.69 342 HIS B C 1
ATOM 5529 O O . HIS B 1 342 ? -33.906 14.656 1.711 1 71.69 342 HIS B O 1
#

Secondary structure (DSSP, 8-state):
-EEEEEE--GGGSTT-HHHHHHHHHHHHHHHH-TTTEEEEES--S--SEEEESS--HHHHHHTTSGGG-EEEEEE---GGGS-TT----HHHHHHHHHHHHHHHHT-SEEEESSTTHHHHHHHTT--GGGEEE----B-TTTS----HHHHHHHHHHTT--TT--EEEEES-S-GGGTHHHHHHHHHH-TTSEEEEEB-----S--GGGHHHHHHHHT--TTEEEEES--HHHHHHHHHH-SEEEE--SS-SS-HHHHHHHHTT--EEEE--GGGTTTTGGGSEEESSHHHHHHHHHHHHH-HHHHHHHHHHHHHHHHHTBHHHHHHHHHHHHHHHHHHHT-/-EEEEEE--GGGSTT-HHHHHHHHHHHHHHHH-TTTEEEEES--S--SEEEESS--HHHHHHTTSGGG-EEEEEE---GGGS-TT----HHHHHHHHHHHHHHHHT-SEEEESSTTHHHHHHHTT--GGGEEE----B-TTTS----HHHHHHHHHHTT--TT--EEEEES-S-GGGTHHHHHHHHHH-TTSEEEEEB-----S--GGGHHHHHHHHT--TTEEEEES--HHHHHHHHHH-SEEEE--SS-SS-HHHHHHHHTT--EEEE--GGGTTTTGGGSEEESSHHHHHHHHHHHHH-HHHHHHHHHHHHHHHHHTBHHHHHHHHHHHHHHHHHHHT-

InterPro domains:
  IPR001296 Glycosyl transferase, family 1 [PF00534] (151-310)
  IPR050194 Glycosyltransferase group 1 [PTHR45947] (90-333)

Nearest PDB structures (foldseek):
  6tvp-assembly1_A  TM=7.660E-01  e=8.258E-18  Mycolicibacterium smegmatis MC2 155
  3c48-assembly1_B  TM=5.240E-01  e=1.561E-17  Corynebacterium glutamicum
  3c48-assembly1_A  TM=5.165E-01  e=2.342E-17  Corynebacterium glutamicum
  8uag-assembly1_A  TM=6.433E-01  e=2.507E-12  Leishmania major
  2f9f-assembly1_A  TM=8.589E-01  e=6.311E-08  Archaeoglobus fulgidus DSM 4304